Protein AF-0000000086524854 (afdb_homodimer)

Organism: NCBI:txid111769

Solvent-accessible surface area (backbone atoms only — not comparable to full-atom values): 36589 Å² total; per-residue (Å²): 132,74,86,62,55,69,63,41,51,56,47,54,57,64,61,64,73,56,87,70,92,64,90,73,73,63,59,93,35,50,46,66,23,67,57,82,67,46,58,60,56,50,53,75,55,31,86,45,75,29,48,73,61,97,60,29,36,31,32,3,67,68,49,56,44,48,43,83,65,42,70,87,57,56,81,90,69,64,48,48,68,26,36,28,47,36,70,68,27,36,81,81,82,52,49,23,38,61,55,49,47,52,52,49,41,51,62,73,42,61,91,46,51,57,47,25,32,37,22,38,50,25,46,38,31,65,63,41,44,47,48,49,56,50,38,50,75,72,57,37,55,43,33,38,35,33,40,25,12,62,49,67,69,35,33,51,34,21,54,50,37,29,30,72,58,69,43,36,61,81,90,62,87,58,44,65,48,73,35,92,46,24,35,33,39,48,42,75,15,42,80,40,89,48,73,47,74,34,23,30,54,64,57,59,89,82,47,85,68,63,38,74,37,84,57,80,59,66,53,36,78,84,61,50,67,38,64,60,43,80,36,47,25,29,25,66,71,68,73,50,57,91,64,68,62,30,43,32,36,38,40,42,50,60,64,49,55,43,61,48,46,65,71,43,39,72,60,45,69,73,34,41,41,27,37,38,37,47,25,34,33,59,43,44,47,6,51,40,52,53,54,40,48,74,72,59,35,41,61,73,37,50,26,78,50,40,67,43,66,82,52,90,48,48,70,52,68,20,42,73,37,68,12,37,39,29,34,36,42,69,74,66,61,71,59,62,65,65,74,105,132,76,85,63,56,69,64,40,50,55,45,53,56,63,61,62,69,55,87,69,95,60,92,72,71,63,58,94,36,49,46,67,21,68,57,82,66,46,57,61,56,49,53,76,55,30,87,44,74,29,49,74,61,97,59,29,36,31,32,3,68,68,49,55,44,49,44,84,66,42,70,89,59,56,80,90,70,63,47,47,67,25,36,28,45,35,70,66,27,35,79,81,84,52,50,25,39,60,56,47,46,53,51,49,40,50,61,71,40,62,91,46,52,57,46,25,34,36,21,38,51,25,46,39,31,64,62,43,45,48,48,48,56,52,38,50,74,71,58,37,56,42,33,38,36,33,41,25,13,62,48,66,70,35,33,52,35,20,54,50,37,30,29,72,59,70,43,35,62,81,90,62,87,58,45,66,48,72,35,91,46,23,34,33,40,48,43,76,15,44,78,40,90,49,74,48,72,35,23,30,53,65,56,61,91,80,48,85,70,65,39,74,36,82,58,82,61,71,51,35,79,84,60,49,66,39,62,61,42,81,36,47,25,30,25,67,71,68,72,49,57,91,63,69,61,30,42,31,38,37,39,43,50,63,66,49,54,45,61,46,44,64,71,43,40,71,59,44,69,72,33,41,41,26,39,38,36,47,25,34,33,59,44,44,47,7,50,39,50,54,53,40,47,74,70,57,35,40,61,74,37,51,27,78,50,41,67,41,65,82,51,90,50,49,70,51,69,21,40,74,39,70,12,37,38,29,33,36,42,70,74,68,62,72,58,62,65,67,75,104

Secondary structure (DSSP, 8-state):
--TTSHHHHHHHHHH--SS-SS-----TTB--SS-THHHHHHHTT--S--EE-SSEEE-TT--EEEGGG-TT--GGG--HHHHHS-SSB-SSS-BHHHHHHHHHHHHHTTT-SEEEEEEES-TT-HHHHHHHHHHHHHT-SEEEEEEEES-HHHHHHHHHHHHHTTSS-TT--SSEEEETTEEEEEEESEE-SSSEEEEEE---TT-TT---BSS--SS-TTS----EEEEEEE-HHHHTTT---BSEEEE--TT-HHHHHHHTHHHHHHHBSEEEEEE-SHHHHHHHHHHHHHTT-EEEEEEPPEE-TTS-S-TGGGEEE-EEEEEE--S-GGGHHHH-/--TTSHHHHHHHHHH--SS-SS-----TTB--SS-THHHHHHHTT--S--EE-SSEEE-TT--EEEGGG-TT--GGG--HHHHHS-SSB-SSS-BHHHHHHHHHHHHHTTT-SEEEEEEES-TT-HHHHHHHHHHHHHT-SEEEEEEEES-HHHHHHHHHHHHHTTSS-TT--SSEEEETTEEEEEEESEE-SSSEEEEEE---TT-TT---BSS--SS-TTS----EEEEEEE-HHHHTTT---BSEEEE--TT-HHHHHHHTHHHHHHHBSEEEEEE-SHHHHHHHHHHHHHTT-EEEEEEPPEE-TTS-S-TGGGEEE-EEEEEE----GGGTTT--

Radius of gyration: 27.33 Å; Cα contacts (8 Å, |Δi|>4): 1362; chains: 2; bounding box: 64×78×64 Å

Structure (mmCIF, N/CA/C/O backbone):
data_AF-0000000086524854-model_v1
#
loop_
_entity.id
_entity.type
_entity.pdbx_description
1 polymer 'FkbM family methyltransferase'
#
loop_
_atom_site.group_PDB
_atom_site.id
_atom_site.type_symbol
_atom_site.label_atom_id
_atom_site.label_alt_id
_atom_site.label_comp_id
_atom_site.label_asym_id
_atom_site.label_entity_id
_atom_site.label_seq_id
_atom_site.pdbx_PDB_ins_code
_atom_site.Cartn_x
_atom_site.Cartn_y
_atom_site.Cartn_z
_atom_site.occupancy
_atom_site.B_iso_or_equiv
_atom_site.auth_seq_id
_atom_site.auth_comp_id
_atom_site.auth_asym_id
_atom_site.auth_atom_id
_atom_site.pdbx_PDB_model_num
ATOM 1 N N . MET A 1 1 ? 32.562 -12.375 -5.348 1 17.5 1 MET A N 1
ATOM 2 C CA . MET A 1 1 ? 32.562 -11.719 -4.043 1 17.5 1 MET A CA 1
ATOM 3 C C . MET A 1 1 ? 31.219 -11.094 -3.746 1 17.5 1 MET A C 1
ATOM 5 O O . MET A 1 1 ? 30.812 -11 -2.586 1 17.5 1 MET A O 1
ATOM 9 N N . MET A 1 2 ? 30.5 -10.656 -4.898 1 17.45 2 MET A N 1
ATOM 10 C CA . MET A 1 2 ? 29.516 -9.586 -4.828 1 17.45 2 MET A CA 1
ATOM 11 C C . MET A 1 2 ? 28.094 -10.141 -4.691 1 17.45 2 MET A C 1
ATOM 13 O O . MET A 1 2 ? 27.141 -9.383 -4.555 1 17.45 2 MET A O 1
ATOM 17 N N . LYS A 1 3 ? 27.703 -11.32 -5.27 1 20.62 3 LYS A N 1
ATOM 18 C CA . LYS A 1 3 ? 26.438 -12.062 -5.309 1 20.62 3 LYS A CA 1
ATOM 19 C C . LYS A 1 3 ? 26.016 -12.492 -3.908 1 20.62 3 LYS A C 1
ATOM 21 O O . LYS A 1 3 ? 25 -13.18 -3.748 1 20.62 3 LYS A O 1
ATOM 26 N N . HIS A 1 4 ? 26.859 -12.477 -2.887 1 22.56 4 HIS A N 1
ATOM 27 C CA . HIS A 1 4 ? 26.812 -12.852 -1.479 1 22.56 4 HIS A CA 1
ATOM 28 C C . HIS A 1 4 ? 25.891 -11.922 -0.69 1 22.56 4 HIS A C 1
ATOM 30 O O . HIS A 1 4 ? 25.578 -12.195 0.469 1 22.56 4 HIS A O 1
ATOM 36 N N . VAL A 1 5 ? 25.594 -10.602 -1.267 1 23.5 5 VAL A N 1
ATOM 37 C CA . VAL A 1 5 ? 25.109 -9.539 -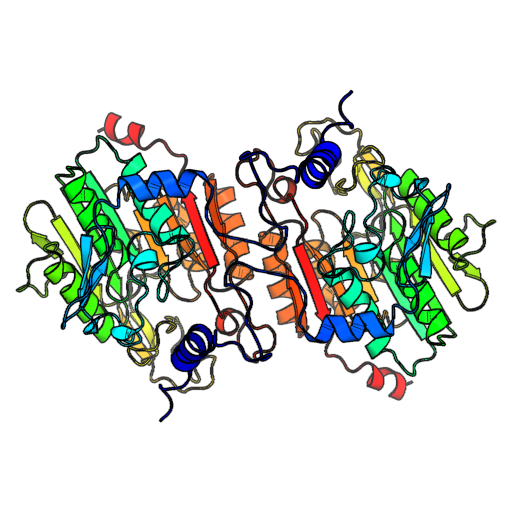0.401 1 23.5 5 VAL A CA 1
ATOM 38 C C . VAL A 1 5 ? 23.578 -9.602 -0.32 1 23.5 5 VAL A C 1
ATOM 40 O O . VAL A 1 5 ? 23 -9.375 0.746 1 23.5 5 VAL A O 1
ATOM 43 N N . PHE A 1 6 ? 22.719 -9.922 -1.454 1 24.67 6 PHE A N 1
ATOM 44 C CA . PHE A 1 6 ? 21.328 -9.492 -1.407 1 24.67 6 PHE A CA 1
ATOM 45 C C . PHE A 1 6 ? 20.469 -10.5 -0.646 1 24.67 6 PHE A C 1
ATOM 47 O O . PHE A 1 6 ? 19.625 -10.117 0.167 1 24.67 6 PHE A O 1
ATOM 54 N N . LYS A 1 7 ? 20.516 -11.859 -0.873 1 26.66 7 LYS A N 1
ATOM 55 C CA . LYS A 1 7 ? 19.844 -12.859 -0.042 1 26.66 7 LYS A CA 1
ATOM 56 C C . LYS A 1 7 ? 20.516 -12.969 1.327 1 26.66 7 LYS A C 1
ATOM 58 O O . LYS A 1 7 ? 20.078 -13.742 2.178 1 26.66 7 LYS A O 1
ATOM 63 N N . ARG A 1 8 ? 21.641 -12.516 1.485 1 26.5 8 ARG A N 1
ATOM 64 C CA . ARG A 1 8 ? 22.344 -12.492 2.771 1 26.5 8 ARG A CA 1
ATOM 65 C C . ARG A 1 8 ? 21.672 -11.516 3.732 1 26.5 8 ARG A C 1
ATOM 67 O O . ARG A 1 8 ? 21.703 -11.711 4.949 1 26.5 8 ARG A O 1
ATOM 74 N N . ALA A 1 9 ? 21.016 -10.414 3.049 1 27.56 9 ALA A N 1
ATOM 75 C CA . ALA A 1 9 ? 20.297 -9.531 3.957 1 27.56 9 ALA A CA 1
ATOM 76 C C . ALA A 1 9 ? 18.969 -10.148 4.391 1 27.56 9 ALA A C 1
ATOM 78 O O . ALA A 1 9 ? 18.547 -9.969 5.531 1 27.56 9 ALA A O 1
ATOM 79 N N . CYS A 1 10 ? 18.312 -10.953 3.537 1 27.44 10 CYS A N 1
ATOM 80 C CA . CYS A 1 10 ? 17.156 -11.641 4.109 1 27.44 10 CYS A CA 1
ATOM 81 C C . CYS A 1 10 ? 17.594 -12.758 5.051 1 27.44 10 CYS A C 1
ATOM 83 O O . CYS A 1 10 ? 16.906 -13.047 6.035 1 27.44 10 CYS A O 1
ATOM 85 N N . GLN A 1 11 ? 18.656 -13.539 4.719 1 28.56 11 GLN A N 1
ATOM 86 C CA . GLN A 1 11 ? 19.172 -14.531 5.656 1 28.56 11 GLN A CA 1
ATOM 87 C C . GLN A 1 11 ? 19.625 -13.883 6.957 1 28.56 11 GLN A C 1
ATOM 89 O O . GLN A 1 11 ? 19.5 -14.477 8.031 1 28.56 11 GLN A O 1
ATOM 94 N N . ARG A 1 12 ? 20.375 -12.758 6.805 1 27.78 12 ARG A N 1
ATOM 95 C CA . ARG A 1 12 ? 20.766 -12.117 8.055 1 27.78 12 ARG A CA 1
ATOM 96 C C . ARG A 1 12 ? 19.547 -11.625 8.82 1 27.78 12 ARG A C 1
ATOM 98 O O . ARG A 1 12 ? 19.578 -11.523 10.047 1 27.78 12 ARG A O 1
ATOM 105 N N . VAL A 1 13 ? 18.391 -11.375 7.996 1 27.59 13 VAL A N 1
ATOM 106 C CA . VAL A 1 13 ? 17.281 -10.961 8.844 1 27.59 13 VAL A CA 1
ATOM 107 C C . VAL A 1 13 ? 16.625 -12.188 9.469 1 27.59 13 VAL A C 1
ATOM 109 O O . VAL A 1 13 ? 16.141 -12.133 10.609 1 27.59 13 VAL A O 1
ATOM 112 N N . CYS A 1 14 ? 16.594 -13.398 8.773 1 27.22 14 CYS A N 1
ATOM 113 C CA . CYS A 1 14 ? 15.969 -14.5 9.492 1 27.22 14 CYS A CA 1
ATOM 114 C C . CYS A 1 14 ? 16.875 -15.008 10.609 1 27.22 14 CYS A C 1
ATOM 116 O O . CYS A 1 14 ? 16.453 -15.836 11.422 1 27.22 14 CYS A O 1
ATOM 118 N N . SER A 1 15 ? 18.188 -15.156 10.469 1 26.64 15 SER A N 1
ATOM 119 C CA . SER A 1 15 ? 18.891 -15.781 11.578 1 26.64 15 SER A CA 1
ATOM 120 C C . SER A 1 15 ? 18.719 -14.984 12.867 1 26.64 15 SER A C 1
ATOM 122 O O . SER A 1 15 ? 18.547 -15.562 13.945 1 26.64 15 SER A O 1
ATOM 124 N N . VAL A 1 16 ? 19.312 -13.719 13.016 1 25.66 16 VAL A N 1
ATOM 125 C CA . VAL A 1 16 ? 19.578 -13.266 14.375 1 25.66 16 VAL A CA 1
ATOM 126 C C . VAL A 1 16 ? 18.266 -12.844 15.047 1 25.66 16 VAL A C 1
ATOM 128 O O . VAL A 1 16 ? 17.828 -11.703 14.891 1 25.66 16 VAL A O 1
ATOM 131 N N . LEU A 1 17 ? 17.062 -13.383 14.867 1 27.7 17 LEU A N 1
ATOM 132 C CA . LEU A 1 17 ? 16.172 -13.188 16 1 27.7 17 LEU A CA 1
ATOM 133 C C . LEU A 1 17 ? 16.875 -13.562 17.312 1 27.7 17 LEU A C 1
ATOM 135 O O . LEU A 1 17 ? 16.219 -14.023 18.25 1 27.7 17 LEU A O 1
ATOM 139 N N . THR A 1 18 ? 18.062 -13.781 17.328 1 25.58 18 THR A N 1
ATOM 140 C CA . THR A 1 18 ? 18.594 -13.797 18.703 1 25.58 18 THR A CA 1
ATOM 141 C C . THR A 1 18 ? 18.219 -12.508 19.422 1 25.58 18 THR A C 1
ATOM 143 O O . THR A 1 18 ? 17.969 -11.484 18.797 1 25.58 18 THR A O 1
ATOM 146 N N . ASP A 1 19 ? 18.141 -12.367 20.828 1 27.45 19 ASP A N 1
ATOM 147 C CA . ASP A 1 19 ? 17.875 -11.445 21.938 1 27.45 19 ASP A CA 1
ATOM 148 C C . ASP A 1 19 ? 18.453 -10.07 21.656 1 27.45 19 ASP A C 1
ATOM 150 O O . ASP A 1 19 ? 18.438 -9.188 22.516 1 27.45 19 ASP A O 1
ATOM 154 N N . ASN A 1 20 ? 19.578 -9.883 20.891 1 27.97 20 ASN A N 1
ATOM 155 C CA . ASN A 1 20 ? 20.172 -8.57 21.156 1 27.97 20 ASN A CA 1
ATOM 156 C C . ASN A 1 20 ? 19.297 -7.441 20.641 1 27.97 20 ASN A C 1
ATOM 158 O O . ASN A 1 20 ? 18.625 -7.598 19.625 1 27.97 20 ASN A O 1
ATOM 162 N N . ALA A 1 21 ? 19.219 -6.18 21.328 1 30.28 21 ALA A N 1
ATOM 163 C CA . ALA A 1 21 ? 18.547 -4.879 21.25 1 30.28 21 ALA A CA 1
ATOM 164 C C . ALA A 1 21 ? 18.484 -4.398 19.797 1 30.28 21 ALA A C 1
ATOM 166 O O . ALA A 1 21 ? 18.078 -3.26 19.547 1 30.28 21 ALA A O 1
ATOM 167 N N . ASN A 1 22 ? 19.234 -4.816 18.781 1 31.73 22 ASN A N 1
ATOM 168 C CA . ASN A 1 22 ? 19.594 -4.117 17.562 1 31.73 22 ASN A CA 1
ATOM 169 C C . ASN A 1 22 ? 18.406 -3.988 16.609 1 31.73 22 ASN A C 1
ATOM 171 O O . ASN A 1 22 ? 17.391 -4.672 16.781 1 31.73 22 ASN A O 1
ATOM 175 N N . ASN A 1 23 ? 18.484 -3.773 15.125 1 35.53 23 ASN A N 1
ATOM 176 C CA . ASN A 1 23 ? 17.562 -3.209 14.141 1 35.53 23 ASN A CA 1
ATOM 177 C C . ASN A 1 23 ? 16.375 -4.141 13.883 1 35.53 23 ASN A C 1
ATOM 179 O O . ASN A 1 23 ? 16.438 -4.988 12.992 1 35.53 23 ASN A O 1
ATOM 183 N N . GLU A 1 24 ? 15.719 -4.672 14.703 1 42.5 24 GLU A N 1
ATOM 184 C CA . GLU A 1 24 ? 14.648 -5.652 14.609 1 42.5 24 GLU A CA 1
ATOM 185 C C . GLU A 1 24 ? 13.602 -5.23 13.578 1 42.5 24 GLU A C 1
ATOM 187 O O . GLU A 1 24 ? 12.883 -4.25 13.781 1 42.5 24 GLU A O 1
ATOM 192 N N . ALA A 1 25 ? 13.875 -5.492 12.266 1 53.31 25 ALA A N 1
ATOM 193 C CA . ALA A 1 25 ? 12.891 -5.309 11.195 1 53.31 25 ALA A CA 1
ATOM 194 C C . ALA A 1 25 ? 11.523 -5.844 11.602 1 53.31 25 ALA A C 1
ATOM 196 O O . ALA A 1 25 ? 11.43 -6.863 12.289 1 53.31 25 ALA A O 1
ATOM 197 N N . PHE A 1 26 ? 10.578 -5.004 11.672 1 61.41 26 PHE A N 1
ATOM 198 C CA . PHE A 1 26 ? 9.203 -5.434 11.891 1 61.41 26 PHE A CA 1
ATOM 199 C C . PHE A 1 26 ? 8.883 -6.664 11.055 1 61.41 26 PHE A C 1
ATOM 201 O O . PHE A 1 26 ? 9.438 -6.848 9.969 1 61.41 26 PHE A O 1
ATOM 208 N N . PRO A 1 27 ? 8.07 -7.516 11.75 1 70.62 27 PRO A N 1
ATOM 209 C CA . PRO A 1 27 ? 7.539 -8.586 10.898 1 70.62 27 PRO A CA 1
ATOM 210 C C . PRO A 1 27 ? 7.016 -8.07 9.555 1 70.62 27 PRO A C 1
ATOM 212 O O . PRO A 1 27 ? 6.613 -6.906 9.453 1 70.62 27 PRO A O 1
ATOM 215 N N . LEU A 1 28 ? 7.098 -8.922 8.609 1 76.88 28 LEU A N 1
ATOM 216 C CA . LEU A 1 28 ? 6.789 -8.555 7.23 1 76.88 28 LEU A CA 1
ATOM 217 C C . LEU A 1 28 ? 5.406 -7.926 7.129 1 76.88 28 LEU A C 1
ATOM 219 O O . LEU A 1 28 ? 5.156 -7.098 6.25 1 76.88 28 LEU A O 1
ATOM 223 N N . GLN A 1 29 ? 4.633 -8.211 8.094 1 82.25 29 GLN A N 1
ATOM 224 C CA . GLN A 1 29 ? 3.234 -7.812 7.992 1 82.25 29 GLN A CA 1
ATOM 225 C C . GLN A 1 29 ? 2.988 -6.473 8.688 1 82.25 29 GLN A C 1
ATOM 227 O O . GLN A 1 29 ? 1.892 -5.918 8.602 1 82.25 29 GLN A O 1
ATOM 232 N N . ILE A 1 30 ? 4.016 -5.926 9.32 1 86.56 30 ILE A N 1
ATOM 233 C CA . ILE A 1 30 ? 3.781 -4.746 10.148 1 86.56 30 ILE A CA 1
ATOM 234 C C . ILE A 1 30 ? 4.27 -3.498 9.414 1 86.56 30 ILE A C 1
ATOM 236 O O . ILE A 1 30 ? 5.438 -3.414 9.031 1 86.56 30 ILE A O 1
ATOM 240 N N . TYR A 1 31 ? 3.406 -2.564 9.273 1 89.81 31 TYR A N 1
ATOM 241 C CA . TYR A 1 31 ? 3.678 -1.242 8.719 1 89.81 31 TYR A CA 1
ATOM 242 C C . TYR A 1 31 ? 3.416 -0.155 9.75 1 89.81 31 TYR A C 1
ATOM 244 O O . TYR A 1 31 ? 2.316 0.401 9.812 1 89.81 31 TYR A O 1
ATOM 252 N N . PRO A 1 32 ? 4.371 0.193 10.484 1 87.31 32 PRO A N 1
ATOM 253 C CA . PRO A 1 32 ? 4.109 1.087 11.609 1 87.31 32 PRO A CA 1
ATOM 254 C C . PRO A 1 32 ? 3.934 2.543 11.188 1 87.31 32 PRO A C 1
ATOM 256 O O . PRO A 1 32 ? 3.24 3.307 11.859 1 87.31 32 PRO A O 1
ATOM 259 N N . GLY A 1 33 ? 4.578 2.953 10.086 1 91.94 33 GLY A N 1
ATOM 260 C CA . GLY A 1 33 ? 4.539 4.34 9.656 1 91.94 33 GLY A CA 1
ATOM 261 C C . GLY A 1 33 ? 5.586 5.207 10.328 1 91.94 33 GLY A C 1
ATOM 262 O O . GLY A 1 33 ? 5.594 6.43 10.156 1 91.94 33 GLY A O 1
ATOM 263 N N . TYR A 1 34 ? 6.379 4.656 11.203 1 92 34 TYR A N 1
ATOM 264 C CA . TYR A 1 34 ? 7.469 5.359 11.875 1 92 34 TYR A CA 1
ATOM 265 C C . TYR A 1 34 ? 8.68 4.453 12.047 1 92 34 TYR A C 1
ATOM 267 O O . TYR A 1 34 ? 8.617 3.262 11.727 1 92 34 TYR A O 1
ATOM 275 N N . GLU A 1 35 ? 9.797 5.066 12.422 1 89.69 35 GLU A N 1
ATOM 276 C CA . GLU A 1 35 ? 11.047 4.344 12.633 1 89.69 35 GLU A CA 1
ATOM 277 C C . GLU A 1 35 ? 11.477 4.406 14.102 1 89.69 35 GLU A C 1
ATOM 279 O O . GLU A 1 35 ? 10.891 5.145 14.891 1 89.69 35 GLU A O 1
ATOM 284 N N . ALA A 1 36 ? 12.43 3.609 14.453 1 84.88 36 ALA A N 1
ATOM 285 C CA . ALA A 1 36 ? 12.898 3.502 15.828 1 84.88 36 ALA A CA 1
ATOM 286 C C . ALA A 1 36 ? 13.336 4.859 16.375 1 84.88 36 ALA A C 1
ATOM 288 O O . ALA A 1 36 ? 13.047 5.203 17.516 1 84.88 36 ALA A O 1
ATOM 289 N N . GLY A 1 37 ? 13.945 5.648 15.625 1 90.31 37 GLY A N 1
ATOM 290 C CA . GLY A 1 37 ? 14.422 6.953 16.062 1 90.31 37 GLY A CA 1
ATOM 291 C C . GLY A 1 37 ? 13.305 7.949 16.297 1 90.31 37 GLY A C 1
ATOM 292 O O . GLY A 1 37 ? 13.508 8.977 16.938 1 90.31 37 GLY A O 1
ATOM 293 N N . ASP A 1 38 ? 12.148 7.613 15.875 1 94.62 38 ASP A N 1
ATOM 294 C CA . ASP A 1 38 ? 11.047 8.562 15.977 1 94.62 38 ASP A CA 1
ATOM 295 C C . ASP A 1 38 ? 10.539 8.672 17.406 1 94.62 38 ASP A C 1
ATOM 297 O O . ASP A 1 38 ? 10.008 9.711 17.812 1 94.62 38 ASP A O 1
ATOM 301 N N . SER A 1 39 ? 10.742 7.621 18.188 1 94.06 39 SER A N 1
ATOM 302 C CA . SER A 1 39 ? 10.391 7.711 19.594 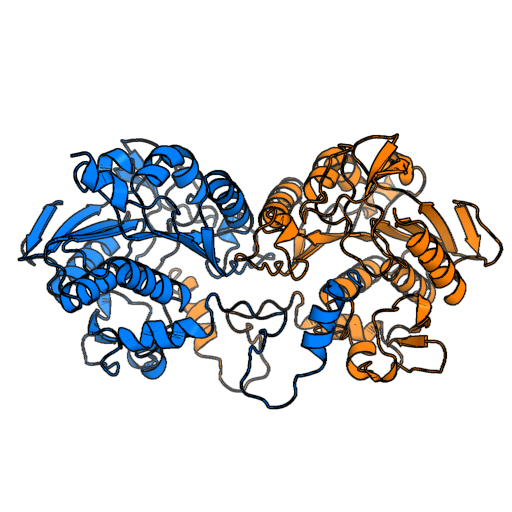1 94.06 39 SER A CA 1
ATOM 303 C C . SER A 1 39 ? 11.227 8.773 20.312 1 94.06 39 SER A C 1
ATOM 305 O O . SER A 1 39 ? 10.695 9.57 21.078 1 94.06 39 SER A O 1
ATOM 307 N N . THR A 1 40 ? 12.477 8.812 20.016 1 95.12 40 THR A N 1
ATOM 308 C CA . THR A 1 40 ? 13.375 9.812 20.594 1 95.12 40 THR A CA 1
ATOM 309 C C . THR A 1 40 ? 12.992 11.211 20.125 1 95.12 40 THR A C 1
ATOM 311 O O . THR A 1 40 ? 13.047 12.164 20.891 1 95.12 40 THR A O 1
ATOM 314 N N . LEU A 1 41 ? 12.656 11.289 18.906 1 96.75 41 LEU A N 1
ATOM 315 C CA . LEU A 1 41 ? 12.227 12.57 18.359 1 96.75 41 LEU A CA 1
ATOM 316 C C . LEU A 1 41 ? 11.008 13.094 19.125 1 96.75 41 LEU A C 1
ATOM 318 O O . LEU A 1 41 ? 11 14.242 19.562 1 96.75 41 LEU A O 1
ATOM 322 N N . LEU A 1 42 ? 9.969 12.273 19.297 1 97.56 42 LEU A N 1
ATOM 323 C CA . LEU A 1 42 ? 8.75 12.719 19.953 1 97.56 42 LEU A CA 1
ATOM 324 C C . LEU A 1 42 ? 9.016 13.039 21.422 1 97.56 42 LEU A C 1
ATOM 326 O O . LEU A 1 42 ? 8.398 13.953 21.984 1 97.56 42 LEU A O 1
ATOM 330 N N . GLU A 1 43 ? 9.898 12.312 22 1 96.06 43 GLU A N 1
ATOM 331 C CA . GLU A 1 43 ? 10.234 12.539 23.406 1 96.06 43 GLU A CA 1
ATOM 332 C C . GLU A 1 43 ? 10.75 13.953 23.625 1 96.06 43 GLU A C 1
ATOM 334 O O . GLU A 1 43 ? 10.516 14.547 24.688 1 96.06 43 GLU A O 1
ATOM 339 N N . GLN A 1 44 ? 11.406 14.484 22.656 1 96 44 GLN A N 1
ATOM 340 C CA . GLN A 1 44 ? 11.953 15.836 22.75 1 96 44 GLN A CA 1
ATOM 341 C C . GLN A 1 44 ? 10.836 16.875 22.797 1 96 44 GLN A C 1
ATOM 343 O O . GLN A 1 44 ? 11.047 18 23.25 1 96 44 GLN A O 1
ATOM 348 N N . TYR A 1 45 ? 9.688 16.484 22.359 1 97.12 45 TYR A N 1
ATOM 349 C CA . TYR A 1 45 ? 8.609 17.453 22.234 1 97.12 45 TYR A CA 1
ATOM 350 C C . TYR A 1 45 ? 7.469 17.125 23.203 1 97.12 45 TYR A C 1
ATOM 352 O O . TYR A 1 45 ? 6.422 17.781 23.188 1 97.12 45 TYR A O 1
ATOM 360 N N . THR A 1 46 ? 7.637 16.078 24 1 95.5 46 THR A N 1
ATOM 361 C CA . THR A 1 46 ? 6.59 15.68 24.938 1 95.5 46 THR A CA 1
ATOM 362 C C . THR A 1 46 ? 7.055 15.867 26.375 1 95.5 46 THR A C 1
ATOM 364 O O . THR A 1 46 ? 7.355 14.898 27.078 1 95.5 46 THR A O 1
ATOM 367 N N . PRO A 1 47 ? 6.922 17.062 26.906 1 88.75 47 PRO A N 1
ATOM 368 C CA . PRO A 1 47 ? 7.48 17.375 28.219 1 88.75 47 PRO A CA 1
ATOM 369 C C . PRO A 1 47 ? 6.562 16.969 29.359 1 88.75 47 PRO A C 1
ATOM 371 O O . PRO A 1 47 ? 6.996 16.922 30.516 1 88.75 47 PRO A O 1
ATOM 374 N N . VAL A 1 48 ? 5.348 16.656 29.125 1 92.19 48 VAL A N 1
ATOM 375 C CA . VAL A 1 48 ? 4.414 16.438 30.219 1 92.19 48 VAL A CA 1
ATOM 376 C C . VAL A 1 48 ? 3.646 15.141 30 1 92.19 48 VAL A C 1
ATOM 378 O O . VAL A 1 48 ? 3.688 14.57 28.906 1 92.19 48 VAL A O 1
ATOM 381 N N . THR A 1 49 ? 3.029 14.734 31.031 1 96.88 49 THR A N 1
ATOM 382 C CA . THR A 1 49 ? 2.096 13.617 30.969 1 96.88 49 THR A CA 1
ATOM 383 C C . THR A 1 49 ? 0.692 14.102 30.625 1 96.88 49 THR A C 1
ATOM 385 O O . THR A 1 49 ? 0.239 15.125 31.141 1 96.88 49 THR A O 1
ATOM 388 N N . ALA A 1 50 ? 0.054 13.383 29.75 1 97.69 50 ALA A N 1
ATOM 389 C CA . ALA A 1 50 ? -1.301 13.758 29.359 1 97.69 50 ALA A CA 1
ATOM 390 C C . ALA A 1 50 ? -2.25 13.719 30.547 1 97.69 50 ALA A C 1
ATOM 392 O O . ALA A 1 50 ? -2.059 12.938 31.484 1 97.69 50 ALA A O 1
ATOM 393 N N . SER A 1 51 ? -3.281 14.523 30.516 1 97.44 51 SER A N 1
ATOM 394 C CA . SER A 1 51 ? -4.277 14.602 31.578 1 97.44 51 SER A CA 1
ATOM 395 C C . SER A 1 51 ? -5.652 14.953 31.016 1 97.44 51 SER A C 1
ATOM 397 O O . SER A 1 51 ? -5.773 15.398 29.875 1 97.44 51 SER A O 1
ATOM 399 N N . THR A 1 52 ? -6.668 14.641 31.828 1 96.31 52 THR A N 1
ATOM 400 C CA . THR A 1 52 ? -8.039 14.969 31.438 1 96.31 52 THR A CA 1
ATOM 401 C C . THR A 1 52 ? -8.727 15.766 32.562 1 96.31 52 THR A C 1
ATOM 403 O O . THR A 1 52 ? -8.297 15.734 33.719 1 96.31 52 THR A O 1
ATOM 406 N N . ASP A 1 53 ? -9.695 16.516 32.219 1 96.19 53 ASP A N 1
ATOM 407 C CA . ASP A 1 53 ? -10.609 17.156 33.156 1 96.19 53 ASP A CA 1
ATOM 408 C C . ASP A 1 53 ? -12.039 17.141 32.625 1 96.19 53 ASP A C 1
ATOM 410 O O . ASP A 1 53 ? -12.367 16.359 31.734 1 96.19 53 ASP A O 1
ATOM 414 N N . ALA A 1 54 ? -12.945 17.906 33.125 1 95.44 54 ALA A N 1
ATOM 415 C CA . ALA A 1 54 ? -14.367 17.859 32.812 1 95.44 54 ALA A CA 1
ATOM 416 C C . ALA A 1 54 ? -14.625 18.375 31.406 1 95.44 54 ALA A C 1
ATOM 418 O O . ALA A 1 54 ? -15.625 18.016 30.766 1 95.44 54 ALA A O 1
ATOM 419 N N . THR A 1 55 ? -13.695 19.109 30.891 1 96.62 55 THR A N 1
ATOM 420 C CA . THR A 1 55 ? -14.023 19.797 29.641 1 96.62 55 THR A CA 1
ATOM 421 C C . THR A 1 55 ? -13.18 19.266 28.484 1 96.62 55 THR A C 1
ATOM 423 O O . THR A 1 55 ? -13.5 19.516 27.328 1 96.62 55 THR A O 1
ATOM 426 N N . GLY A 1 56 ? -12.078 18.672 28.828 1 97.69 56 GLY A N 1
ATOM 427 C CA . GLY A 1 56 ? -11.211 18.203 27.75 1 97.69 56 GLY A CA 1
ATOM 428 C C . GLY A 1 56 ? -9.961 17.5 28.25 1 97.69 56 GLY A C 1
ATOM 429 O O . GLY A 1 56 ? -9.938 17 29.375 1 97.69 56 GLY A O 1
ATOM 430 N N . TYR A 1 57 ? -8.992 17.328 27.391 1 97.5 57 TYR A N 1
ATOM 431 C CA . TYR A 1 57 ? -7.715 16.719 27.734 1 97.5 57 TYR A CA 1
ATOM 432 C C . TYR A 1 57 ? -6.547 17.562 27.25 1 97.5 57 TYR A C 1
ATOM 434 O O . TYR A 1 57 ? -6.719 18.438 26.406 1 97.5 57 TYR A O 1
ATOM 442 N N . THR A 1 58 ? -5.453 17.453 27.906 1 98.12 58 THR A N 1
ATOM 443 C CA . THR A 1 58 ? -4.156 17.953 27.469 1 98.12 58 THR A CA 1
ATOM 444 C C . THR A 1 58 ? -3.203 16.812 27.172 1 98.12 58 THR A C 1
ATOM 446 O O . THR A 1 58 ? -3.002 15.922 28 1 98.12 58 THR A O 1
ATOM 449 N N . ASP A 1 59 ? -2.666 16.766 25.953 1 98.06 59 ASP A N 1
ATOM 450 C CA . ASP A 1 59 ? -1.824 15.641 25.578 1 98.06 59 ASP A CA 1
ATOM 451 C C . ASP A 1 59 ? -0.373 15.875 25.984 1 98.06 59 ASP A C 1
ATOM 453 O O . ASP A 1 59 ? -0.065 16.844 26.672 1 98.06 59 ASP A O 1
ATOM 457 N N . GLY A 1 60 ? 0.491 14.914 25.641 1 98.06 60 GLY A N 1
ATOM 458 C CA . GLY A 1 60 ? 1.882 14.961 26.062 1 98.06 60 GLY A CA 1
ATOM 459 C C . GLY A 1 60 ? 2.641 16.141 25.5 1 98.06 60 GLY A C 1
ATOM 460 O O . GLY A 1 60 ? 3.707 16.5 26 1 98.06 60 GLY A O 1
ATOM 461 N N . PHE A 1 61 ? 2.133 16.75 24.453 1 98.44 61 PHE A N 1
ATOM 462 C CA . PHE A 1 61 ? 2.77 17.891 23.797 1 98.44 61 PHE A CA 1
ATOM 463 C C . PHE A 1 61 ? 2.336 19.203 24.438 1 98.44 61 PHE A C 1
ATOM 465 O O . PHE A 1 61 ? 2.895 20.25 24.141 1 98.44 61 PHE A O 1
ATOM 472 N N . GLY A 1 62 ? 1.34 19.109 25.328 1 97.81 62 GLY A N 1
ATOM 473 C CA . GLY A 1 62 ? 0.801 20.297 25.984 1 97.81 62 GLY A CA 1
ATOM 474 C C . GLY A 1 62 ? -0.353 20.922 25.219 1 97.81 62 GLY A C 1
ATOM 475 O O . GLY A 1 62 ? -0.722 22.078 25.469 1 97.81 62 GLY A O 1
ATOM 476 N N . VAL A 1 63 ? -0.912 20.25 24.266 1 98.12 63 VAL A N 1
ATOM 477 C CA . VAL A 1 63 ? -2.045 20.75 23.484 1 98.12 63 VAL A CA 1
ATOM 478 C C . VAL A 1 63 ? -3.344 20.484 24.25 1 98.12 63 VAL A C 1
ATOM 480 O O . VAL A 1 63 ? -3.633 19.344 24.625 1 98.12 63 VAL A O 1
ATOM 483 N N . ARG A 1 64 ? -4.102 21.5 24.469 1 98.38 64 ARG A N 1
ATOM 484 C CA . ARG A 1 64 ? -5.418 21.406 25.094 1 98.38 64 ARG A CA 1
ATOM 485 C C . ARG A 1 64 ? -6.504 21.172 24.062 1 98.38 64 ARG A C 1
ATOM 487 O O . ARG A 1 64 ? -6.641 21.969 23.125 1 98.38 64 ARG A O 1
ATOM 494 N N . THR A 1 65 ? -7.254 20.078 24.172 1 98.19 65 THR A N 1
ATOM 495 C CA . THR A 1 65 ? -8.352 19.766 23.266 1 98.19 65 THR A CA 1
ATOM 496 C C . THR A 1 65 ? -9.656 19.594 24.031 1 98.19 65 THR A C 1
ATOM 498 O O . THR A 1 65 ? -9.75 18.75 24.938 1 98.19 65 THR A O 1
ATOM 501 N N . LEU A 1 66 ? -10.641 20.406 23.703 1 97.88 66 LEU A N 1
ATOM 502 C CA . LEU A 1 66 ? -11.961 20.266 24.312 1 97.88 66 LEU A CA 1
ATOM 503 C C . LEU A 1 66 ? -12.695 19.062 23.75 1 97.88 66 LEU A C 1
ATOM 505 O O . LEU A 1 66 ? -12.531 18.719 22.562 1 97.88 66 LEU A O 1
ATOM 509 N N . TYR A 1 67 ? -13.562 18.484 24.594 1 95.94 67 TYR A N 1
ATOM 510 C CA . TYR A 1 67 ? -14.32 17.312 24.141 1 95.94 67 TYR A CA 1
ATOM 511 C C . TYR A 1 67 ? -15.266 17.688 23.016 1 95.94 67 TYR A C 1
ATOM 513 O O . TYR A 1 67 ? -15.625 16.828 22.203 1 95.94 67 TYR A O 1
ATOM 521 N N . SER A 1 68 ? -15.633 18.891 22.891 1 94.19 68 SER A N 1
ATOM 522 C CA . SER A 1 68 ? -16.516 19.328 21.812 1 94.19 68 SER A CA 1
ATOM 523 C C . SER A 1 68 ? -15.836 19.172 20.453 1 94.19 68 SER A C 1
ATOM 525 O O . SER A 1 68 ? -16.516 19.016 19.438 1 94.19 68 SER A O 1
ATOM 527 N N . SER A 1 69 ? -14.5 19.219 20.422 1 94.75 69 SER A N 1
ATOM 528 C CA . SER A 1 69 ? -13.758 19.078 19.172 1 94.75 69 SER A CA 1
ATOM 529 C C . SER A 1 69 ? -13.727 17.609 18.719 1 94.75 69 SER A C 1
ATOM 531 O O . SER A 1 69 ? -13.523 17.328 17.547 1 94.75 69 SER A O 1
ATOM 533 N N . VAL A 1 70 ? -13.875 16.719 19.703 1 92.06 70 VAL A N 1
ATOM 534 C CA . VAL A 1 70 ? -13.781 15.289 19.406 1 92.06 70 VAL A CA 1
ATOM 535 C C . VAL A 1 70 ? -15 14.562 19.969 1 92.06 70 VAL A C 1
ATOM 537 O O . VAL A 1 70 ? -14.867 13.641 20.781 1 92.06 70 VAL A O 1
ATOM 540 N N . PRO A 1 71 ? -16.109 14.836 19.391 1 86.06 71 PRO A N 1
ATOM 541 C CA . PRO A 1 71 ? -17.359 14.32 19.969 1 86.06 71 PRO A CA 1
ATOM 542 C C . PRO A 1 71 ? -17.469 12.797 19.875 1 86.06 71 PRO A C 1
ATOM 544 O O . PRO A 1 71 ? -18.297 12.188 20.547 1 86.06 71 PRO A O 1
ATOM 547 N N . PHE A 1 72 ? -16.688 12.25 19.172 1 79.94 72 PHE A N 1
ATOM 548 C CA . PHE A 1 72 ? -16.734 10.805 18.984 1 79.94 72 PHE A CA 1
ATOM 549 C C . PHE A 1 72 ? -15.953 10.094 20.078 1 79.94 72 PHE A C 1
ATOM 551 O O . PHE A 1 72 ? -15.938 8.859 20.156 1 79.94 72 PHE A O 1
ATOM 558 N N . VAL A 1 73 ? -15.352 10.836 20.922 1 85.31 73 VAL A N 1
ATOM 559 C CA . VAL A 1 73 ? -14.555 10.273 22.016 1 85.31 73 VAL A CA 1
ATOM 560 C C . VAL A 1 73 ? -15.367 10.305 23.297 1 85.31 73 VAL A C 1
ATOM 562 O O . VAL A 1 73 ? -16 11.32 23.625 1 85.31 73 VAL A O 1
ATOM 565 N N . GLN A 1 74 ? -15.344 9.141 23.906 1 85.44 74 GLN A N 1
ATOM 566 C CA . GLN A 1 74 ? -15.812 9.117 25.281 1 85.44 74 GLN A CA 1
ATOM 567 C C . GLN A 1 74 ? -14.688 9.477 26.25 1 85.44 74 GLN A C 1
ATOM 569 O O . GLN A 1 74 ? -13.672 8.789 26.312 1 85.44 74 GLN A O 1
ATOM 574 N N . PRO A 1 75 ? -14.898 10.531 27.016 1 87.06 75 PRO A N 1
ATOM 575 C CA . PRO A 1 75 ? -13.82 11 27.891 1 87.06 75 PRO A CA 1
ATOM 576 C C . PRO A 1 75 ? -13.227 9.883 28.75 1 87.06 75 PRO A C 1
ATOM 578 O O . PRO A 1 75 ? -12.008 9.805 28.906 1 87.06 75 PRO A O 1
ATOM 581 N N . GLY A 1 76 ? -13.984 9.023 29.25 1 85.62 76 GLY A N 1
ATOM 582 C CA . GLY A 1 76 ? -13.523 7.945 30.109 1 85.62 76 GLY A CA 1
ATOM 583 C C . GLY A 1 76 ? -12.758 6.867 29.359 1 85.62 76 GLY A C 1
ATOM 584 O O . GLY A 1 76 ? -12.078 6.047 29.984 1 85.62 76 GLY A O 1
ATOM 585 N N . SER A 1 77 ? -12.688 6.949 28.094 1 88 77 SER A N 1
ATOM 586 C CA . SER A 1 77 ? -12.078 5.891 27.297 1 88 77 SER A CA 1
ATOM 587 C C . SER A 1 77 ? -10.703 6.305 26.781 1 88 77 SER A C 1
ATOM 589 O O . SER A 1 77 ? -10.016 5.512 26.141 1 88 77 SER A O 1
ATOM 591 N N . LEU A 1 78 ? -10.336 7.473 27.172 1 92.56 78 LEU A N 1
ATOM 592 C CA . LEU A 1 78 ? -9.062 7.977 26.656 1 92.56 78 LEU A CA 1
ATOM 593 C C . LEU A 1 78 ? -7.891 7.246 27.312 1 92.56 78 LEU A C 1
ATOM 595 O O . LEU A 1 78 ? -7.887 7.02 28.516 1 92.56 78 LEU A O 1
ATOM 599 N N . ASN A 1 79 ? -6.93 6.785 26.5 1 94 79 ASN A N 1
ATOM 600 C CA . ASN A 1 79 ? -5.684 6.203 26.984 1 94 79 ASN A CA 1
ATOM 601 C C . ASN A 1 79 ? -4.613 7.266 27.203 1 94 79 ASN A C 1
ATOM 603 O O . ASN A 1 79 ? -3.99 7.73 26.234 1 94 79 ASN A O 1
ATOM 607 N N . LEU A 1 80 ? -4.309 7.574 28.422 1 95.56 80 LEU A N 1
ATOM 608 C CA . LEU A 1 80 ? -3.432 8.695 28.75 1 95.56 80 LEU A CA 1
ATOM 609 C C . LEU A 1 80 ? -1.993 8.391 28.344 1 95.56 80 LEU A C 1
ATOM 611 O O . LEU A 1 80 ? -1.231 9.305 28.016 1 95.56 80 LEU A O 1
ATOM 615 N N . GLN A 1 81 ? -1.601 7.164 28.422 1 95.12 81 GLN A N 1
ATOM 616 C CA . GLN A 1 81 ? -0.263 6.801 27.969 1 95.12 81 GLN A CA 1
ATOM 617 C C . GLN A 1 81 ? -0.092 7.094 26.484 1 95.12 81 GLN A C 1
ATOM 619 O O . GLN A 1 81 ? 0.925 7.652 26.062 1 95.12 81 GLN A O 1
ATOM 624 N N . ARG A 1 82 ? -1.122 6.805 25.672 1 95.06 82 ARG A N 1
ATOM 625 C CA . ARG A 1 82 ? -1.07 7.012 24.219 1 95.06 82 ARG A CA 1
ATOM 626 C C . ARG A 1 82 ? -1.21 8.492 23.875 1 95.06 82 ARG A C 1
ATOM 628 O O . ARG A 1 82 ? -0.666 8.953 22.875 1 95.06 82 ARG A O 1
ATOM 635 N N . LEU A 1 83 ? -1.908 9.188 24.75 1 96.38 83 LEU A N 1
ATOM 636 C CA . LEU A 1 83 ? -2.025 10.625 24.547 1 96.38 83 LEU A CA 1
ATOM 637 C C . LEU A 1 83 ? -0.724 11.336 24.891 1 96.38 83 LEU A C 1
ATOM 639 O O . LEU A 1 83 ? -0.436 12.414 24.375 1 96.38 83 LEU A O 1
ATOM 643 N N . THR A 1 84 ? 0.031 10.711 25.828 1 97.38 84 THR A N 1
ATOM 644 C CA . THR A 1 84 ? 1.326 11.273 26.203 1 97.38 84 THR A CA 1
ATOM 645 C C . THR A 1 84 ? 2.363 11.008 25.125 1 97.38 84 THR A C 1
ATOM 647 O O . THR A 1 84 ? 3.107 11.906 24.734 1 97.38 84 THR A O 1
ATOM 650 N N . MET A 1 85 ? 2.344 9.781 24.688 1 96.06 85 MET A N 1
ATOM 651 C CA . MET A 1 85 ? 3.246 9.312 23.641 1 96.06 85 MET A CA 1
ATOM 652 C C . MET A 1 85 ? 2.479 8.555 22.562 1 96.06 85 MET A C 1
ATOM 654 O O . MET A 1 85 ? 2.295 7.34 22.656 1 96.06 85 MET A O 1
ATOM 658 N N . PRO A 1 86 ? 2.189 9.312 21.453 1 95.88 86 PRO A N 1
ATOM 659 C CA . PRO A 1 86 ? 1.282 8.703 20.484 1 95.88 86 PRO A CA 1
ATOM 660 C C . PRO A 1 86 ? 2.008 7.805 19.484 1 95.88 86 PRO A C 1
ATOM 662 O O . PRO A 1 86 ? 1.894 8.008 18.266 1 95.88 86 PRO A O 1
ATOM 665 N N . LEU A 1 87 ? 2.703 6.859 19.938 1 92.19 87 LEU A N 1
ATOM 666 C CA . LEU A 1 87 ? 3.293 5.766 19.188 1 92.19 87 LEU A CA 1
ATOM 667 C C . LEU A 1 87 ? 2.783 4.418 19.688 1 92.19 87 LEU A C 1
ATOM 669 O O . LEU A 1 87 ? 2.994 4.062 20.844 1 92.19 87 LEU A O 1
ATOM 673 N N . PRO A 1 88 ? 2.09 3.641 18.844 1 91.19 88 PRO A N 1
ATOM 674 C CA . PRO A 1 88 ? 1.981 3.789 17.391 1 91.19 88 PRO A CA 1
ATOM 675 C C . PRO A 1 88 ? 0.888 4.77 16.984 1 91.19 88 PRO A C 1
ATOM 677 O O . PRO A 1 88 ? 0.798 5.141 15.805 1 91.19 88 PRO A O 1
ATOM 680 N N . ASP A 1 89 ? -0.001 5.141 17.938 1 92.88 89 ASP A N 1
ATOM 681 C CA . ASP A 1 89 ? -1.11 6.055 17.688 1 92.88 89 ASP A CA 1
ATOM 682 C C . ASP A 1 89 ? -1.583 6.719 18.984 1 92.88 89 ASP A C 1
ATOM 684 O O . ASP A 1 89 ? -1.028 6.465 20.047 1 92.88 89 ASP A O 1
ATOM 688 N N . ASP A 1 90 ? -2.592 7.617 18.859 1 93.44 90 ASP A N 1
ATOM 689 C CA . ASP A 1 90 ? -3.057 8.32 20.047 1 93.44 90 ASP A CA 1
ATOM 690 C C . ASP A 1 90 ? -4.293 7.652 20.641 1 93.44 90 ASP A C 1
ATOM 692 O O . ASP A 1 90 ? -4.879 8.148 21.609 1 93.44 90 ASP A O 1
ATOM 696 N N . GLY A 1 91 ? -4.715 6.633 20 1 87.75 91 GLY A N 1
ATOM 697 C CA . GLY A 1 91 ? -5.781 5.82 20.562 1 87.75 91 GLY A CA 1
ATOM 698 C C . GLY A 1 91 ? -7.133 6.09 19.938 1 87.75 91 GLY A C 1
ATOM 699 O O . GLY A 1 91 ? -8.062 5.297 20.094 1 87.75 91 GLY A O 1
ATOM 700 N N . PHE A 1 92 ? -7.246 7.246 19.141 1 84.94 92 PHE A N 1
ATOM 701 C CA . PHE A 1 92 ? -8.602 7.465 18.641 1 84.94 92 PHE A CA 1
ATOM 702 C C . PHE A 1 92 ? -8.586 8.312 17.375 1 84.94 92 PHE A C 1
ATOM 704 O O . PHE A 1 92 ? -9.492 8.219 16.547 1 84.94 92 PHE A O 1
ATOM 711 N N . HIS A 1 93 ? -7.582 9.133 17.203 1 87.88 93 HIS A N 1
ATOM 712 C CA . HIS A 1 93 ? -7.668 10.133 16.156 1 87.88 93 HIS A CA 1
ATOM 713 C C . HIS A 1 93 ? -6.598 9.906 15.086 1 87.88 93 HIS A C 1
ATOM 715 O O . HIS A 1 93 ? -6.902 9.867 13.891 1 87.88 93 HIS A O 1
ATOM 721 N N . ALA A 1 94 ? -5.438 9.867 15.508 1 93.06 94 ALA A N 1
ATOM 722 C CA . ALA A 1 94 ? -4.34 9.906 14.555 1 93.06 94 ALA A CA 1
ATOM 723 C C . ALA A 1 94 ? -3.277 8.859 14.891 1 93.06 94 ALA A C 1
ATOM 725 O O . ALA A 1 94 ? -3.191 8.398 16.031 1 93.06 94 ALA A O 1
ATOM 726 N N . GLU A 1 95 ? -2.496 8.547 13.875 1 94.25 95 GLU A N 1
ATOM 727 C CA . GLU A 1 95 ? -1.374 7.633 14.062 1 94.25 95 GLU A CA 1
ATOM 728 C C . GLU A 1 95 ? -0.068 8.391 14.273 1 94.25 95 GLU A C 1
ATOM 730 O O . GLU A 1 95 ? 0.005 9.594 14.008 1 94.25 95 GLU A O 1
ATOM 735 N N . GLY A 1 96 ? 0.901 7.684 14.766 1 96 96 GLY A N 1
ATOM 736 C CA . GLY A 1 96 ? 2.178 8.258 15.156 1 96 96 GLY A CA 1
ATOM 737 C C . GLY A 1 96 ? 2.857 9.016 14.031 1 96 96 GLY A C 1
ATOM 738 O O . GLY A 1 96 ? 3.533 10.023 14.273 1 96 96 GLY A O 1
ATOM 739 N N . ILE A 1 97 ? 2.656 8.602 12.82 1 97.19 97 ILE A N 1
ATOM 740 C CA . ILE A 1 97 ? 3.357 9.164 11.672 1 97.19 97 ILE A CA 1
ATOM 741 C C . ILE A 1 97 ? 3.031 10.648 11.539 1 97.19 97 ILE A C 1
ATOM 743 O O . ILE A 1 97 ? 3.887 11.445 11.148 1 97.19 97 ILE A O 1
ATOM 747 N N . GLU A 1 98 ? 1.844 11.07 11.844 1 97.94 98 GLU A N 1
ATOM 748 C CA . GLU A 1 98 ? 1.472 12.477 11.727 1 97.94 98 GLU A CA 1
ATOM 749 C C . GLU A 1 98 ? 2.189 13.328 12.773 1 97.94 98 GLU A C 1
ATOM 751 O O . GLU A 1 98 ? 2.658 14.43 12.477 1 97.94 98 GLU A O 1
ATOM 756 N N . TYR A 1 99 ? 2.303 12.812 13.961 1 98.5 99 TYR A N 1
ATOM 757 C CA . TYR A 1 99 ? 3.061 13.484 15.008 1 98.5 99 TYR A CA 1
ATOM 758 C C . TYR A 1 99 ? 4.535 13.578 14.641 1 98.5 99 TYR A C 1
ATOM 760 O O . TYR A 1 99 ? 5.168 14.617 14.836 1 98.5 99 TYR A O 1
ATOM 768 N N . VAL A 1 100 ? 5.039 12.477 14.148 1 98.31 100 VAL A N 1
ATOM 769 C CA . VAL A 1 100 ? 6.43 12.43 13.711 1 98.31 100 VAL A CA 1
ATOM 770 C C . VAL A 1 100 ? 6.68 13.508 12.656 1 98.31 100 VAL A C 1
ATOM 772 O O . VAL A 1 100 ? 7.695 14.211 12.703 1 98.31 100 VAL A O 1
ATOM 775 N N . ALA A 1 101 ? 5.766 13.656 11.75 1 98.62 101 ALA A N 1
ATOM 776 C CA . ALA A 1 101 ? 5.918 14.617 10.656 1 98.62 101 ALA A CA 1
ATOM 777 C C . ALA A 1 101 ? 6.008 16.047 11.188 1 98.62 101 ALA A C 1
ATOM 779 O O . ALA A 1 101 ? 6.895 16.812 10.789 1 98.62 101 ALA A O 1
ATOM 780 N N . VAL A 1 102 ? 5.113 16.422 12.07 1 98.75 102 VAL A N 1
ATOM 781 C CA . VAL A 1 102 ? 5.117 17.766 12.633 1 98.75 102 VAL A CA 1
ATOM 782 C C . VAL A 1 102 ? 6.422 18 13.391 1 98.75 102 VAL A C 1
ATOM 784 O O . VAL A 1 102 ? 7.078 19.031 13.195 1 98.75 102 VAL A O 1
ATOM 787 N N . CYS A 1 103 ? 6.793 17.062 14.219 1 98.44 103 CYS A N 1
ATOM 788 C CA . CYS A 1 103 ? 7.98 17.219 15.055 1 98.44 103 CYS A CA 1
ATOM 789 C C . CYS A 1 103 ? 9.242 17.281 14.203 1 98.44 103 CYS A C 1
ATOM 791 O O . CYS A 1 103 ? 10.164 18.047 14.5 1 98.44 103 CYS A O 1
ATOM 793 N N . ASP A 1 104 ? 9.258 16.453 13.18 1 97.94 104 ASP A N 1
ATOM 794 C CA . ASP A 1 104 ? 10.422 16.469 12.297 1 97.94 104 ASP A CA 1
ATOM 795 C C . ASP A 1 104 ? 10.531 17.812 11.562 1 97.94 104 ASP A C 1
ATOM 797 O O . ASP A 1 104 ? 11.633 18.344 11.391 1 97.94 104 ASP A O 1
ATOM 801 N N . ALA A 1 105 ? 9.398 18.328 11.07 1 97.94 105 ALA A N 1
ATOM 802 C CA . ALA A 1 105 ? 9.398 19.641 10.422 1 97.94 105 ALA A CA 1
ATOM 803 C C . ALA A 1 105 ? 9.945 20.703 11.359 1 97.94 105 ALA A C 1
ATOM 805 O O . ALA A 1 105 ? 10.719 21.578 10.938 1 97.94 105 ALA A O 1
ATOM 806 N N . LEU A 1 106 ? 9.547 20.656 12.602 1 97.94 106 LEU A N 1
ATOM 807 C CA . LEU A 1 106 ? 10.023 21.609 13.594 1 97.94 106 LEU A CA 1
ATOM 808 C C . LEU A 1 106 ? 11.516 21.438 13.852 1 97.94 106 LEU A C 1
ATOM 810 O O . LEU A 1 106 ? 12.258 22.422 13.922 1 97.94 106 LEU A O 1
ATOM 814 N N . ARG A 1 107 ? 11.883 20.172 14.031 1 96.75 107 ARG A N 1
ATOM 815 C CA . ARG A 1 107 ? 13.305 19.906 14.242 1 96.75 107 ARG A CA 1
ATOM 816 C C . ARG A 1 107 ? 14.148 20.469 13.102 1 96.75 107 ARG A C 1
ATOM 818 O O . ARG A 1 107 ? 15.227 21.016 13.336 1 96.75 107 ARG A O 1
ATOM 825 N N . ARG A 1 108 ? 13.648 20.422 11.945 1 94.62 108 ARG A N 1
ATOM 826 C CA . ARG A 1 108 ? 14.383 20.859 10.766 1 94.62 108 ARG A CA 1
ATOM 827 C C . ARG A 1 108 ? 14.398 22.375 10.664 1 94.62 108 ARG A C 1
ATOM 829 O O . ARG A 1 108 ? 15.195 22.938 9.914 1 94.62 108 ARG A O 1
ATOM 836 N N . SER A 1 109 ? 13.562 23.016 11.344 1 93.25 109 SER A N 1
ATOM 837 C CA . SER A 1 109 ? 13.469 24.469 11.312 1 93.25 109 SER A CA 1
ATOM 838 C C . SER A 1 109 ? 14.172 25.094 12.508 1 93.25 109 SER A C 1
ATOM 840 O O . SER A 1 109 ? 14.023 26.297 12.766 1 93.25 109 SER A O 1
ATOM 842 N N . ARG A 1 110 ? 14.852 24.297 13.242 1 88.75 110 ARG A N 1
ATOM 843 C CA . ARG A 1 110 ? 15.539 24.812 14.422 1 88.75 110 ARG A CA 1
ATOM 844 C C . ARG A 1 110 ? 16.484 25.953 14.055 1 88.75 110 ARG A C 1
ATOM 846 O O . ARG A 1 110 ? 17.203 25.859 13.055 1 88.75 110 ARG A O 1
ATOM 853 N N . GLY A 1 111 ? 16.484 26.938 14.844 1 87.94 111 GLY A N 1
ATOM 854 C CA . GLY A 1 111 ? 17.344 28.078 14.602 1 87.94 111 GLY A CA 1
ATOM 855 C C . GLY A 1 111 ? 16.688 29.156 13.781 1 87.94 111 GLY A C 1
ATOM 856 O O . GLY A 1 111 ? 17.156 30.297 13.758 1 87.94 111 GLY A O 1
ATOM 857 N N . ASN A 1 112 ? 15.594 28.875 13.172 1 90.94 112 ASN A N 1
ATOM 858 C CA . ASN A 1 112 ? 14.852 29.859 12.406 1 90.94 112 ASN A CA 1
ATOM 859 C C . ASN A 1 112 ? 13.984 30.734 13.32 1 90.94 112 ASN A C 1
ATOM 861 O O . ASN A 1 112 ? 13.562 30.281 14.391 1 90.94 112 ASN A O 1
ATOM 865 N N . ALA A 1 113 ? 13.727 31.922 12.875 1 95.94 113 ALA A N 1
ATOM 866 C CA . ALA A 1 113 ? 12.836 32.812 13.602 1 95.94 113 ALA A CA 1
ATOM 867 C C . ALA A 1 113 ? 11.383 32.594 13.195 1 95.94 113 ALA A C 1
ATOM 869 O O . ALA A 1 113 ? 10.461 32.906 13.953 1 95.94 113 ALA A O 1
ATOM 870 N N . SER A 1 114 ? 11.258 32.062 11.992 1 97.56 114 SER A N 1
ATOM 871 C CA . SER A 1 114 ? 9.914 31.891 11.445 1 97.56 114 SER A CA 1
ATOM 872 C C . SER A 1 114 ? 9.562 30.422 11.258 1 97.56 114 SER A C 1
ATOM 874 O O . SER A 1 114 ? 10.453 29.578 11.117 1 97.56 114 SER A O 1
ATOM 876 N N . PHE A 1 115 ? 8.305 30.109 11.336 1 98.25 115 PHE A N 1
ATOM 877 C CA . PHE A 1 115 ? 7.738 28.797 11.047 1 98.25 115 PHE A CA 1
ATOM 878 C C . PHE A 1 115 ? 6.32 28.922 10.5 1 98.25 115 PHE A C 1
ATOM 880 O O . PHE A 1 115 ? 5.492 29.641 11.07 1 98.25 115 PHE A O 1
ATOM 887 N N . CYS A 1 116 ? 6.059 28.297 9.414 1 98.81 116 CYS A N 1
ATOM 888 C CA . CYS A 1 116 ? 4.738 28.328 8.797 1 98.81 116 CYS A CA 1
ATOM 889 C C . CYS A 1 116 ? 4.172 26.922 8.641 1 98.81 116 CYS A C 1
ATOM 891 O O . CYS A 1 116 ? 4.797 26.062 8.023 1 98.81 116 CYS A O 1
ATOM 893 N N . ALA A 1 117 ? 3.012 26.703 9.242 1 98.94 117 ALA A N 1
ATOM 894 C CA . ALA A 1 117 ? 2.307 25.422 9.109 1 98.94 117 ALA A CA 1
ATOM 895 C C . ALA A 1 117 ? 0.941 25.625 8.453 1 98.94 117 ALA A C 1
ATOM 897 O O . ALA A 1 117 ? 0.217 26.562 8.781 1 98.94 117 ALA A O 1
ATOM 898 N N . VAL A 1 118 ? 0.617 24.75 7.504 1 98.94 118 VAL A N 1
ATOM 899 C CA . VAL A 1 118 ? -0.641 24.766 6.766 1 98.94 118 VAL A CA 1
ATOM 900 C C . VAL A 1 118 ? -1.355 23.438 6.906 1 98.94 118 VAL A C 1
ATOM 902 O O . VAL A 1 118 ? -0.735 22.375 6.773 1 98.94 118 VAL A O 1
ATOM 905 N N . GLU A 1 119 ? -2.623 23.484 7.219 1 98.88 119 GLU A N 1
ATOM 906 C CA . GLU A 1 119 ? -3.457 22.297 7.316 1 98.88 119 GLU A CA 1
ATOM 907 C C . GLU A 1 119 ? -4.68 22.391 6.406 1 98.88 119 GLU A C 1
ATOM 909 O O . GLU A 1 119 ? -5.559 23.234 6.633 1 98.88 119 GLU A O 1
ATOM 914 N N . ILE A 1 120 ? -4.727 21.578 5.348 1 98.5 120 ILE A N 1
ATOM 915 C CA . ILE A 1 120 ? -5.824 21.516 4.387 1 98.5 120 ILE A CA 1
ATOM 916 C C . ILE A 1 120 ? -6.727 20.328 4.703 1 98.5 120 ILE A C 1
ATOM 918 O O . ILE A 1 120 ? -6.273 19.172 4.695 1 98.5 120 ILE A O 1
ATOM 922 N N . GLY A 1 121 ? -8.016 20.516 4.824 1 96.88 121 GLY A N 1
ATOM 923 C CA . GLY A 1 121 ? -8.875 19.547 5.484 1 96.88 121 GLY A CA 1
ATOM 924 C C . GLY A 1 121 ? -8.633 19.469 6.98 1 96.88 121 GLY A C 1
ATOM 925 O O . GLY A 1 121 ? -8.445 18.375 7.516 1 96.88 121 GLY A O 1
ATOM 926 N N . ALA A 1 122 ? -8.75 20.578 7.621 1 97.56 122 ALA A N 1
ATOM 927 C CA . ALA A 1 122 ? -8.172 20.75 8.953 1 97.56 122 ALA A CA 1
ATOM 928 C C . ALA A 1 122 ? -9.078 20.141 10.023 1 97.56 122 ALA A C 1
ATOM 930 O O . ALA A 1 122 ? -8.633 19.859 11.133 1 97.56 122 ALA A O 1
ATOM 931 N N . GLY A 1 123 ? -10.359 19.984 9.742 1 95.31 123 GLY A N 1
ATOM 932 C CA . GLY A 1 123 ? -11.258 19.625 10.836 1 95.31 123 GLY A CA 1
ATOM 933 C C . GLY A 1 123 ? -11.234 20.625 11.977 1 95.31 123 GLY A C 1
ATOM 934 O O . GLY A 1 123 ? -11.453 21.812 11.773 1 95.31 123 GLY A O 1
ATOM 935 N N . TRP A 1 124 ? -10.906 20.188 13.125 1 97.19 124 TRP A N 1
ATOM 936 C CA . TRP A 1 124 ? -10.844 21.094 14.266 1 97.19 124 TRP A CA 1
ATOM 937 C C . TRP A 1 124 ? -9.445 21.672 14.422 1 97.19 124 TRP A C 1
ATOM 939 O O . TRP A 1 124 ? -9.141 22.312 15.43 1 97.19 124 TRP A O 1
ATOM 949 N N . GLY A 1 125 ? -8.531 21.469 13.523 1 98.5 125 GLY A N 1
ATOM 950 C CA . GLY A 1 125 ? -7.219 22.094 13.477 1 98.5 125 GLY A CA 1
ATOM 951 C C . GLY A 1 125 ? -6.219 21.438 14.414 1 98.5 125 GLY A C 1
ATOM 952 O O . GLY A 1 125 ? -5.516 22.125 15.156 1 98.5 125 GLY A O 1
ATOM 953 N N . PRO A 1 126 ? -6.176 20.109 14.406 1 98.44 126 PRO A N 1
ATOM 954 C CA . PRO A 1 126 ? -5.281 19.453 15.359 1 98.44 126 PRO A CA 1
ATOM 955 C C . PRO A 1 126 ? -3.805 19.656 15.023 1 98.44 126 PRO A C 1
ATOM 957 O O . PRO A 1 126 ? -2.979 19.797 15.93 1 98.44 126 PRO A O 1
ATOM 960 N N . TRP A 1 127 ? -3.471 19.75 13.773 1 98.81 127 TRP A N 1
ATOM 961 C CA . TRP A 1 127 ? -2.061 19.734 13.398 1 98.81 127 TRP A CA 1
ATOM 962 C C . TRP A 1 127 ? -1.466 21.141 13.422 1 98.81 127 TRP A C 1
ATOM 964 O O . TRP A 1 127 ? -0.323 21.328 13.844 1 98.81 127 TRP A O 1
ATOM 974 N N . ILE A 1 128 ? -2.25 22.125 12.984 1 98.88 128 ILE A N 1
ATOM 975 C CA . ILE A 1 128 ? -1.738 23.484 13.133 1 98.88 128 ILE A CA 1
ATOM 976 C C . ILE A 1 128 ? -1.745 23.875 14.602 1 98.88 128 ILE A C 1
ATOM 978 O O . ILE A 1 128 ? -0.897 24.656 15.047 1 98.88 128 ILE A O 1
ATOM 982 N N . GLY A 1 129 ? -2.711 23.375 15.391 1 98.75 129 GLY A N 1
ATOM 983 C CA . GLY A 1 129 ? -2.643 23.562 16.828 1 98.75 129 GLY A CA 1
ATOM 984 C C . GLY A 1 129 ? -1.371 23.016 17.438 1 98.75 129 GLY A C 1
ATOM 985 O O . GLY A 1 129 ? -0.676 23.719 18.172 1 98.75 129 GLY A O 1
ATOM 986 N N . LEU A 1 130 ? -1.078 21.797 17.125 1 98.81 130 LEU A N 1
ATOM 987 C CA . LEU A 1 130 ? 0.13 21.156 17.625 1 98.81 130 LEU A CA 1
ATOM 988 C C . LEU A 1 130 ? 1.377 21.891 17.156 1 98.81 130 LEU A C 1
ATOM 990 O O . LEU A 1 130 ? 2.252 22.219 17.969 1 98.81 130 LEU A O 1
ATOM 994 N N . ALA A 1 131 ? 1.449 22.203 15.898 1 98.88 131 ALA A N 1
ATOM 995 C CA . ALA A 1 131 ? 2.596 22.922 15.336 1 98.88 131 ALA A CA 1
ATOM 996 C C . ALA A 1 131 ? 2.803 24.266 16.031 1 98.88 131 ALA A C 1
ATOM 998 O O . ALA A 1 131 ? 3.936 24.641 16.344 1 98.88 131 ALA A O 1
ATOM 999 N N . GLY A 1 132 ? 1.707 24.938 16.234 1 98.75 132 GLY A N 1
ATOM 1000 C CA . GLY A 1 132 ? 1.79 26.25 16.859 1 98.75 132 GLY A CA 1
ATOM 1001 C C . GLY A 1 132 ? 2.381 26.203 18.266 1 98.75 132 GLY A C 1
ATOM 1002 O O . GLY A 1 132 ? 3.305 26.969 18.578 1 98.75 132 GLY A O 1
ATOM 1003 N N . ILE A 1 133 ? 1.867 25.328 19.078 1 98.06 133 ILE A N 1
ATOM 1004 C CA . ILE A 1 133 ? 2.309 25.203 20.469 1 98.06 133 ILE A CA 1
ATOM 1005 C C . ILE A 1 133 ? 3.787 24.828 20.5 1 98.06 133 ILE A C 1
ATOM 1007 O O . ILE A 1 133 ? 4.566 25.438 21.25 1 98.06 133 ILE A O 1
ATOM 1011 N N . LEU A 1 134 ? 4.176 23.906 19.703 1 98.31 134 LEU A N 1
ATOM 1012 C CA . LEU A 1 134 ? 5.555 23.438 19.703 1 98.31 134 LEU A CA 1
ATOM 1013 C C . LEU A 1 134 ? 6.5 24.5 19.156 1 98.31 134 LEU A C 1
ATOM 1015 O O . LEU A 1 134 ? 7.613 24.656 19.656 1 98.31 134 LEU A O 1
ATOM 1019 N N . ALA A 1 135 ? 6.043 25.188 18.141 1 98.44 135 ALA A N 1
ATOM 1020 C CA . ALA A 1 135 ? 6.871 26.25 17.547 1 98.44 135 ALA A CA 1
ATOM 1021 C C . ALA A 1 135 ? 7.145 27.359 18.562 1 98.44 135 ALA A C 1
ATOM 1023 O O . ALA A 1 135 ? 8.281 27.812 18.688 1 98.44 135 ALA A O 1
ATOM 1024 N N . LEU A 1 136 ? 6.094 27.766 19.234 1 97.19 136 LEU A N 1
ATOM 1025 C CA . LEU A 1 136 ? 6.262 28.812 20.234 1 97.19 136 LEU A CA 1
ATOM 1026 C C . LEU A 1 136 ? 7.203 28.359 21.344 1 97.19 136 LEU A C 1
ATOM 1028 O O . LEU A 1 136 ? 8.062 29.125 21.781 1 97.19 136 LEU A O 1
ATOM 1032 N N . ARG A 1 137 ? 7.07 27.141 21.766 1 96.06 137 ARG A N 1
ATOM 1033 C CA . ARG A 1 137 ? 7.941 26.594 22.797 1 96.06 137 ARG A CA 1
ATOM 1034 C C . ARG A 1 137 ? 9.391 26.547 22.312 1 96.06 137 ARG A C 1
ATOM 1036 O O . ARG A 1 137 ? 10.32 26.734 23.109 1 96.06 137 ARG A O 1
ATOM 1043 N N . GLN A 1 138 ? 9.555 26.344 21.031 1 95.88 138 GLN A N 1
ATOM 1044 C CA . GLN A 1 138 ? 10.883 26.234 20.438 1 95.88 138 GLN A CA 1
ATOM 1045 C C . GLN A 1 138 ? 11.523 27.609 20.266 1 95.88 138 GLN A C 1
ATOM 1047 O O . GLN A 1 138 ? 12.703 27.719 19.953 1 95.88 138 GLN A O 1
ATOM 1052 N N . GLY A 1 139 ? 10.742 28.641 20.406 1 95.69 139 GLY A N 1
ATOM 1053 C CA . GLY A 1 139 ? 11.297 29.984 20.375 1 95.69 139 GLY A CA 1
ATOM 1054 C C . GLY A 1 139 ? 11 30.719 19.078 1 95.69 139 GLY A C 1
ATOM 1055 O O . GLY A 1 139 ? 11.578 31.781 18.797 1 95.69 139 GLY A O 1
ATOM 1056 N N . ILE A 1 140 ? 10.133 30.203 18.297 1 96.75 140 ILE A N 1
ATOM 1057 C CA . ILE A 1 140 ? 9.734 30.875 17.062 1 96.75 140 ILE A CA 1
ATOM 1058 C C . ILE A 1 140 ? 9.078 32.219 17.391 1 96.75 140 ILE A C 1
ATOM 1060 O O . ILE A 1 140 ? 8.203 32.281 18.25 1 96.75 140 ILE A O 1
ATOM 1064 N N . THR A 1 141 ? 9.461 33.25 16.625 1 97 141 THR A N 1
ATOM 1065 C CA . THR A 1 141 ? 8.945 34.562 16.891 1 97 141 THR A CA 1
ATOM 1066 C C . THR A 1 141 ? 8.023 35.031 15.773 1 97 141 THR A C 1
ATOM 1068 O O . THR A 1 141 ? 7.301 36.031 15.922 1 97 141 THR A O 1
ATOM 1071 N N . GLU A 1 142 ? 8.07 34.406 14.664 1 98.06 142 GLU A N 1
ATOM 1072 C CA . GLU A 1 142 ? 7.172 34.656 13.539 1 98.06 142 GLU A CA 1
ATOM 1073 C C . GLU A 1 142 ? 6.449 33.375 13.117 1 98.06 142 GLU A C 1
ATOM 1075 O O . GLU A 1 142 ? 6.848 32.719 12.156 1 98.06 142 GLU A O 1
ATOM 1080 N N . LEU A 1 143 ? 5.379 33.188 13.797 1 98.5 143 LEU A N 1
ATOM 1081 C CA . LEU A 1 143 ? 4.586 32 13.562 1 98.5 143 LEU A CA 1
ATOM 1082 C C . LEU A 1 143 ? 3.418 32.281 12.625 1 98.5 143 LEU A C 1
ATOM 1084 O O . LEU A 1 143 ? 2.697 33.281 12.812 1 98.5 143 LEU A O 1
ATOM 1088 N N . LYS A 1 144 ? 3.252 31.516 11.594 1 98.88 144 LYS A N 1
ATOM 1089 C CA . LYS A 1 144 ? 2.107 31.578 10.688 1 98.88 144 LYS A CA 1
ATOM 1090 C C . LYS A 1 144 ? 1.384 30.234 10.633 1 98.88 144 LYS A C 1
ATOM 1092 O O . LYS A 1 144 ? 2 29.203 10.359 1 98.88 144 LYS A O 1
ATOM 1097 N N . LEU A 1 145 ? 0.109 30.234 10.938 1 98.94 145 LEU A N 1
ATOM 1098 C CA . LEU A 1 145 ? -0.749 29.047 10.891 1 98.94 145 LEU A CA 1
ATOM 1099 C C . LEU A 1 145 ? -1.907 29.266 9.922 1 98.94 145 LEU A C 1
ATOM 1101 O O . LEU A 1 145 ? -2.654 30.234 10.039 1 98.94 145 LEU A O 1
ATOM 1105 N N . VAL A 1 146 ? -2.057 28.344 8.969 1 98.94 146 VAL A N 1
ATOM 1106 C CA . VAL A 1 146 ? -3.146 28.422 8 1 98.94 146 VAL A CA 1
ATOM 1107 C C . VAL A 1 146 ? -4.008 27.156 8.102 1 98.94 146 VAL A C 1
ATOM 1109 O O . VAL A 1 146 ? -3.494 26.047 8.055 1 98.94 146 VAL A O 1
ATOM 1112 N N . GLY A 1 147 ? -5.273 27.312 8.289 1 98.88 147 GLY A N 1
ATOM 1113 C CA . GLY A 1 147 ? -6.223 26.203 8.328 1 98.88 147 GLY A CA 1
ATOM 1114 C C . GLY A 1 147 ? -7.34 26.344 7.312 1 98.88 147 GLY A C 1
ATOM 1115 O O . GLY A 1 147 ? -7.918 27.422 7.16 1 98.88 147 GLY A O 1
ATOM 1116 N N . VAL A 1 148 ? -7.629 2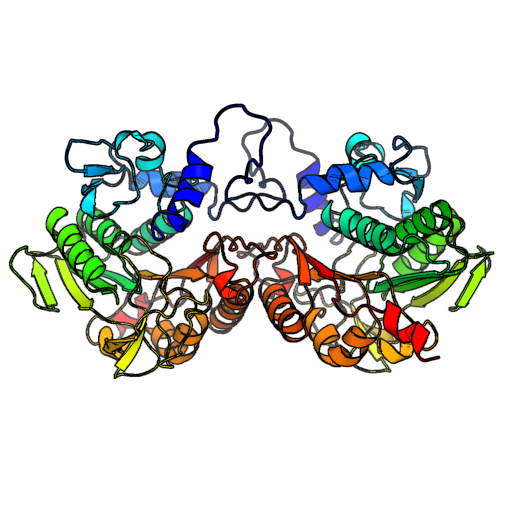5.281 6.586 1 98.5 148 VAL A N 1
ATOM 1117 C CA . VAL A 1 148 ? -8.711 25.234 5.609 1 98.5 148 VAL A CA 1
ATOM 1118 C C . VAL A 1 148 ? -9.672 24.109 5.957 1 98.5 148 VAL A C 1
ATOM 1120 O O . VAL A 1 148 ? -9.258 22.953 6.078 1 98.5 148 VAL A O 1
ATOM 1123 N N . GLU A 1 149 ? -10.898 24.438 6.121 1 97.06 149 GLU A N 1
ATOM 1124 C CA . GLU A 1 149 ? -11.914 23.438 6.438 1 97.06 149 GLU A CA 1
ATOM 1125 C C . GLU A 1 149 ? -13.242 23.766 5.754 1 97.06 149 GLU A C 1
ATOM 1127 O O . GLU A 1 149 ? -13.75 24.875 5.875 1 97.06 149 GLU A O 1
ATOM 1132 N N . ALA A 1 150 ? -13.773 22.766 5.074 1 93.38 150 ALA A N 1
ATOM 1133 C CA . ALA A 1 150 ? -14.984 22.953 4.281 1 93.38 150 ALA A CA 1
ATOM 1134 C C . ALA A 1 150 ? -16.219 23 5.172 1 93.38 150 ALA A C 1
ATOM 1136 O O . ALA A 1 150 ? -17.141 23.766 4.926 1 93.38 150 ALA A O 1
ATOM 1137 N N . SER A 1 151 ? -16.297 22.219 6.172 1 90.31 151 SER A N 1
ATOM 1138 C CA . SER A 1 151 ? -17.453 22.141 7.062 1 90.31 151 SER A CA 1
ATOM 1139 C C . SER A 1 151 ? -17.531 23.375 7.969 1 90.31 151 SER A C 1
ATOM 1141 O O . SER A 1 151 ? -16.609 23.656 8.727 1 90.31 151 SER A O 1
ATOM 1143 N N . ALA A 1 152 ? -18.641 24 7.934 1 92.44 152 ALA A N 1
ATOM 1144 C CA . ALA A 1 152 ? -18.812 25.188 8.758 1 92.44 152 ALA A CA 1
ATOM 1145 C C . ALA A 1 152 ? -18.703 24.844 10.242 1 92.44 152 ALA A C 1
ATOM 1147 O O . ALA A 1 152 ? -18.125 25.609 11.016 1 92.44 152 ALA A O 1
ATOM 1148 N N . SER A 1 153 ? -19.312 23.766 10.57 1 91.88 153 SER A N 1
ATOM 1149 C CA . SER A 1 153 ? -19.281 23.359 11.969 1 91.88 153 SER A CA 1
ATOM 1150 C C . SER A 1 153 ? -17.859 23.031 12.422 1 91.88 153 SER A C 1
ATOM 1152 O O . SER A 1 153 ? -17.438 23.438 13.5 1 91.88 153 SER A O 1
ATOM 1154 N N . ARG A 1 154 ? -17.094 22.344 11.641 1 93.56 154 ARG A N 1
ATOM 1155 C CA . ARG A 1 154 ? -15.719 21.984 12 1 93.56 154 ARG A CA 1
ATOM 1156 C C . ARG A 1 154 ? -14.812 23.219 11.945 1 93.56 154 ARG A C 1
ATOM 1158 O O . ARG A 1 154 ? -13.875 23.328 12.734 1 93.56 154 ARG A O 1
ATOM 1165 N N . PHE A 1 155 ? -15.156 24.078 11.031 1 96.12 155 PHE A N 1
ATOM 1166 C CA . PHE A 1 155 ? -14.422 25.328 10.953 1 96.12 155 PHE A CA 1
ATOM 1167 C C . PHE A 1 155 ? -14.523 26.109 12.258 1 96.12 155 PHE A C 1
ATOM 1169 O O . PHE A 1 155 ? -13.539 26.656 12.742 1 96.12 155 PHE A O 1
ATOM 1176 N N . GLN A 1 156 ? -15.711 26.141 12.828 1 95.81 156 GLN A N 1
ATOM 1177 C CA . GLN A 1 156 ? -15.914 26.797 14.117 1 95.81 156 GLN A CA 1
ATOM 1178 C C . GLN A 1 156 ? -15.094 26.125 15.211 1 95.81 156 GLN A C 1
ATOM 1180 O O . GLN A 1 156 ? -14.531 26.797 16.078 1 95.81 156 GLN A O 1
ATOM 1185 N N . LEU A 1 157 ? -15.047 24.812 15.156 1 96.25 157 LEU A N 1
ATOM 1186 C CA . LEU A 1 157 ? -14.258 24.062 16.125 1 96.25 157 LEU A CA 1
ATOM 1187 C C . LEU A 1 157 ? -12.773 24.375 15.969 1 96.25 157 LEU A C 1
ATOM 1189 O O . LEU A 1 157 ? -12.039 24.406 16.953 1 96.25 157 LEU A O 1
ATOM 1193 N N . MET A 1 158 ? -12.328 24.547 14.773 1 97.88 158 MET A N 1
ATOM 1194 C CA . MET A 1 158 ? -10.938 24.922 14.516 1 97.88 158 MET A CA 1
ATOM 1195 C C . MET A 1 158 ? -10.609 26.266 15.164 1 97.88 158 MET A C 1
ATOM 1197 O O . MET A 1 158 ? -9.578 26.406 15.828 1 97.88 158 MET A O 1
ATOM 1201 N N . GLN A 1 159 ? -11.484 27.219 14.953 1 97.81 159 GLN A N 1
ATOM 1202 C CA . GLN A 1 159 ? -11.289 28.516 15.586 1 97.81 159 GLN A CA 1
ATOM 1203 C C . GLN A 1 159 ? -11.211 28.391 17.094 1 97.81 159 GLN A C 1
ATOM 1205 O O . GLN A 1 159 ? -10.305 28.938 17.734 1 97.81 159 GLN A O 1
ATOM 1210 N N . GLN A 1 160 ? -12.148 27.656 17.625 1 97.12 160 GLN A N 1
ATOM 1211 C CA . GLN A 1 160 ? -12.195 27.438 19.078 1 97.12 160 GLN A CA 1
ATOM 1212 C C . GLN A 1 160 ? -10.922 26.766 19.578 1 97.12 160 GLN A C 1
ATOM 1214 O O . GLN A 1 160 ? -10.391 27.125 20.625 1 97.12 160 GLN A O 1
ATOM 1219 N N . HIS A 1 161 ? -10.43 25.828 18.859 1 98.25 161 HIS A N 1
ATOM 1220 C CA . HIS A 1 161 ? -9.242 25.078 19.266 1 98.25 161 HIS A CA 1
ATOM 1221 C C . HIS A 1 161 ? -8.016 25.984 19.312 1 98.25 161 HIS A C 1
ATOM 1223 O O . HIS A 1 161 ? -7.203 25.891 20.234 1 98.25 161 HIS A O 1
ATOM 1229 N N . LEU A 1 162 ? -7.871 26.828 18.312 1 98.56 162 LEU A N 1
ATOM 1230 C CA . LEU A 1 162 ? -6.727 27.734 18.266 1 98.56 162 LEU A CA 1
ATOM 1231 C C . LEU A 1 162 ? -6.816 28.797 19.359 1 98.56 162 LEU A C 1
ATOM 1233 O O . LEU A 1 162 ? -5.797 29.188 19.938 1 98.56 162 LEU A O 1
ATOM 1237 N N . VAL A 1 163 ? -8.031 29.203 19.688 1 98.31 163 VAL A N 1
ATOM 1238 C CA . VAL A 1 163 ? -8.234 30.156 20.781 1 98.31 163 VAL A CA 1
ATOM 1239 C C . VAL A 1 163 ? -7.902 29.484 22.109 1 98.31 163 VAL A C 1
ATOM 1241 O O . VAL A 1 163 ? -7.195 30.062 22.938 1 98.31 163 VAL A O 1
ATOM 1244 N N . THR A 1 164 ? -8.414 28.281 22.281 1 97.94 164 THR A N 1
ATOM 1245 C CA . THR A 1 164 ? -8.203 27.516 23.5 1 97.94 164 THR A CA 1
ATOM 1246 C C . THR A 1 164 ? -6.711 27.359 23.797 1 97.94 164 THR A C 1
ATOM 1248 O O . THR A 1 164 ? -6.293 27.375 24.953 1 97.94 164 THR A O 1
ATOM 1251 N N . ASN A 1 165 ? -5.906 27.281 22.766 1 98.31 165 ASN A N 1
ATOM 1252 C CA . ASN A 1 165 ? -4.473 27.078 22.906 1 98.31 165 ASN A CA 1
ATOM 1253 C C . ASN A 1 165 ? -3.691 28.375 22.734 1 98.31 165 ASN A C 1
ATOM 1255 O O . ASN A 1 165 ? -2.48 28.344 22.516 1 98.31 165 ASN A O 1
ATOM 1259 N N . GLN A 1 166 ? -4.348 29.531 22.734 1 97.69 166 GLN A N 1
ATOM 1260 C CA . GLN A 1 166 ? -3.77 30.875 22.734 1 97.69 166 GLN A CA 1
ATOM 1261 C C . GLN A 1 166 ? -2.941 31.109 21.469 1 97.69 166 GLN A C 1
ATOM 1263 O O . GLN A 1 166 ? -1.851 31.688 21.547 1 97.69 166 GLN A O 1
ATOM 1268 N N . LEU A 1 167 ? -3.5 30.609 20.375 1 98.44 167 LEU A N 1
ATOM 1269 C CA . LEU A 1 167 ? -2.826 30.781 19.078 1 98.44 167 LEU A CA 1
ATOM 1270 C C . LEU A 1 167 ? -3.553 31.812 18.219 1 98.44 167 LEU A C 1
ATOM 1272 O O . LEU A 1 167 ? -3.006 32.281 17.219 1 98.44 167 LEU A O 1
ATOM 1276 N N . ARG A 1 168 ? -4.746 32.094 18.625 1 98.31 168 ARG A N 1
ATOM 1277 C CA . ARG A 1 168 ? -5.605 33.031 17.922 1 98.31 168 ARG A CA 1
ATOM 1278 C C . ARG A 1 168 ? -6.441 33.844 18.922 1 98.31 168 ARG A C 1
ATOM 1280 O O . ARG A 1 168 ? -6.852 33.312 19.953 1 98.31 168 ARG A O 1
ATOM 1287 N N . PRO A 1 169 ? -6.754 35.094 18.562 1 97.44 169 PRO A N 1
ATOM 1288 C CA . PRO A 1 169 ? -7.605 35.875 19.469 1 97.44 169 PRO A CA 1
ATOM 1289 C C . PRO A 1 169 ? -9.055 35.375 19.469 1 97.44 169 PRO A C 1
AT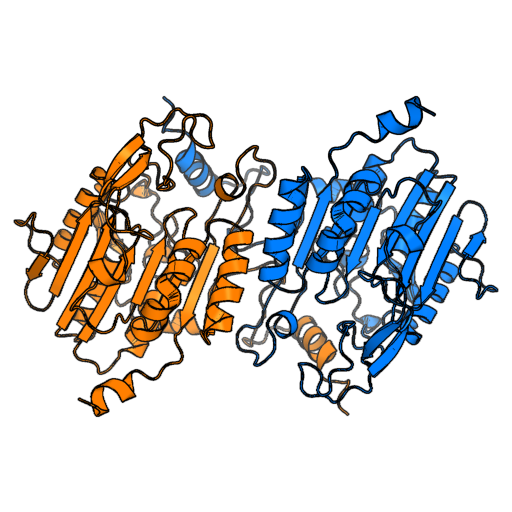OM 1291 O O . PRO A 1 169 ? -9.555 34.906 18.453 1 97.44 169 PRO A O 1
ATOM 1294 N N . SER A 1 170 ? -9.828 35.312 20.531 1 91.25 170 SER A N 1
ATOM 1295 C CA . SER A 1 170 ? -11.195 34.812 20.688 1 91.25 170 SER A CA 1
ATOM 1296 C C . SER A 1 170 ? -12.18 35.719 19.938 1 91.25 170 SER A C 1
ATOM 1298 O O . SER A 1 170 ? -13.188 35.219 19.422 1 91.25 170 SER A O 1
ATOM 1300 N N . ALA A 1 171 ? -11.93 36.906 19.781 1 82.94 171 ALA A N 1
ATOM 1301 C CA . ALA A 1 171 ? -12.938 37.875 19.344 1 82.94 171 ALA A CA 1
ATOM 1302 C C . ALA A 1 171 ? -12.766 38.25 17.875 1 82.94 171 ALA A C 1
ATOM 1304 O O . ALA A 1 171 ? -12.977 39.406 17.484 1 82.94 171 ALA A O 1
ATOM 1305 N N . THR A 1 172 ? -12.391 37.25 17.094 1 88.81 172 THR A N 1
ATOM 1306 C CA . THR A 1 172 ? -12.25 37.625 15.695 1 88.81 172 THR A CA 1
ATOM 1307 C C . THR A 1 172 ? -12.891 36.594 14.781 1 88.81 172 THR A C 1
ATOM 1309 O O . THR A 1 172 ? -12.82 35.375 15.055 1 88.81 172 THR A O 1
ATOM 1312 N N . THR A 1 173 ? -13.594 37.031 13.797 1 87.56 173 THR A N 1
ATOM 1313 C CA . THR A 1 173 ? -14.133 36.188 12.75 1 87.56 173 THR A CA 1
ATOM 1314 C C . THR A 1 173 ? -13.406 36.406 11.43 1 87.56 173 THR A C 1
ATOM 1316 O O . THR A 1 173 ? -13.766 35.844 10.406 1 87.56 173 THR A O 1
ATOM 1319 N N . ALA A 1 174 ? -12.406 37.281 11.477 1 94.19 174 ALA A N 1
ATOM 1320 C CA . ALA A 1 174 ? -11.641 37.594 10.273 1 94.19 174 ALA A CA 1
ATOM 1321 C C . ALA A 1 174 ? -10.828 36.375 9.828 1 94.19 174 ALA A C 1
ATOM 1323 O O . ALA A 1 174 ? -10.43 35.562 10.648 1 94.19 174 ALA A O 1
ATOM 1324 N N . GLU A 1 175 ? -10.68 36.312 8.578 1 97.62 175 GLU A N 1
ATOM 1325 C CA . GLU A 1 175 ? -9.828 35.25 8.039 1 97.62 175 GLU A CA 1
ATOM 1326 C C . GLU A 1 175 ? -8.414 35.344 8.594 1 97.62 175 GLU A C 1
ATOM 1328 O O . GLU A 1 175 ? -7.879 34.344 9.109 1 97.62 175 GLU A O 1
ATOM 1333 N N . ASP A 1 176 ? -7.863 36.594 8.578 1 98.19 176 ASP A N 1
ATOM 1334 C CA . ASP A 1 176 ? -6.531 36.844 9.117 1 98.19 176 ASP A CA 1
ATOM 1335 C C . ASP A 1 176 ? -6.613 37.438 10.516 1 98.19 176 ASP A C 1
ATOM 1337 O O . ASP A 1 176 ? -7.449 38.312 10.773 1 98.19 176 ASP A O 1
ATOM 1341 N N . ALA A 1 177 ? -5.766 36.906 11.414 1 98.25 177 ALA A N 1
ATOM 1342 C CA . ALA A 1 177 ? -5.699 37.469 12.766 1 98.25 177 ALA A CA 1
ATOM 1343 C C . ALA A 1 177 ? -4.297 37.344 13.352 1 98.25 177 ALA A C 1
ATOM 1345 O O . ALA A 1 177 ? -3.57 36.406 13.016 1 98.25 177 ALA A O 1
ATOM 1346 N N . GLN A 1 178 ? -3.947 38.312 14.203 1 97.75 178 GLN A N 1
ATOM 1347 C CA . GLN A 1 178 ? -2.645 38.344 14.867 1 97.75 178 GLN A CA 1
ATOM 1348 C C . GLN A 1 178 ? -2.795 38.281 16.375 1 97.75 178 GLN A C 1
ATOM 1350 O O . GLN A 1 178 ? -3.598 39.031 16.953 1 97.75 178 GLN A O 1
ATOM 1355 N N . LEU A 1 179 ? -2.129 37.375 17 1 97.69 179 LEU A N 1
ATOM 1356 C CA . LEU A 1 179 ? -1.988 37.312 18.453 1 97.69 179 LEU A CA 1
ATOM 1357 C C . LEU A 1 179 ? -0.527 37.125 18.844 1 97.69 179 LEU A C 1
ATOM 1359 O O . LEU A 1 179 ? 0.007 36.031 18.797 1 97.69 179 LEU A O 1
ATOM 1363 N N . GLY A 1 180 ? 0.083 38.25 19.297 1 96.44 180 GLY A N 1
ATOM 1364 C CA . GLY A 1 180 ? 1.51 38.156 19.578 1 96.44 180 GLY A CA 1
ATOM 1365 C C . GLY A 1 180 ? 2.33 37.75 18.359 1 96.44 180 GLY A C 1
ATOM 1366 O O . GLY A 1 180 ? 2.232 38.375 17.297 1 96.44 180 GLY A O 1
ATOM 1367 N N . SER A 1 181 ? 3.057 36.594 18.531 1 96.44 181 SER A N 1
ATOM 1368 C CA . SER A 1 181 ? 3.936 36.094 17.484 1 96.44 181 SER A CA 1
ATOM 1369 C C . SER A 1 181 ? 3.178 35.188 16.516 1 96.44 181 SER A C 1
ATOM 1371 O O . SER A 1 181 ? 3.74 34.75 15.516 1 96.44 181 SER A O 1
ATOM 1373 N N . SER A 1 182 ? 1.877 35.031 16.766 1 98 182 SER A N 1
ATOM 1374 C CA . SER A 1 182 ? 1.11 34.031 16 1 98 182 SER A CA 1
ATOM 1375 C C . SER A 1 182 ? 0.158 34.719 15.023 1 98 182 SER A C 1
ATOM 1377 O O . SER A 1 182 ? -0.79 35.375 15.438 1 98 182 SER A O 1
ATOM 1379 N N . PHE A 1 183 ? 0.426 34.562 13.789 1 98.44 183 PHE A N 1
ATOM 1380 C CA . PHE A 1 183 ? -0.493 34.938 12.719 1 98.44 183 PHE A CA 1
ATOM 1381 C C . PHE A 1 183 ? -1.302 33.719 12.266 1 98.44 183 PHE A C 1
ATOM 1383 O O . PHE A 1 183 ? -0.749 32.656 12.07 1 98.44 183 PHE A O 1
ATOM 1390 N N . THR A 1 184 ? -2.631 33.906 12.133 1 98.62 184 THR A N 1
ATOM 1391 C CA . THR A 1 184 ? -3.461 32.812 11.617 1 98.62 184 THR A CA 1
ATOM 1392 C C . THR A 1 184 ? -4.258 33.281 10.398 1 98.62 184 THR A C 1
ATOM 1394 O O . THR A 1 184 ? -4.723 34.406 10.352 1 98.62 184 THR A O 1
ATOM 1397 N N . ARG A 1 185 ? -4.375 32.5 9.414 1 98.81 185 ARG A N 1
ATOM 1398 C CA . ARG A 1 185 ? -5.293 32.625 8.289 1 98.81 185 ARG A CA 1
ATOM 1399 C C . ARG A 1 185 ? -6.219 31.406 8.211 1 98.81 185 ARG A C 1
ATOM 1401 O O . ARG A 1 185 ? -5.766 30.297 7.957 1 98.81 185 ARG A O 1
ATOM 1408 N N . LEU A 1 186 ? -7.453 31.594 8.492 1 98.75 186 LEU A N 1
ATOM 1409 C CA . LEU A 1 186 ? -8.414 30.5 8.484 1 98.75 186 LEU A CA 1
ATOM 1410 C C . LEU A 1 186 ? -9.445 30.703 7.375 1 98.75 186 LEU A C 1
ATOM 1412 O O . LEU A 1 186 ? -10.023 31.781 7.234 1 98.75 186 LEU A O 1
ATOM 1416 N N . PHE A 1 187 ? -9.633 29.641 6.586 1 98.38 187 PHE A N 1
ATOM 1417 C CA . PHE A 1 187 ? -10.516 29.703 5.426 1 98.38 187 PHE A CA 1
ATOM 1418 C C . PHE A 1 187 ? -11.594 28.641 5.496 1 98.38 187 PHE A C 1
ATOM 1420 O O . PHE A 1 187 ? -11.289 27.438 5.496 1 98.38 187 PHE A O 1
ATOM 1427 N N . ASN A 1 188 ? -12.844 29.031 5.629 1 97.06 188 ASN A N 1
ATOM 1428 C CA . ASN A 1 188 ? -13.969 28.109 5.539 1 97.06 188 ASN A CA 1
ATOM 1429 C C . ASN A 1 188 ? -14.312 27.781 4.09 1 97.06 188 ASN A C 1
ATOM 1431 O O . ASN A 1 188 ? -15.164 28.438 3.484 1 97.06 188 ASN A O 1
ATOM 1435 N N . GLY A 1 189 ? -13.734 26.766 3.6 1 96.62 189 GLY A N 1
ATOM 1436 C CA . GLY A 1 189 ? -13.82 26.344 2.211 1 96.62 189 GLY A CA 1
ATOM 1437 C C . GLY A 1 189 ? -12.891 25.188 1.88 1 96.62 189 GLY A C 1
ATOM 1438 O O . GLY A 1 189 ? -12.539 24.391 2.754 1 96.62 189 GLY A O 1
ATOM 1439 N N . ALA A 1 190 ? -12.602 25.109 0.537 1 95.75 190 ALA A N 1
ATOM 1440 C CA . ALA A 1 190 ? -11.75 24.016 0.084 1 95.75 190 ALA A CA 1
ATOM 1441 C C . ALA A 1 190 ? -10.57 24.531 -0.738 1 95.75 190 ALA A C 1
ATOM 1443 O O . ALA A 1 190 ? -10.648 25.609 -1.315 1 95.75 190 ALA A O 1
ATOM 1444 N N . VAL A 1 191 ? -9.477 23.844 -0.658 1 96.44 191 VAL A N 1
ATOM 1445 C CA . VAL A 1 191 ? -8.43 24.047 -1.65 1 96.44 191 VAL A CA 1
ATOM 1446 C C . VAL A 1 191 ? -8.719 23.188 -2.887 1 96.44 191 VAL A C 1
ATOM 1448 O O . VAL A 1 191 ? -9.109 22.031 -2.771 1 96.44 191 VAL A O 1
ATOM 1451 N N . TRP A 1 192 ? -8.523 23.828 -4 1 92.56 192 TRP A N 1
ATOM 1452 C CA . TRP A 1 192 ? -8.859 23.156 -5.25 1 92.56 192 TRP A CA 1
ATOM 1453 C C . TRP A 1 192 ? -7.961 23.625 -6.387 1 92.56 192 TRP A C 1
ATOM 1455 O O . TRP A 1 192 ? -6.988 24.359 -6.156 1 92.56 192 TRP A O 1
ATOM 1465 N N . THR A 1 193 ? -8.258 23.125 -7.625 1 91.75 193 THR A N 1
ATOM 1466 C CA . THR A 1 193 ? -7.414 23.406 -8.789 1 91.75 193 THR A CA 1
ATOM 1467 C C . THR A 1 193 ? -7.77 24.766 -9.391 1 91.75 193 THR A C 1
ATOM 1469 O O . THR A 1 193 ? -7.066 25.25 -10.281 1 91.75 193 THR A O 1
ATOM 1472 N N . HIS A 1 194 ? -8.867 25.406 -8.852 1 92.31 194 HIS A N 1
ATOM 1473 C CA . HIS A 1 194 ? -9.25 26.734 -9.32 1 92.31 194 HIS A CA 1
ATOM 1474 C C . HIS A 1 194 ? -9.789 27.578 -8.172 1 92.31 194 HIS A C 1
ATOM 1476 O O . HIS A 1 194 ? -10.047 27.062 -7.082 1 92.31 194 HIS A O 1
ATOM 1482 N N . ASP A 1 195 ? -9.906 28.938 -8.398 1 95.12 195 ASP A N 1
ATOM 1483 C CA . ASP A 1 195 ? -10.602 29.844 -7.496 1 95.12 195 ASP A CA 1
ATOM 1484 C C . ASP A 1 195 ? -12.078 29.969 -7.867 1 95.12 195 ASP A C 1
ATOM 1486 O O . ASP A 1 195 ? -12.414 30.094 -9.047 1 95.12 195 ASP A O 1
ATOM 1490 N N . GLY A 1 196 ? -12.852 29.688 -7 1 94.56 196 GLY A N 1
ATOM 1491 C CA . GLY A 1 196 ? -14.281 29.766 -7.277 1 94.56 196 GLY A CA 1
ATOM 1492 C C . GLY A 1 196 ? -15.125 29 -6.27 1 94.56 196 GLY A C 1
ATOM 1493 O O . GLY A 1 196 ? -15.023 29.234 -5.066 1 94.56 196 GLY A O 1
ATOM 1494 N N . GLU A 1 197 ? -16.016 28.156 -6.832 1 92.06 197 GLU A N 1
ATOM 1495 C CA . GLU A 1 197 ? -16.906 27.375 -5.977 1 92.06 197 GLU A CA 1
ATOM 1496 C C . GLU A 1 197 ? -16.875 25.891 -6.363 1 92.06 197 GLU A C 1
ATOM 1498 O O . GLU A 1 197 ? -16.609 25.562 -7.52 1 92.06 197 GLU A O 1
ATOM 1503 N N . ILE A 1 198 ? -17.016 25.109 -5.355 1 86.75 198 ILE A N 1
ATOM 1504 C CA . ILE A 1 198 ? -17.203 23.672 -5.559 1 86.75 198 ILE A CA 1
ATOM 1505 C C . ILE A 1 198 ? -18.328 23.156 -4.66 1 86.75 198 ILE A C 1
ATOM 1507 O O . ILE A 1 198 ? -18.859 23.906 -3.832 1 86.75 198 ILE A O 1
ATOM 1511 N N . TRP A 1 199 ? -18.672 21.906 -4.957 1 78.12 199 TRP A N 1
ATOM 1512 C CA . TRP A 1 199 ? -19.781 21.344 -4.191 1 78.12 199 TRP A CA 1
ATOM 1513 C C . TRP A 1 199 ? -19.266 20.422 -3.084 1 78.12 199 TRP A C 1
ATOM 1515 O O . TRP A 1 199 ? -18.312 19.656 -3.293 1 78.12 199 TRP A O 1
ATOM 1525 N N . PHE A 1 200 ? -19.766 20.578 -1.918 1 73.25 200 PHE A N 1
ATOM 1526 C CA . PHE A 1 200 ? -19.406 19.797 -0.744 1 73.25 200 PHE A CA 1
ATOM 1527 C C . PHE A 1 200 ? -20.641 19.234 -0.063 1 73.25 200 PHE A C 1
ATOM 1529 O O . PHE A 1 200 ? -21.625 19.969 0.159 1 73.25 200 PHE A O 1
ATOM 1536 N N . PRO A 1 201 ? -20.562 17.812 0.128 1 65.19 201 PRO A N 1
ATOM 1537 C CA . PRO A 1 201 ? -21.734 17.219 0.766 1 65.19 201 PRO A CA 1
ATOM 1538 C C . PRO A 1 201 ? -21.906 17.672 2.215 1 65.19 201 PRO A C 1
ATOM 1540 O O . PRO A 1 201 ? -20.922 17.938 2.906 1 65.19 201 PRO A O 1
ATOM 1543 N N . GLU A 1 202 ? -23.141 17.969 2.627 1 55.03 202 GLU A N 1
ATOM 1544 C CA . GLU A 1 202 ? -23.453 18.328 4.008 1 55.03 202 GLU A CA 1
ATOM 1545 C C . GLU A 1 202 ? -23.344 17.109 4.926 1 55.03 202 GLU A C 1
ATOM 1547 O O . GLU A 1 202 ? -24.094 16.141 4.766 1 55.03 202 GLU A O 1
ATOM 1552 N N . ALA A 1 203 ? -22.266 16.703 5.258 1 52.62 203 ALA A N 1
ATOM 1553 C CA . ALA A 1 203 ? -22.172 15.555 6.148 1 52.62 203 ALA A CA 1
ATOM 1554 C C . ALA A 1 203 ? -22.188 15.992 7.613 1 52.62 203 ALA A C 1
ATOM 1556 O O . ALA A 1 203 ? -21.875 17.141 7.93 1 52.62 203 ALA A O 1
ATOM 1557 N N . ALA A 1 204 ? -22.812 15.125 8.516 1 47.25 204 ALA A N 1
ATOM 1558 C CA . ALA A 1 204 ? -22.828 15.352 9.961 1 47.25 204 ALA A CA 1
ATOM 1559 C C . ALA A 1 204 ? -21.406 15.539 10.5 1 47.25 204 ALA A C 1
ATOM 1561 O O . ALA A 1 204 ? -20.438 15.055 9.914 1 47.25 204 ALA A O 1
ATOM 1562 N N . VAL A 1 205 ? -21.266 16.359 11.562 1 42.97 205 VAL A N 1
ATOM 1563 C CA . VAL A 1 205 ? -20.016 16.75 12.219 1 42.97 205 VAL A CA 1
ATOM 1564 C C . VAL A 1 205 ? -19.219 15.516 12.578 1 42.97 205 VAL A C 1
ATOM 1566 O O . VAL A 1 205 ? -17.984 15.555 12.602 1 42.97 205 VAL A O 1
ATOM 1569 N N . ASP A 1 206 ? -19.891 14.414 12.812 1 42.34 206 ASP A N 1
ATOM 1570 C CA . ASP A 1 206 ? -19.219 13.195 13.258 1 42.34 206 ASP A CA 1
ATOM 1571 C C . ASP A 1 206 ? -18.672 12.398 12.07 1 42.34 206 ASP A C 1
ATOM 1573 O O . ASP A 1 206 ? -17.938 11.43 12.258 1 42.34 206 ASP A O 1
ATOM 1577 N N . ASP A 1 207 ? -19.094 12.945 10.953 1 46.41 207 ASP A N 1
ATOM 1578 C CA . ASP A 1 207 ? -18.578 12.289 9.758 1 46.41 207 ASP A CA 1
ATOM 1579 C C . ASP A 1 207 ? -17.297 12.945 9.273 1 46.41 207 ASP A C 1
ATOM 1581 O O . ASP A 1 207 ? -17.328 13.938 8.547 1 46.41 207 ASP A O 1
ATOM 1585 N N . MET A 1 208 ? -16.172 12.391 9.703 1 43.97 208 MET A N 1
ATOM 1586 C CA . MET A 1 208 ? -14.883 12.977 9.375 1 43.97 208 MET A CA 1
ATOM 1587 C C . MET A 1 208 ? -14.461 12.602 7.957 1 43.97 208 MET A C 1
ATOM 1589 O O . MET A 1 208 ? -13.359 12.953 7.523 1 43.97 208 MET A O 1
ATOM 1593 N N . GLY A 1 209 ? -15.32 11.938 7.195 1 48.5 209 GLY A N 1
ATOM 1594 C CA . GLY A 1 209 ? -14.906 11.422 5.898 1 48.5 209 GLY A CA 1
ATOM 1595 C C . GLY A 1 209 ? -15.562 12.141 4.734 1 48.5 209 GLY A C 1
ATOM 1596 O O . GLY A 1 209 ? -15.523 11.664 3.602 1 48.5 209 GLY A O 1
ATOM 1597 N N . ALA A 1 210 ? -16.203 13.242 4.965 1 42.81 210 ALA A N 1
ATOM 1598 C CA . ALA A 1 210 ? -16.844 13.953 3.865 1 42.81 210 ALA A CA 1
ATOM 1599 C C . ALA A 1 210 ? -15.812 14.555 2.92 1 42.81 210 ALA A C 1
ATOM 1601 O O . ALA A 1 210 ? -14.781 15.078 3.365 1 42.81 210 ALA A O 1
ATOM 1602 N N . ALA A 1 211 ? -16.031 14.344 1.535 1 43.34 211 ALA A N 1
ATOM 1603 C CA . ALA A 1 211 ? -15.07 14.805 0.535 1 43.34 211 ALA A CA 1
ATOM 1604 C C . ALA A 1 211 ? -15.703 15.82 -0.41 1 43.34 211 ALA A C 1
ATOM 1606 O O . ALA A 1 211 ? -16.859 15.672 -0.808 1 43.34 211 ALA A O 1
ATOM 1607 N N . ALA A 1 212 ? -14.992 16.875 -0.687 1 44.28 212 ALA A N 1
ATOM 1608 C CA . ALA A 1 212 ? -15.406 17.859 -1.693 1 44.28 212 ALA A CA 1
ATOM 1609 C C . ALA A 1 212 ? -15.367 17.25 -3.092 1 44.28 212 ALA A C 1
ATOM 1611 O O . ALA A 1 212 ? -14.516 16.406 -3.389 1 44.28 212 ALA A O 1
ATOM 1612 N N . SER A 1 213 ? -16.484 17.562 -3.961 1 42.16 213 SER A N 1
ATOM 1613 C CA . SER A 1 213 ? -16.562 17.109 -5.344 1 42.16 213 SER A CA 1
ATOM 1614 C C . SER A 1 213 ? -16.828 18.266 -6.297 1 42.16 213 SER A C 1
ATOM 1616 O O . SER A 1 213 ? -17.438 19.266 -5.918 1 42.16 213 SER A O 1
ATOM 1618 N N . ALA A 1 214 ? -16.234 18.234 -7.438 1 41.34 214 ALA A N 1
ATOM 1619 C CA . ALA A 1 214 ? -16.484 19.266 -8.453 1 41.34 214 ALA A CA 1
ATOM 1620 C C . ALA A 1 214 ? -17.906 19.156 -9 1 41.34 214 ALA A C 1
ATOM 1622 O O . ALA A 1 214 ? -18.391 20.094 -9.648 1 41.34 214 ALA A O 1
ATOM 1623 N N . HIS A 1 215 ? -18.453 18.094 -9.062 1 44.75 215 HIS A N 1
ATOM 1624 C CA . HIS A 1 215 ? -19.781 17.922 -9.641 1 44.75 215 HIS A CA 1
ATOM 1625 C C . HIS A 1 215 ? -20.859 17.844 -8.562 1 44.75 215 HIS A C 1
ATOM 1627 O O . HIS A 1 215 ? -20.609 17.312 -7.477 1 44.75 215 HIS A O 1
ATOM 1633 N N . ALA A 1 216 ? -21.922 18.734 -8.773 1 42.12 216 ALA A N 1
ATOM 1634 C CA . ALA A 1 216 ? -23.094 18.672 -7.91 1 42.12 216 ALA A CA 1
ATOM 1635 C C . ALA A 1 216 ? -23.609 17.234 -7.801 1 42.12 216 ALA A C 1
ATOM 1637 O O . ALA A 1 216 ? -24.328 16.766 -8.688 1 42.12 216 ALA A O 1
ATOM 1638 N N . GLU A 1 217 ? -22.875 16.266 -7.898 1 42.72 217 GLU A N 1
ATOM 1639 C CA . GLU A 1 217 ? -23.328 14.883 -8.016 1 42.72 217 GLU A CA 1
ATOM 1640 C C . GLU A 1 217 ? -24.406 14.562 -6.996 1 42.72 217 GLU A C 1
ATOM 1642 O O . GLU A 1 217 ? -24.469 15.18 -5.93 1 42.72 217 GLU A O 1
ATOM 1647 N N . GLU A 1 218 ? -25.609 13.977 -7.512 1 40.5 218 GLU A N 1
ATOM 1648 C CA . GLU A 1 218 ? -26.688 13.328 -6.754 1 40.5 218 GLU A CA 1
ATOM 1649 C C . GLU A 1 218 ? -26.125 12.586 -5.547 1 40.5 218 GLU A C 1
ATOM 1651 O O . GLU A 1 218 ? -24.922 12.633 -5.277 1 40.5 218 GLU A O 1
ATOM 1656 N N . THR A 1 219 ? -26.281 11.141 -5.57 1 38.97 219 THR A N 1
ATOM 1657 C CA . THR A 1 219 ? -26.188 10.125 -4.523 1 38.97 219 THR A CA 1
ATOM 1658 C C . THR A 1 219 ? -24.75 9.984 -4.039 1 38.97 219 THR A C 1
ATOM 1660 O O . THR A 1 219 ? -23.812 9.891 -4.848 1 38.97 219 THR A O 1
ATOM 1663 N N . ASP A 1 220 ? -24.406 10.5 -3.004 1 39.78 220 ASP A N 1
ATOM 1664 C CA . ASP A 1 220 ? -23.047 10.305 -2.484 1 39.78 220 ASP A CA 1
ATOM 1665 C C . ASP A 1 220 ? -22.562 8.883 -2.748 1 39.78 220 ASP A C 1
ATOM 1667 O O . ASP A 1 220 ? -23.359 7.992 -3.064 1 39.78 220 ASP A O 1
ATOM 1671 N N . TYR A 1 221 ? -21.406 8.734 -2.996 1 38.53 221 TYR A N 1
ATOM 1672 C CA . TYR A 1 221 ? -20.875 7.441 -3.387 1 38.53 221 TYR A CA 1
ATOM 1673 C C . TYR A 1 221 ? -21.422 6.328 -2.504 1 38.53 221 TYR A C 1
ATOM 1675 O O . TYR A 1 221 ? -21.281 5.145 -2.824 1 38.53 221 TYR A O 1
ATOM 1683 N N . ARG A 1 222 ? -21.938 6.676 -1.332 1 40.19 222 ARG A N 1
ATOM 1684 C CA . ARG A 1 222 ? -22.594 5.758 -0.407 1 40.19 222 ARG A CA 1
ATOM 1685 C C . ARG A 1 222 ? -24.094 5.711 -0.659 1 40.19 222 ARG A C 1
ATOM 1687 O O . ARG A 1 222 ? -24.828 5.059 0.082 1 40.19 222 ARG A O 1
ATOM 1694 N N . GLY A 1 223 ? -24.625 6.285 -1.669 1 42.06 223 GLY A N 1
ATOM 1695 C CA . GLY A 1 223 ? -26.047 6.336 -1.955 1 42.06 223 GLY A CA 1
ATOM 1696 C C . GLY A 1 223 ? -26.766 7.453 -1.22 1 42.06 223 GLY A C 1
ATOM 1697 O O . GLY A 1 223 ? -27.984 7.582 -1.317 1 42.06 223 GLY A O 1
ATOM 1698 N N . THR A 1 224 ? -26.219 7.91 -0.125 1 41.28 224 THR A N 1
ATOM 1699 C CA . THR A 1 224 ? -26.969 8.93 0.589 1 41.28 224 THR A CA 1
ATOM 1700 C C . THR A 1 224 ? -26.984 10.242 -0.185 1 41.28 224 THR A C 1
ATOM 1702 O O . THR A 1 224 ? -25.938 10.703 -0.646 1 41.28 224 THR A O 1
ATOM 1705 N N . THR A 1 225 ? -28.141 10.664 -0.675 1 45.06 225 THR A N 1
ATOM 1706 C CA . THR A 1 225 ? -28.438 11.945 -1.301 1 45.06 225 THR A CA 1
ATOM 1707 C C . THR A 1 225 ? -27.906 13.102 -0.449 1 45.06 225 THR A C 1
ATOM 1709 O O . THR A 1 225 ? -28.422 13.359 0.642 1 45.06 225 THR A O 1
ATOM 1712 N N . LEU A 1 226 ? -26.703 13.188 -0.204 1 47.22 226 LEU A N 1
ATOM 1713 C CA . LEU A 1 226 ? -26.312 14.328 0.613 1 47.22 226 LEU A CA 1
ATOM 1714 C C . LEU A 1 226 ? -26.547 15.641 -0.139 1 47.22 226 LEU A C 1
ATOM 1716 O O . LEU A 1 226 ? -26.359 15.695 -1.357 1 47.22 226 LEU A O 1
ATOM 1720 N N . LYS A 1 227 ? -27.516 16.516 0.359 1 53 227 LYS A N 1
ATOM 1721 C CA . LYS A 1 227 ? -27.609 17.906 -0.066 1 53 227 LYS A CA 1
ATOM 1722 C C . LYS A 1 227 ? -26.234 18.531 -0.244 1 53 227 LYS A C 1
ATOM 1724 O O . LYS A 1 227 ? -25.391 18.469 0.66 1 53 227 LYS A O 1
ATOM 1729 N N . HIS A 1 228 ? -25.812 18.812 -1.496 1 66 228 HIS A N 1
ATOM 1730 C CA . HIS A 1 228 ? -24.547 19.469 -1.798 1 66 228 HIS A CA 1
ATOM 1731 C C . HIS A 1 228 ? -24.672 20.984 -1.718 1 66 228 HIS A C 1
ATOM 1733 O O . HIS A 1 228 ? -25.641 21.562 -2.232 1 66 228 HIS A O 1
ATOM 1739 N N . ASN A 1 229 ? -23.969 21.547 -0.738 1 75.5 229 ASN A N 1
ATOM 1740 C CA . ASN A 1 229 ? -23.844 23 -0.661 1 75.5 229 ASN A CA 1
ATOM 1741 C C . ASN A 1 229 ? -22.625 23.516 -1.416 1 75.5 229 ASN A C 1
ATOM 1743 O O . ASN A 1 229 ? -21.578 22.859 -1.432 1 75.5 229 ASN A O 1
ATOM 1747 N N . ALA A 1 230 ? -22.844 24.609 -2.104 1 85.5 230 ALA A N 1
ATOM 1748 C CA . ALA A 1 230 ? -21.719 25.266 -2.738 1 85.5 230 ALA A CA 1
ATOM 1749 C C . ALA A 1 230 ? -20.812 25.938 -1.697 1 85.5 230 ALA A C 1
ATOM 1751 O O . ALA A 1 230 ? -21.297 26.594 -0.775 1 85.5 230 ALA A O 1
ATOM 1752 N N . ILE A 1 231 ? -19.547 25.625 -1.752 1 90.62 231 ILE A N 1
ATOM 1753 C CA . ILE A 1 231 ? -18.578 26.25 -0.848 1 90.62 231 ILE A CA 1
ATOM 1754 C C . ILE A 1 231 ? -17.484 26.938 -1.656 1 90.62 231 ILE A C 1
ATOM 1756 O O . ILE A 1 231 ? -17.203 26.531 -2.787 1 90.62 231 ILE A O 1
ATOM 1760 N N . PRO A 1 232 ? -16.938 28.047 -1.121 1 95.44 232 PRO A N 1
ATOM 1761 C CA . PRO A 1 232 ? -15.797 28.656 -1.817 1 95.44 232 PRO A CA 1
ATOM 1762 C C . PRO A 1 232 ? -14.578 27.75 -1.88 1 95.44 232 PRO A C 1
ATOM 1764 O O . PRO A 1 232 ? -14.367 26.922 -0.98 1 95.44 232 PRO A O 1
ATOM 1767 N N . CYS A 1 233 ? -13.805 27.859 -2.941 1 96 233 CYS A N 1
ATOM 1768 C CA . CYS A 1 233 ? -12.539 27.141 -3.061 1 96 233 CYS A CA 1
ATOM 1769 C C . CYS A 1 233 ? -11.445 28.062 -3.594 1 96 233 CYS A C 1
ATOM 1771 O O . CYS A 1 233 ? -11.727 29.031 -4.289 1 96 233 CYS A O 1
ATOM 1773 N N . ARG A 1 234 ? -10.273 27.828 -3.234 1 97.44 234 ARG A N 1
ATOM 1774 C CA . ARG A 1 234 ? -9.094 28.578 -3.664 1 97.44 234 ARG A CA 1
ATOM 1775 C C . ARG A 1 234 ? -7.941 27.625 -3.998 1 97.44 234 ARG A C 1
ATOM 1777 O O . ARG A 1 234 ? -7.832 26.547 -3.418 1 97.44 234 ARG A O 1
ATOM 1784 N N . ARG A 1 235 ? -7.105 28.125 -4.887 1 97.25 235 ARG A N 1
ATOM 1785 C CA . ARG A 1 235 ? -5.844 27.438 -5.164 1 97.25 235 ARG A CA 1
ATOM 1786 C C . ARG A 1 235 ? -4.848 27.656 -4.027 1 97.25 235 ARG A C 1
ATOM 1788 O O . ARG A 1 235 ? -4.973 28.594 -3.252 1 97.25 235 ARG A O 1
ATOM 1795 N N . LEU A 1 236 ? -3.834 26.797 -3.977 1 97.56 236 LEU A N 1
ATOM 1796 C CA . LEU A 1 236 ? -2.787 26.922 -2.969 1 97.56 236 LEU A CA 1
ATOM 1797 C C . LEU A 1 236 ? -2.041 28.234 -3.111 1 97.56 236 LEU A C 1
ATOM 1799 O O . LEU A 1 236 ? -1.814 28.938 -2.123 1 97.56 236 LEU A O 1
ATOM 1803 N N . ASP A 1 237 ? -1.638 28.562 -4.34 1 96.19 237 ASP A N 1
ATOM 1804 C CA . ASP A 1 237 ? -0.817 29.75 -4.566 1 96.19 237 ASP A CA 1
ATOM 1805 C C . ASP A 1 237 ? -1.59 31.016 -4.234 1 96.19 237 ASP A C 1
ATOM 1807 O O . ASP A 1 237 ? -1.012 32 -3.754 1 96.19 237 ASP A O 1
ATOM 1811 N N . THR A 1 238 ? -2.941 30.984 -4.449 1 97.69 238 THR A N 1
ATOM 1812 C CA . THR A 1 238 ? -3.781 32.125 -4.094 1 97.69 238 THR A CA 1
ATOM 1813 C C . THR A 1 238 ? -3.961 32.219 -2.582 1 97.69 238 THR A C 1
ATOM 1815 O O . THR A 1 238 ? -3.789 33.281 -1.995 1 97.69 238 THR A O 1
ATOM 1818 N N . LEU A 1 239 ? -4.289 31.156 -1.952 1 98.19 239 LEU A N 1
ATOM 1819 C CA . LEU A 1 239 ? -4.582 31.094 -0.523 1 98.19 239 LEU A CA 1
ATOM 1820 C C . LEU A 1 239 ? -3.346 31.453 0.297 1 98.19 239 LEU A C 1
ATOM 1822 O O . LEU A 1 239 ? -3.457 32.062 1.356 1 98.19 239 LEU A O 1
ATOM 1826 N N . LEU A 1 240 ? -2.184 31.078 -0.198 1 98.25 240 LEU A N 1
ATOM 1827 C CA . LEU A 1 240 ? -0.977 31.172 0.619 1 98.25 240 LEU A CA 1
ATOM 1828 C C . LEU A 1 240 ? -0.069 32.281 0.126 1 98.25 240 LEU A C 1
ATOM 1830 O O . LEU A 1 240 ? 1.104 32.344 0.498 1 98.25 240 LEU A O 1
ATOM 1834 N N . ASP A 1 241 ? -0.642 33.094 -0.671 1 96 241 ASP A N 1
ATOM 1835 C CA . ASP A 1 241 ? 0.114 34.25 -1.187 1 96 241 ASP A CA 1
ATOM 1836 C C . ASP A 1 241 ? 0.633 35.125 -0.048 1 96 241 ASP A C 1
ATOM 1838 O O . ASP A 1 241 ? -0.084 35.375 0.921 1 96 241 ASP A O 1
ATOM 1842 N N . GLY A 1 242 ? 1.931 35.469 -0.096 1 95.44 242 GLY A N 1
ATOM 1843 C CA . GLY A 1 242 ? 2.516 36.406 0.843 1 95.44 242 GLY A CA 1
ATOM 1844 C C . GLY A 1 242 ? 3.055 35.75 2.098 1 95.44 242 GLY A C 1
ATOM 1845 O O . GLY A 1 242 ? 3.617 36.406 2.965 1 95.44 242 GLY A O 1
ATOM 1846 N N . LEU A 1 243 ? 2.936 34.469 2.223 1 96.44 243 LEU A N 1
ATOM 1847 C CA . LEU A 1 243 ? 3.338 33.781 3.461 1 96.44 243 LEU A CA 1
ATOM 1848 C C . LEU A 1 243 ? 4.773 33.281 3.367 1 96.44 243 LEU A C 1
ATOM 1850 O O . LEU A 1 243 ? 5.355 32.875 4.371 1 96.44 243 LEU A O 1
ATOM 1854 N N . GLY A 1 244 ? 5.348 33.344 2.191 1 94.31 244 GLY A N 1
ATOM 1855 C CA . GLY A 1 244 ? 6.707 32.875 2.021 1 94.31 244 GLY A CA 1
ATOM 1856 C C . GLY A 1 244 ? 6.805 31.359 2.02 1 94.31 244 GLY A C 1
ATOM 1857 O O . GLY A 1 244 ? 6.008 30.672 1.365 1 94.31 244 GLY A O 1
ATOM 1858 N N . VAL A 1 245 ? 7.844 30.875 2.709 1 94.69 245 VAL A N 1
ATOM 1859 C CA . VAL A 1 245 ? 8.117 29.438 2.734 1 94.69 245 VAL A CA 1
ATOM 1860 C C . VAL A 1 245 ? 7.176 28.75 3.717 1 94.69 245 VAL A C 1
ATOM 1862 O O . VAL A 1 245 ? 6.914 29.266 4.805 1 94.69 245 VAL A O 1
ATOM 1865 N N . ILE A 1 246 ? 6.668 27.672 3.262 1 98.12 246 ILE A N 1
ATOM 1866 C CA . ILE A 1 246 ? 5.855 26.812 4.109 1 98.12 246 ILE A CA 1
ATOM 1867 C C . ILE A 1 246 ? 6.715 25.672 4.676 1 98.12 246 ILE A C 1
ATOM 1869 O O . ILE A 1 246 ? 7.164 24.797 3.934 1 98.12 246 ILE A O 1
ATOM 1873 N N . ASP A 1 247 ? 6.891 25.672 5.992 1 98.12 247 ASP A N 1
ATOM 1874 C CA . ASP A 1 247 ? 7.762 24.688 6.621 1 98.12 247 ASP A CA 1
ATOM 1875 C C . ASP A 1 247 ? 7.082 23.328 6.699 1 98.12 247 ASP A C 1
ATOM 1877 O O . ASP A 1 247 ? 7.738 22.297 6.578 1 98.12 247 ASP A O 1
ATOM 1881 N N . PHE A 1 248 ? 5.785 23.344 6.918 1 98.69 248 PHE A N 1
ATOM 1882 C CA . PHE A 1 248 ? 5.02 22.109 7.078 1 98.69 248 PHE A CA 1
ATOM 1883 C C . PHE A 1 248 ? 3.629 22.266 6.469 1 98.69 248 PHE A C 1
ATOM 1885 O O . PHE A 1 248 ? 2.895 23.188 6.797 1 98.69 248 PHE A O 1
ATOM 1892 N N . MET A 1 249 ? 3.227 21.312 5.609 1 98.88 249 MET A N 1
ATOM 1893 C CA . MET A 1 249 ? 1.884 21.266 5.039 1 98.88 249 MET A CA 1
ATOM 1894 C C . MET A 1 249 ? 1.247 19.891 5.238 1 98.88 249 MET A C 1
ATOM 1896 O O . MET A 1 249 ? 1.836 18.875 4.879 1 98.88 249 MET A O 1
ATOM 1900 N N . HIS A 1 250 ? 0.115 19.891 5.891 1 98.81 250 HIS A N 1
ATOM 1901 C CA . HIS A 1 250 ? -0.693 18.688 6.086 1 98.81 250 HIS A CA 1
ATOM 1902 C C . HIS A 1 250 ? -1.915 18.688 5.176 1 98.81 250 HIS A C 1
ATOM 1904 O O . HIS A 1 250 ? -2.678 19.656 5.156 1 98.81 250 HIS A O 1
ATOM 1910 N N . ILE A 1 251 ? -2.092 17.656 4.398 1 98.5 251 ILE A N 1
ATOM 1911 C CA . ILE A 1 251 ? -3.234 17.562 3.496 1 98.5 251 ILE A CA 1
ATOM 1912 C C . ILE A 1 251 ? -4.035 16.297 3.818 1 98.5 251 ILE A C 1
ATOM 1914 O O . ILE A 1 251 ? -3.502 15.188 3.777 1 98.5 251 ILE A O 1
ATOM 1918 N N . ASP A 1 252 ? -5.234 16.406 4.117 1 96.62 252 ASP A N 1
ATOM 1919 C CA . ASP A 1 252 ? -6.195 15.32 4.336 1 96.62 252 ASP A CA 1
ATOM 1920 C C . ASP A 1 252 ? -7.578 15.703 3.82 1 96.62 252 ASP A C 1
ATOM 1922 O O . ASP A 1 252 ? -8.422 16.188 4.586 1 96.62 252 ASP A O 1
ATOM 1926 N N . ILE A 1 253 ? -7.832 15.422 2.488 1 92.81 253 ILE A N 1
ATOM 1927 C CA . ILE A 1 253 ? -9.023 16.016 1.878 1 92.81 253 ILE A CA 1
ATOM 1928 C C . ILE A 1 253 ? -9.875 14.914 1.251 1 92.81 253 ILE A C 1
ATOM 1930 O O . ILE A 1 253 ? -10.625 15.164 0.302 1 92.81 253 ILE A O 1
ATOM 1934 N N . GLN A 1 254 ? -9.719 13.68 1.595 1 87.62 254 GLN A N 1
ATOM 1935 C CA . GLN A 1 254 ? -10.617 12.555 1.397 1 87.62 254 GLN A CA 1
ATOM 1936 C C . GLN A 1 254 ? -10.719 12.188 -0.08 1 87.62 254 GLN A C 1
ATOM 1938 O O . GLN A 1 254 ? -11.82 11.961 -0.595 1 87.62 254 GLN A O 1
ATOM 1943 N N . GLY A 1 255 ? -9.617 12.312 -0.852 1 88.81 255 GLY A N 1
ATOM 1944 C CA . GLY A 1 255 ? -9.68 11.664 -2.154 1 88.81 255 GLY A CA 1
ATOM 1945 C C . GLY A 1 255 ? -9.047 12.492 -3.26 1 88.81 255 GLY A C 1
ATOM 1946 O O . GLY A 1 255 ? -8.703 11.961 -4.316 1 88.81 255 GLY A O 1
ATOM 1947 N N . ALA A 1 256 ? -8.852 13.758 -3.092 1 90.56 256 ALA A N 1
ATOM 1948 C CA . ALA A 1 256 ? -8.367 14.625 -4.172 1 90.56 256 ALA A CA 1
ATOM 1949 C C . ALA A 1 256 ? -6.895 14.969 -3.984 1 90.56 256 ALA A C 1
ATOM 1951 O O . ALA A 1 256 ? -6.371 15.867 -4.648 1 90.56 256 ALA A O 1
ATOM 1952 N N . GLU A 1 257 ? -6.203 14.297 -3.141 1 95.31 257 GLU A N 1
ATOM 1953 C CA . GLU A 1 257 ? -4.848 14.68 -2.752 1 95.31 257 GLU A CA 1
ATOM 1954 C C . GLU A 1 257 ? -3.91 14.688 -3.955 1 95.31 257 GLU A C 1
ATOM 1956 O O . GLU A 1 257 ? -3.166 15.641 -4.164 1 95.31 257 GLU A O 1
ATOM 1961 N N . ALA A 1 258 ? -3.965 13.578 -4.738 1 95.88 258 ALA A N 1
ATOM 1962 C CA . ALA A 1 258 ? -3.049 13.477 -5.871 1 95.88 258 ALA A CA 1
ATOM 1963 C C . ALA A 1 258 ? -3.359 14.523 -6.93 1 95.88 258 ALA A C 1
ATOM 1965 O O . ALA A 1 258 ? -2.447 15.148 -7.484 1 95.88 258 ALA A O 1
ATOM 1966 N N . ASP A 1 259 ? -4.625 14.734 -7.219 1 93.69 259 ASP A N 1
ATOM 1967 C CA . ASP A 1 259 ? -5.039 15.719 -8.219 1 93.69 259 ASP A CA 1
ATOM 1968 C C . ASP A 1 259 ? -4.617 17.125 -7.809 1 93.69 259 ASP A C 1
ATOM 1970 O O . ASP A 1 259 ? -4.117 17.891 -8.633 1 93.69 259 ASP A O 1
ATOM 1974 N N . LEU A 1 260 ? -4.879 17.406 -6.562 1 95.44 260 LEU A N 1
ATOM 1975 C CA . LEU A 1 260 ? -4.539 18.719 -6.035 1 95.44 260 LEU A CA 1
ATOM 1976 C C . LEU A 1 260 ? -3.045 19 -6.18 1 95.44 260 LEU A C 1
ATOM 1978 O O . LEU A 1 260 ? -2.646 20.062 -6.672 1 95.44 260 LEU A O 1
ATOM 1982 N N . LEU A 1 261 ? -2.217 18.078 -5.781 1 97.81 261 LEU A N 1
ATOM 1983 C CA . LEU A 1 261 ? -0.771 18.266 -5.801 1 97.81 261 LEU A CA 1
ATOM 1984 C C . LEU A 1 261 ? -0.243 18.266 -7.234 1 97.81 261 LEU A C 1
ATOM 1986 O O . LEU A 1 261 ? 0.663 19.031 -7.562 1 97.81 261 LEU A O 1
ATOM 1990 N N . GLN A 1 262 ? -0.8 17.375 -8.055 1 97.31 262 GLN A N 1
ATOM 1991 C CA . GLN A 1 262 ? -0.387 17.359 -9.453 1 97.31 262 GLN A CA 1
ATOM 1992 C C . GLN A 1 262 ? -0.636 18.719 -10.117 1 97.31 262 GLN A C 1
ATOM 1994 O O . GLN A 1 262 ? 0.211 19.203 -10.859 1 97.31 262 GLN A O 1
ATOM 1999 N N . ASP A 1 263 ? -1.762 19.297 -9.875 1 96.69 263 ASP A N 1
ATOM 2000 C CA . ASP A 1 263 ? -2.178 20.547 -10.492 1 96.69 263 ASP A CA 1
ATOM 2001 C C . ASP A 1 263 ? -1.274 21.703 -10.062 1 96.69 263 ASP A C 1
ATOM 2003 O O . ASP A 1 263 ? -1.05 22.641 -10.836 1 96.69 263 ASP A O 1
ATOM 2007 N N . GLN A 1 264 ? -0.742 21.656 -8.891 1 97.06 264 GLN A N 1
ATOM 2008 C CA . GLN A 1 264 ? -0.003 22.797 -8.359 1 97.06 264 GLN A CA 1
ATOM 2009 C C . GLN A 1 264 ? 1.415 22.391 -7.961 1 97.06 264 GLN A C 1
ATOM 2011 O O . GLN A 1 264 ? 1.99 22.969 -7.031 1 97.06 264 GLN A O 1
ATOM 2016 N N . ILE A 1 265 ? 1.983 21.453 -8.586 1 97.44 265 ILE A N 1
ATOM 2017 C CA . ILE A 1 265 ? 3.229 20.812 -8.172 1 97.44 265 ILE A CA 1
ATOM 2018 C C . ILE A 1 265 ? 4.379 21.812 -8.258 1 97.44 265 ILE A C 1
ATOM 2020 O O . ILE A 1 265 ? 5.281 21.812 -7.422 1 97.44 265 ILE A O 1
ATOM 2024 N N . ASP A 1 266 ? 4.402 22.703 -9.273 1 96.31 266 ASP A N 1
ATOM 2025 C CA . ASP A 1 266 ? 5.484 23.672 -9.414 1 96.31 266 ASP A CA 1
ATOM 2026 C C . ASP A 1 266 ? 5.539 24.625 -8.227 1 96.31 266 ASP A C 1
ATOM 2028 O O . ASP A 1 266 ? 6.621 24.922 -7.707 1 96.31 266 ASP A O 1
ATOM 2032 N N . TRP A 1 267 ? 4.371 25.062 -7.863 1 96.69 267 TRP A N 1
ATOM 2033 C CA . TRP A 1 267 ? 4.32 25.938 -6.703 1 96.69 267 TRP A CA 1
ATOM 2034 C C . TRP A 1 267 ? 4.75 25.203 -5.441 1 96.69 267 TRP A C 1
ATOM 2036 O O . TRP A 1 267 ? 5.523 25.734 -4.637 1 96.69 267 TRP A O 1
ATOM 2046 N N . VAL A 1 268 ? 4.285 24 -5.23 1 97.69 268 VAL A N 1
ATOM 2047 C CA . VAL A 1 268 ? 4.613 23.172 -4.074 1 97.69 268 VAL A CA 1
ATOM 2048 C C . VAL A 1 268 ? 6.121 22.938 -4.023 1 97.69 268 VAL A C 1
ATOM 2050 O O . VAL A 1 268 ? 6.742 23.078 -2.967 1 97.69 268 VAL A O 1
ATOM 2053 N N . ASN A 1 269 ? 6.723 22.672 -5.172 1 96.75 269 ASN A N 1
ATOM 2054 C CA . ASN A 1 269 ? 8.164 22.438 -5.27 1 96.75 269 ASN A CA 1
ATOM 2055 C C . ASN A 1 269 ? 8.953 23.641 -4.75 1 96.75 269 ASN A C 1
ATOM 2057 O O . ASN A 1 269 ? 10.008 23.469 -4.137 1 96.75 269 ASN A O 1
ATOM 2061 N N . THR A 1 270 ? 8.398 24.781 -4.969 1 95.75 270 THR A N 1
ATOM 2062 C CA . THR A 1 270 ? 9.141 26.016 -4.703 1 95.75 270 THR A CA 1
ATOM 2063 C C . THR A 1 270 ? 8.906 26.484 -3.271 1 95.75 270 THR A C 1
ATOM 2065 O O . THR A 1 270 ? 9.805 27.031 -2.641 1 95.75 270 THR A O 1
ATOM 2068 N N . HIS A 1 271 ? 7.758 26.188 -2.709 1 97.06 271 HIS A N 1
ATOM 2069 C CA . HIS A 1 271 ? 7.375 26.922 -1.509 1 97.06 271 HIS A CA 1
ATOM 2070 C C . HIS A 1 271 ? 7.281 26 -0.3 1 97.06 271 HIS A C 1
ATOM 2072 O O . HIS A 1 271 ? 7.301 26.453 0.843 1 97.06 271 HIS A O 1
ATOM 2078 N N . VAL A 1 272 ? 7.145 24.703 -0.463 1 97.88 272 VAL A N 1
ATOM 2079 C CA . VAL A 1 272 ? 6.848 23.797 0.646 1 97.88 272 VAL A CA 1
ATOM 2080 C C . VAL A 1 272 ? 8.086 22.969 0.992 1 97.88 272 VAL A C 1
ATOM 2082 O O . VAL A 1 272 ? 8.703 22.375 0.111 1 97.88 272 VAL A O 1
ATOM 2085 N N . ARG A 1 273 ? 8.422 22.906 2.285 1 97.44 273 ARG A N 1
ATOM 2086 C CA . ARG A 1 273 ? 9.633 22.203 2.713 1 97.44 273 ARG A CA 1
ATOM 2087 C C . ARG A 1 273 ? 9.312 20.766 3.102 1 97.44 273 ARG A C 1
ATOM 2089 O O . ARG A 1 273 ? 10.125 19.859 2.877 1 97.44 273 ARG A O 1
ATOM 2096 N N . SER A 1 274 ? 8.242 20.531 3.799 1 98.25 274 SER A N 1
ATOM 2097 C CA . SER A 1 274 ? 7.805 19.203 4.207 1 98.25 274 SER A CA 1
ATOM 2098 C C . SER A 1 274 ? 6.301 19.031 4.02 1 98.25 274 SER A C 1
ATOM 2100 O O . SER A 1 274 ? 5.539 19.984 4.191 1 98.25 274 SER A O 1
ATOM 2102 N N . LEU A 1 275 ? 5.902 17.859 3.594 1 98.56 275 LEU A N 1
ATOM 2103 C CA . LEU A 1 275 ? 4.523 17.578 3.209 1 98.56 275 LEU A CA 1
ATOM 2104 C C . LEU A 1 275 ? 4.043 16.266 3.84 1 98.56 275 LEU A C 1
ATOM 2106 O O . LEU A 1 275 ? 4.656 15.219 3.65 1 98.56 275 LEU A O 1
ATOM 2110 N N . MET A 1 276 ? 3.037 16.297 4.734 1 98.75 276 MET A N 1
ATOM 2111 C CA . MET A 1 276 ? 2.299 15.148 5.238 1 98.75 276 MET A CA 1
ATOM 2112 C C . MET A 1 276 ? 0.963 15 4.52 1 98.75 276 MET A C 1
ATOM 2114 O O . MET A 1 276 ? 0.092 15.867 4.633 1 98.75 276 MET A O 1
ATOM 2118 N N . VAL A 1 277 ? 0.763 13.906 3.799 1 98.69 277 VAL A N 1
ATOM 2119 C CA . VAL A 1 277 ? -0.455 13.719 3.018 1 98.69 277 VAL A CA 1
ATOM 2120 C C . VAL A 1 277 ? -1.16 12.438 3.461 1 98.69 277 VAL A C 1
ATOM 2122 O O . VAL A 1 277 ? -0.571 11.359 3.43 1 98.69 277 VAL A O 1
ATOM 2125 N N . ALA A 1 278 ? -2.377 12.594 3.943 1 97.62 278 ALA A N 1
ATOM 2126 C CA . ALA A 1 278 ? -3.23 11.422 4.125 1 97.62 278 ALA A CA 1
ATOM 2127 C C . ALA A 1 278 ? -3.705 10.875 2.783 1 97.62 278 ALA A C 1
ATOM 2129 O O . ALA A 1 278 ? -4.039 11.641 1.876 1 97.62 278 ALA A O 1
ATOM 2130 N N . THR A 1 279 ? -3.703 9.562 2.654 1 96.88 279 THR A N 1
ATOM 2131 C CA . THR A 1 279 ? -4.102 8.945 1.396 1 96.88 279 THR A CA 1
ATOM 2132 C C . THR A 1 279 ? -5.344 8.078 1.589 1 96.88 279 THR A C 1
ATOM 2134 O O . THR A 1 279 ? -5.484 7.402 2.611 1 96.88 279 THR A O 1
ATOM 2137 N N . HIS A 1 280 ? -6.262 8.094 0.603 1 94.94 280 HIS A N 1
ATOM 2138 C CA . HIS A 1 280 ? -7.57 7.48 0.773 1 94.94 280 HIS A CA 1
ATOM 2139 C C . HIS A 1 280 ? -7.805 6.379 -0.258 1 94.94 280 HIS A C 1
ATOM 2141 O O . HIS A 1 280 ? -8.945 6.055 -0.58 1 94.94 280 HIS A O 1
ATOM 2147 N N . SER A 1 281 ? -6.77 5.91 -0.868 1 94.81 281 SER A N 1
ATOM 2148 C CA . SER A 1 281 ? -6.805 4.727 -1.72 1 94.81 281 SER A CA 1
ATOM 2149 C C . SER A 1 281 ? -5.402 4.32 -2.164 1 94.81 281 SER A C 1
ATOM 2151 O O . SER A 1 281 ? -4.484 5.145 -2.168 1 94.81 281 SER A O 1
ATOM 2153 N N . ARG A 1 282 ? -5.289 3.043 -2.607 1 95.69 282 ARG A N 1
ATOM 2154 C CA . ARG A 1 282 ? -4.02 2.562 -3.139 1 95.69 282 ARG A CA 1
ATOM 2155 C C . ARG A 1 282 ? -3.621 3.336 -4.391 1 95.69 282 ARG A C 1
ATOM 2157 O O . ARG A 1 282 ? -2.451 3.686 -4.566 1 95.69 282 ARG A O 1
ATOM 2164 N N . PRO A 1 283 ? -4.551 3.639 -5.293 1 96.81 283 PRO A N 1
ATOM 2165 C CA . PRO A 1 283 ? -4.203 4.441 -6.469 1 96.81 283 PRO A CA 1
ATOM 2166 C C . PRO A 1 283 ? -3.641 5.812 -6.102 1 96.81 283 PRO A C 1
ATOM 2168 O O . PRO A 1 283 ? -2.664 6.266 -6.703 1 96.81 283 PRO A O 1
ATOM 2171 N N . ILE A 1 284 ? -4.25 6.441 -5.137 1 97.31 284 ILE A N 1
ATOM 2172 C CA . ILE A 1 284 ? -3.785 7.758 -4.719 1 97.31 284 ILE A CA 1
ATOM 2173 C C . ILE A 1 284 ? -2.371 7.648 -4.152 1 97.31 284 ILE A C 1
ATOM 2175 O O . ILE A 1 284 ? -1.512 8.477 -4.453 1 97.31 284 ILE A O 1
ATOM 2179 N N . GLU A 1 285 ? -2.121 6.59 -3.359 1 97.88 285 GLU A N 1
ATOM 2180 C CA . GLU A 1 285 ? -0.779 6.352 -2.838 1 97.88 285 GLU A CA 1
ATOM 2181 C C . GLU A 1 285 ? 0.246 6.273 -3.967 1 97.88 285 GLU A C 1
ATOM 2183 O O . GLU A 1 285 ? 1.296 6.918 -3.902 1 97.88 285 GLU A O 1
ATOM 2188 N N . GLY A 1 286 ? -0.063 5.449 -4.91 1 97.88 286 GLY A N 1
ATOM 2189 C CA . GLY A 1 286 ? 0.852 5.246 -6.023 1 97.88 286 GLY A CA 1
ATOM 2190 C C . GLY A 1 286 ? 1.098 6.504 -6.832 1 97.88 286 GLY A C 1
ATOM 2191 O O . GLY A 1 286 ? 2.238 6.801 -7.195 1 97.88 286 GLY A O 1
ATOM 2192 N N . ARG A 1 287 ? 0.089 7.258 -7.121 1 97.75 287 ARG A N 1
ATOM 2193 C CA . ARG A 1 287 ? 0.189 8.484 -7.91 1 97.75 287 ARG A CA 1
ATOM 2194 C C . ARG A 1 287 ? 1.054 9.523 -7.199 1 97.75 287 ARG A C 1
ATOM 2196 O O . ARG A 1 287 ? 1.843 10.219 -7.836 1 97.75 287 ARG A O 1
ATOM 2203 N N . LEU A 1 288 ? 0.841 9.609 -5.926 1 98.5 288 LEU A N 1
ATOM 2204 C CA . LEU A 1 288 ? 1.627 10.57 -5.156 1 98.5 288 LEU A CA 1
ATOM 2205 C C . LEU A 1 288 ? 3.104 10.188 -5.152 1 98.5 288 LEU A C 1
ATOM 2207 O O . LEU A 1 288 ? 3.975 11.047 -5.281 1 98.5 288 LEU A O 1
ATOM 2211 N N . VAL A 1 289 ? 3.373 8.883 -4.977 1 97.69 289 VAL A N 1
ATOM 2212 C CA . VAL A 1 289 ? 4.754 8.414 -4.992 1 97.69 289 VAL A CA 1
ATOM 2213 C C . VAL A 1 289 ? 5.398 8.742 -6.34 1 97.69 289 VAL A C 1
ATOM 2215 O O . VAL A 1 289 ? 6.496 9.297 -6.387 1 97.69 289 VAL A O 1
ATOM 2218 N N . GLU A 1 290 ? 4.734 8.445 -7.383 1 96.62 290 GLU A N 1
ATOM 2219 C CA . GLU A 1 290 ? 5.277 8.727 -8.711 1 96.62 290 GLU A CA 1
ATOM 2220 C C . GLU A 1 290 ? 5.504 10.227 -8.906 1 96.62 290 GLU A C 1
ATOM 2222 O O . GLU A 1 290 ? 6.562 10.641 -9.383 1 96.62 290 GLU A O 1
ATOM 2227 N N . LEU A 1 291 ? 4.5 11.031 -8.562 1 97.81 291 LEU A N 1
ATOM 2228 C CA . LEU A 1 291 ? 4.539 12.477 -8.766 1 97.81 291 LEU A CA 1
ATOM 2229 C C . LEU A 1 291 ? 5.691 13.102 -7.988 1 97.81 291 LEU A C 1
ATOM 2231 O O . LEU A 1 291 ? 6.527 13.805 -8.562 1 97.81 291 LEU A O 1
ATOM 2235 N N . LEU A 1 292 ? 5.738 12.82 -6.703 1 97.75 292 LEU A N 1
ATOM 2236 C CA . LEU A 1 292 ? 6.688 13.516 -5.84 1 97.75 292 LEU A CA 1
ATOM 2237 C C . LEU A 1 292 ? 8.102 12.992 -6.059 1 97.75 292 LEU A C 1
ATOM 2239 O O . LEU A 1 292 ? 9.062 13.766 -6.016 1 97.75 292 LEU A O 1
ATOM 2243 N N . PHE A 1 293 ? 8.227 11.711 -6.344 1 94.94 293 PHE A N 1
ATOM 2244 C CA . PHE A 1 293 ? 9.531 11.172 -6.695 1 94.94 293 PHE A CA 1
ATOM 2245 C C . PHE A 1 293 ? 10.062 11.82 -7.969 1 94.94 293 PHE A C 1
ATOM 2247 O O . PHE A 1 293 ? 11.242 12.164 -8.055 1 94.94 293 PHE A O 1
ATOM 2254 N N . ALA A 1 294 ? 9.234 11.969 -8.914 1 95.25 294 ALA A N 1
ATOM 2255 C CA . ALA A 1 294 ? 9.625 12.562 -10.188 1 95.25 294 ALA A CA 1
ATOM 2256 C C . ALA A 1 294 ? 10.117 14 -9.992 1 95.25 294 ALA A C 1
ATOM 2258 O O . ALA A 1 294 ? 10.883 14.516 -10.805 1 95.25 294 ALA A O 1
ATOM 2259 N N . HIS A 1 295 ? 9.68 14.656 -8.945 1 96 295 HIS A N 1
ATOM 2260 C CA . HIS A 1 295 ? 10.055 16.047 -8.688 1 96 295 HIS A CA 1
ATOM 2261 C C . HIS A 1 295 ? 11.133 16.125 -7.617 1 96 295 HIS A C 1
ATOM 2263 O O . HIS A 1 295 ? 11.383 17.203 -7.059 1 96 295 HIS A O 1
ATOM 2269 N N . GLY A 1 296 ? 11.664 15.023 -7.246 1 94.25 296 GLY A N 1
ATOM 2270 C CA . GLY A 1 296 ? 12.867 15 -6.43 1 94.25 296 GLY A CA 1
ATOM 2271 C C . GLY A 1 296 ? 12.578 14.945 -4.941 1 94.25 296 GLY A C 1
ATOM 2272 O O . GLY A 1 296 ? 13.5 14.969 -4.125 1 94.25 296 GLY A O 1
ATOM 2273 N N . TRP A 1 297 ? 11.312 14.859 -4.555 1 96.44 297 TRP A N 1
ATOM 2274 C CA . TRP A 1 297 ? 10.984 14.758 -3.137 1 96.44 297 TRP A CA 1
ATOM 2275 C C . TRP A 1 297 ? 11.43 13.414 -2.57 1 96.44 297 TRP A C 1
ATOM 2277 O O . TRP A 1 297 ? 11.562 12.438 -3.309 1 96.44 297 TRP A O 1
ATOM 2287 N N . GLN A 1 298 ? 11.656 13.391 -1.282 1 94.94 298 GLN A N 1
ATOM 2288 C CA . GLN A 1 298 ? 12.047 12.164 -0.585 1 94.94 298 GLN A CA 1
ATOM 2289 C C . GLN A 1 298 ? 10.93 11.688 0.343 1 94.94 298 GLN A C 1
ATOM 2291 O O . GLN A 1 298 ? 10.469 12.438 1.203 1 94.94 298 GLN A O 1
ATOM 2296 N N . LEU A 1 299 ? 10.516 10.5 0.089 1 96.31 299 LEU A N 1
ATOM 2297 C CA . LEU A 1 299 ? 9.547 9.898 1 1 96.31 299 LEU A CA 1
ATOM 2298 C C . LEU A 1 299 ? 10.219 9.453 2.295 1 96.31 299 LEU A C 1
ATOM 2300 O O . LEU A 1 299 ? 11 8.5 2.297 1 96.31 299 LEU A O 1
ATOM 2304 N N . HIS A 1 300 ? 9.867 10.102 3.383 1 95.12 300 HIS A N 1
ATOM 2305 C CA . HIS A 1 300 ? 10.586 9.93 4.645 1 95.12 300 HIS A CA 1
ATOM 2306 C C . HIS A 1 300 ? 9.883 8.914 5.535 1 95.12 300 HIS A C 1
ATOM 2308 O O . HIS A 1 300 ? 10.531 8.156 6.258 1 95.12 300 HIS A O 1
ATOM 2314 N N . ARG A 1 301 ? 8.625 8.883 5.594 1 95.12 301 ARG A N 1
ATOM 2315 C CA . ARG A 1 301 ? 7.773 7.914 6.281 1 95.12 301 ARG A CA 1
ATOM 2316 C C . ARG A 1 301 ? 6.508 7.633 5.484 1 95.12 301 ARG A C 1
ATOM 2318 O O . ARG A 1 301 ? 5.973 8.523 4.82 1 95.12 301 ARG A O 1
ATOM 2325 N N . GLU A 1 302 ? 6.035 6.395 5.602 1 94.94 302 GLU A N 1
ATOM 2326 C CA . GLU A 1 302 ? 4.785 6.078 4.914 1 94.94 302 GLU A CA 1
ATOM 2327 C C . GLU A 1 302 ? 4.074 4.898 5.574 1 94.94 302 GLU A C 1
ATOM 2329 O O . GLU A 1 302 ? 4.711 4.074 6.234 1 94.94 302 GLU A O 1
ATOM 2334 N N . LYS A 1 303 ? 2.854 4.91 5.465 1 94.75 303 LYS A N 1
ATOM 2335 C CA . LYS A 1 303 ? 1.971 3.809 5.844 1 94.75 303 LYS A CA 1
ATOM 2336 C C . LYS A 1 303 ? 0.816 3.666 4.855 1 94.75 303 LYS A C 1
ATOM 2338 O O . LYS A 1 303 ? 0.114 4.637 4.57 1 94.75 303 LYS A O 1
ATOM 2343 N N . PRO A 1 304 ? 0.629 2.426 4.324 1 95.56 304 PRO A N 1
ATOM 2344 C CA . PRO A 1 304 ? -0.481 2.244 3.387 1 95.56 304 PRO A CA 1
ATOM 2345 C C . PRO A 1 304 ? -1.847 2.357 4.059 1 95.56 304 PRO A C 1
ATOM 2347 O O . PRO A 1 304 ? -1.977 2.072 5.254 1 95.56 304 PRO A O 1
ATOM 2350 N N . CYS A 1 305 ? -2.842 2.764 3.271 1 94.38 305 CYS A N 1
ATOM 2351 C CA . CYS A 1 305 ? -4.207 2.75 3.781 1 94.38 305 CYS A CA 1
ATOM 2352 C C . CYS A 1 305 ? -4.723 1.322 3.932 1 94.38 305 CYS A C 1
ATOM 2354 O O . CYS A 1 305 ? -4.164 0.394 3.342 1 94.38 305 CYS A O 1
ATOM 2356 N N . ARG A 1 306 ? -5.668 1.168 4.781 1 90 306 ARG A N 1
ATOM 2357 C CA . ARG A 1 306 ? -6.402 -0.088 4.895 1 90 306 ARG A CA 1
ATOM 2358 C C . ARG A 1 306 ? -7.746 -0.001 4.184 1 90 306 ARG A C 1
ATOM 2360 O O . ARG A 1 306 ? -8.445 1.013 4.281 1 90 306 ARG A O 1
ATOM 2367 N N . VAL A 1 307 ? -8.023 -1.042 3.453 1 87.94 307 VAL A N 1
ATOM 2368 C CA . VAL A 1 307 ? -9.195 -1.004 2.584 1 87.94 307 VAL A CA 1
ATOM 2369 C C . VAL A 1 307 ? -10.078 -2.221 2.852 1 87.94 307 VAL A C 1
ATOM 2371 O O . VAL A 1 307 ? -9.578 -3.316 3.109 1 87.94 307 VAL A O 1
ATOM 2374 N N . ASP A 1 308 ? -11.375 -2.004 2.906 1 86.19 308 ASP A N 1
ATOM 2375 C CA . ASP A 1 308 ? -12.344 -3.094 2.846 1 86.19 308 ASP A CA 1
ATOM 2376 C C . ASP A 1 308 ? -12.734 -3.4 1.402 1 86.19 308 ASP A C 1
ATOM 2378 O O . ASP A 1 308 ? -13.68 -2.814 0.871 1 86.19 308 ASP A O 1
ATOM 2382 N N . TRP A 1 309 ? -12.109 -4.324 0.854 1 83.62 309 TRP A N 1
ATOM 2383 C CA . TRP A 1 309 ? -12.273 -4.613 -0.568 1 83.62 309 TRP A CA 1
ATOM 2384 C C . TRP A 1 309 ? -13.633 -5.246 -0.844 1 83.62 309 TRP A C 1
ATOM 2386 O O . TRP A 1 309 ? -14.07 -5.309 -1.994 1 83.62 309 TRP A O 1
ATOM 2396 N N . GLY A 1 310 ? -14.312 -5.73 0.152 1 82.31 310 GLY A N 1
ATOM 2397 C CA . GLY A 1 310 ? -15.625 -6.336 -0.01 1 82.31 310 GLY A CA 1
ATOM 2398 C C . GLY A 1 310 ? -16.75 -5.32 -0.045 1 82.31 310 GLY A C 1
ATOM 2399 O O . GLY A 1 310 ? -17.875 -5.648 -0.423 1 82.31 310 GLY A O 1
ATOM 2400 N N . LYS A 1 311 ? -16.406 -4.145 0.376 1 80.75 311 LYS A N 1
ATOM 2401 C CA . LYS A 1 311 ? -17.422 -3.092 0.399 1 80.75 311 LYS A CA 1
ATOM 2402 C C . LYS A 1 311 ? -17.812 -2.67 -1.015 1 80.75 311 LYS A C 1
ATOM 2404 O O . LYS A 1 311 ? -16.953 -2.514 -1.881 1 80.75 311 LYS A O 1
ATOM 2409 N N . ASN A 1 312 ? -19.094 -2.631 -1.252 1 80.69 312 ASN A N 1
ATOM 2410 C CA . ASN A 1 312 ? -19.594 -2.141 -2.537 1 80.69 312 ASN A CA 1
ATOM 2411 C C . ASN A 1 312 ? -19.594 -0.616 -2.59 1 80.69 312 ASN A C 1
ATOM 2413 O O . ASN A 1 312 ? -20.578 0.02 -2.219 1 80.69 312 ASN A O 1
ATOM 2417 N N . SER A 1 313 ? -18.594 -0.043 -3.012 1 82.31 313 SER A N 1
ATOM 2418 C CA . SER A 1 313 ? -18.391 1.399 -3.074 1 82.31 313 SER A CA 1
ATOM 2419 C C . SER A 1 313 ? -17.266 1.752 -4.051 1 82.31 313 SER A C 1
ATOM 2421 O O . SER A 1 313 ? -16.719 0.872 -4.719 1 82.31 313 SER A O 1
ATOM 2423 N N . SER A 1 314 ? -17.125 3.115 -4.27 1 83.12 314 SER A N 1
ATOM 2424 C CA . SER A 1 314 ? -15.953 3.559 -5.004 1 83.12 314 SER A CA 1
ATOM 2425 C C . SER A 1 314 ? -14.672 3.102 -4.316 1 83.12 314 SER A C 1
ATOM 2427 O O . SER A 1 314 ? -14.695 2.666 -3.164 1 83.12 314 SER A O 1
ATOM 2429 N N . ILE A 1 315 ? -13.594 3.123 -5.031 1 85.12 315 ILE A N 1
ATOM 2430 C CA . ILE A 1 315 ? -12.305 2.727 -4.477 1 85.12 315 ILE A CA 1
ATOM 2431 C C . ILE A 1 315 ? -12 3.555 -3.23 1 85.12 315 ILE A C 1
ATOM 2433 O O . ILE A 1 315 ? -11.578 3.014 -2.205 1 85.12 315 ILE A O 1
ATOM 2437 N N . VAL A 1 316 ? -12.227 4.836 -3.311 1 80 316 VAL A N 1
ATOM 2438 C CA . VAL A 1 316 ? -11.992 5.727 -2.18 1 80 316 VAL A CA 1
ATOM 2439 C C . VAL A 1 316 ? -12.938 5.367 -1.035 1 80 316 VAL A C 1
ATOM 2441 O O . VAL A 1 316 ? -12.539 5.367 0.132 1 80 316 VAL A O 1
ATOM 2444 N N . GLY A 1 317 ? -14.141 5.062 -1.349 1 84.25 317 GLY A N 1
ATOM 2445 C CA . GLY A 1 317 ? -15.141 4.691 -0.358 1 84.25 317 GLY A CA 1
ATOM 2446 C C . GLY A 1 317 ? -14.797 3.408 0.375 1 84.25 317 GLY A C 1
ATOM 2447 O O . GLY A 1 317 ? -15.352 3.133 1.441 1 84.25 317 GLY A O 1
ATOM 2448 N N . LYS A 1 318 ? -13.891 2.619 -0.189 1 87.19 318 LYS A N 1
ATOM 2449 C CA . LYS A 1 318 ? -13.5 1.344 0.401 1 87.19 318 LYS A CA 1
ATOM 2450 C C . LYS A 1 318 ? -12.469 1.543 1.509 1 87.19 318 LYS A C 1
ATOM 2452 O O . LYS A 1 318 ? -12.203 0.628 2.293 1 87.19 318 LYS A O 1
ATOM 2457 N N . THR A 1 319 ? -11.93 2.711 1.609 1 88.38 319 THR A N 1
ATOM 2458 C CA . THR A 1 319 ? -10.867 2.969 2.576 1 88.38 319 THR A CA 1
ATOM 2459 C C . THR A 1 319 ? -11.422 2.965 4 1 88.38 319 THR A C 1
ATOM 2461 O O . THR A 1 319 ? -12.375 3.68 4.301 1 88.38 319 THR A O 1
ATOM 2464 N N . LEU A 1 320 ? -10.812 2.146 4.859 1 86 320 LEU A N 1
ATOM 2465 C CA . LEU A 1 320 ? -11.188 2.025 6.262 1 86 320 LEU A CA 1
ATOM 2466 C C . LEU A 1 320 ? -10.305 2.916 7.137 1 86 320 LEU A C 1
ATOM 2468 O O . LEU A 1 320 ? -10.797 3.529 8.094 1 86 320 LEU A O 1
ATOM 2472 N N . VAL A 1 321 ? -9.07 2.889 6.891 1 88.94 321 VAL A N 1
ATOM 2473 C CA . VAL A 1 321 ? -8.07 3.699 7.582 1 88.94 321 VAL A CA 1
ATOM 2474 C C . VAL A 1 321 ? -7.18 4.402 6.559 1 88.94 321 VAL A C 1
ATOM 2476 O O . VAL A 1 321 ? -6.68 3.771 5.625 1 88.94 321 VAL A O 1
ATOM 2479 N N . ASP A 1 322 ? -7.039 5.668 6.789 1 93.19 322 ASP A N 1
ATOM 2480 C CA . ASP A 1 322 ? -6.246 6.453 5.848 1 93.19 322 ASP A CA 1
ATOM 2481 C C . ASP A 1 322 ? -4.801 5.969 5.812 1 93.19 322 ASP A C 1
ATOM 2483 O O . ASP A 1 322 ? -4.27 5.508 6.824 1 93.19 322 ASP A O 1
ATOM 2487 N N . GLY A 1 323 ? -4.211 6 4.598 1 95.62 323 GLY A N 1
ATOM 2488 C CA . GLY A 1 323 ? -2.762 5.953 4.523 1 95.62 323 GLY A CA 1
ATOM 2489 C C . GLY A 1 323 ? -2.105 7.289 4.82 1 95.62 323 GLY A C 1
ATOM 2490 O O . GLY A 1 323 ? -2.791 8.28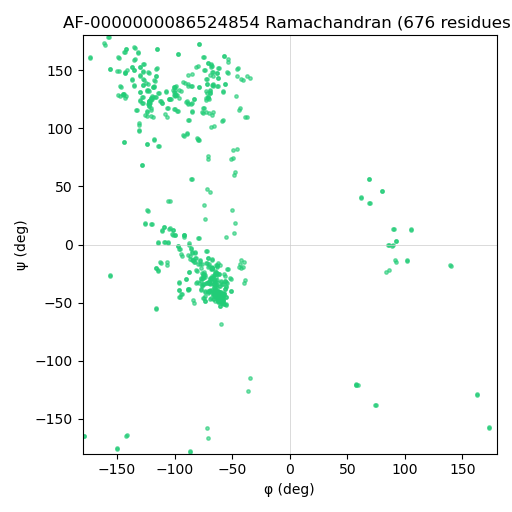1 5.078 1 95.62 323 GLY A O 1
ATOM 2491 N N . SER A 1 324 ? -0.818 7.25 4.902 1 97.19 324 SER A N 1
ATOM 2492 C CA . SER A 1 324 ? -0.07 8.469 5.195 1 97.19 324 SER A CA 1
ATOM 2493 C C . SER A 1 324 ? 1.289 8.461 4.504 1 97.19 324 SER A C 1
ATOM 2495 O O . SER A 1 324 ? 1.96 7.43 4.453 1 97.19 324 SER A O 1
ATOM 2497 N N . GLN A 1 325 ? 1.622 9.562 3.941 1 98.31 325 GLN A N 1
ATOM 2498 C CA . GLN A 1 325 ? 2.945 9.773 3.363 1 98.31 325 GLN A CA 1
ATOM 2499 C C . GLN A 1 325 ? 3.559 11.078 3.854 1 98.31 325 GLN A C 1
ATOM 2501 O O . GLN A 1 325 ? 2.941 12.141 3.736 1 98.31 325 GLN A O 1
ATOM 2506 N N . TYR A 1 326 ? 4.746 11.031 4.445 1 98.5 326 TYR A N 1
ATOM 2507 C CA . TYR A 1 326 ? 5.516 12.203 4.863 1 98.5 326 TYR A CA 1
ATOM 2508 C C . TYR A 1 326 ? 6.703 12.43 3.939 1 98.5 326 TYR A C 1
ATOM 2510 O O . TYR A 1 326 ? 7.594 11.578 3.84 1 98.5 326 TYR A O 1
ATOM 2518 N N . TRP A 1 327 ? 6.676 13.57 3.279 1 98.25 327 TRP A N 1
ATOM 2519 C CA . TRP A 1 327 ? 7.645 13.883 2.234 1 98.25 327 TRP A CA 1
ATOM 2520 C C . TRP A 1 327 ? 8.508 15.078 2.633 1 98.25 327 TRP A C 1
ATOM 2522 O O . TRP A 1 327 ? 8.023 16.031 3.246 1 98.25 327 TRP A O 1
ATOM 2532 N N . LEU A 1 328 ? 9.789 15.008 2.211 1 97.31 328 LEU A N 1
ATOM 2533 C CA . LEU A 1 328 ? 10.727 16.109 2.404 1 97.31 328 LEU A CA 1
ATOM 2534 C C . LEU A 1 328 ? 11.195 16.672 1.064 1 97.31 328 LEU A C 1
ATOM 2536 O O . LEU A 1 328 ? 11.586 15.906 0.175 1 97.31 328 LEU A O 1
ATOM 2540 N N . ASN A 1 329 ? 11.039 17.953 0.936 1 96.31 329 ASN A N 1
ATOM 2541 C CA . ASN A 1 329 ? 11.562 18.656 -0.228 1 96.31 329 ASN A CA 1
ATOM 2542 C C . ASN A 1 329 ? 13.078 18.812 -0.151 1 96.31 329 ASN A C 1
ATOM 2544 O O . ASN A 1 329 ? 13.602 19.359 0.819 1 96.31 329 ASN A O 1
ATOM 2548 N N . PRO A 1 330 ? 13.898 18.234 -1.103 1 82.44 330 PRO A N 1
ATOM 2549 C CA . PRO A 1 330 ? 15.359 18.328 -0.996 1 82.44 330 PRO A CA 1
ATOM 2550 C C . PRO A 1 330 ? 15.867 19.766 -1.12 1 82.44 330 PRO A C 1
ATOM 2552 O O . PRO A 1 330 ? 17.016 20.031 -0.783 1 82.44 330 PRO A O 1
ATOM 2555 N N . THR A 1 331 ? 15.117 20.688 -1.805 1 69.06 331 THR A N 1
ATOM 2556 C CA . THR A 1 331 ? 15.648 22 -2.111 1 69.06 331 THR A CA 1
ATOM 2557 C C . THR A 1 331 ? 16.031 22.75 -0.832 1 69.06 331 THR A C 1
ATOM 2559 O O . THR A 1 331 ? 15.281 22.734 0.147 1 69.06 331 THR A O 1
ATOM 2562 N N . ASP A 1 332 ? 17.359 22.922 -0.467 1 54.03 332 ASP A N 1
ATOM 2563 C CA . ASP A 1 332 ? 17.922 23.75 0.591 1 54.03 332 ASP A CA 1
ATOM 2564 C C . ASP A 1 332 ? 17.359 25.172 0.536 1 54.03 332 ASP A C 1
ATOM 2566 O O . ASP A 1 332 ? 17.562 25.891 -0.446 1 54.03 332 ASP A O 1
ATOM 2570 N N . TYR A 1 333 ? 16.156 25.375 0.941 1 47.31 333 TYR A N 1
ATOM 2571 C CA . TYR A 1 333 ? 15.719 26.766 1.009 1 47.31 333 TYR A CA 1
ATOM 2572 C C . TYR A 1 333 ? 16.812 27.656 1.586 1 47.31 333 TYR A C 1
ATOM 2574 O O . TYR A 1 333 ? 16.641 28.875 1.703 1 47.31 333 TYR A O 1
ATOM 2582 N N . HIS A 1 334 ? 17.812 27.141 2.166 1 41.62 334 HIS A N 1
ATOM 2583 C CA . HIS A 1 334 ? 18.703 28.203 2.643 1 41.62 334 HIS A CA 1
ATOM 2584 C C . HIS A 1 334 ? 19.125 29.109 1.501 1 41.62 334 HIS A C 1
ATOM 2586 O O . HIS A 1 334 ? 19.641 30.219 1.738 1 41.62 334 HIS A O 1
ATOM 2592 N N . SER A 1 335 ? 19.156 28.641 0.304 1 36.84 335 SER A N 1
ATOM 2593 C CA . SER A 1 335 ? 19.688 29.562 -0.692 1 36.84 335 SER A CA 1
ATOM 2594 C C . SER A 1 335 ? 18.703 30.672 -1.021 1 36.84 335 SER A C 1
ATOM 2596 O O . SER A 1 335 ? 19.047 31.641 -1.699 1 36.84 335 SER A O 1
ATOM 2598 N N . LEU A 1 336 ? 17.438 30.531 -0.88 1 36.25 336 LEU A N 1
ATOM 2599 C CA . LEU A 1 336 ? 16.609 31.656 -1.294 1 36.25 336 LEU A CA 1
ATOM 2600 C C . LEU A 1 336 ? 16.781 32.844 -0.356 1 36.25 336 LEU A C 1
ATOM 2602 O O . LEU A 1 336 ? 16.391 33.969 -0.687 1 36.25 336 LEU A O 1
ATOM 2606 N N . SER A 1 337 ? 17.078 32.719 0.885 1 32.25 337 SER A N 1
ATOM 2607 C CA . SER A 1 337 ? 17.328 33.969 1.579 1 32.25 337 SER A CA 1
ATOM 2608 C C . SER A 1 337 ? 18.609 34.656 1.075 1 32.25 337 SER A C 1
ATOM 2610 O O . SER A 1 337 ? 19 35.719 1.566 1 32.25 337 SER A O 1
ATOM 2612 N N . ARG A 1 338 ? 19.578 34 0.435 1 30.17 338 ARG A N 1
ATOM 2613 C CA . ARG A 1 338 ? 20.75 34.781 0.059 1 30.17 338 ARG A CA 1
ATOM 2614 C C . ARG A 1 338 ? 20.391 35.812 -0.988 1 30.17 338 ARG A C 1
ATOM 2616 O O . ARG A 1 338 ? 21.188 36.719 -1.297 1 30.17 338 ARG A O 1
ATOM 2623 N N . ASN A 1 339 ? 19.578 35.344 -1.987 1 29.05 339 ASN A N 1
ATOM 2624 C CA . ASN A 1 339 ? 19.609 36.375 -3 1 29.05 339 ASN A CA 1
ATOM 2625 C C . ASN A 1 339 ? 18.734 37.562 -2.615 1 29.05 339 ASN A C 1
ATOM 2627 O O . ASN A 1 339 ? 18.531 38.469 -3.418 1 29.05 339 ASN A O 1
ATOM 2631 N N . ASN A 1 340 ? 17.672 37.531 -1.654 1 24.17 340 ASN A N 1
ATOM 2632 C CA . ASN A 1 340 ? 17.25 38.938 -1.56 1 24.17 340 ASN A CA 1
ATOM 2633 C C . ASN A 1 340 ? 18.156 39.719 -0.637 1 24.17 340 ASN A C 1
ATOM 2635 O O . ASN A 1 340 ? 18.547 39.25 0.427 1 24.17 340 ASN A O 1
ATOM 2639 N N . MET B 1 1 ? -31.094 8.445 13.766 1 17.42 1 MET B N 1
ATOM 2640 C CA . MET B 1 1 ? -30.906 7 13.898 1 17.42 1 MET B CA 1
ATOM 2641 C C . MET B 1 1 ? -29.609 6.551 13.242 1 17.42 1 MET B C 1
ATOM 2643 O O . MET B 1 1 ? -28.969 5.605 13.695 1 17.42 1 MET B O 1
ATOM 2647 N N . MET B 1 2 ? -29.234 7.309 12.109 1 17.36 2 MET B N 1
ATOM 2648 C CA . MET B 1 2 ? -28.391 6.746 11.062 1 17.36 2 MET B CA 1
ATOM 2649 C C . MET B 1 2 ? -26.922 7.121 11.281 1 17.36 2 MET B C 1
ATOM 2651 O O . MET B 1 2 ? -26.047 6.734 10.5 1 17.36 2 MET B O 1
ATOM 2655 N N . LYS B 1 3 ? -26.547 8.305 11.859 1 20.2 3 LYS B N 1
ATOM 2656 C CA . LYS B 1 3 ? -25.25 8.898 12.203 1 20.2 3 LYS B CA 1
ATOM 2657 C C . LYS B 1 3 ? -24.5 8.031 13.195 1 20.2 3 LYS B C 1
ATOM 2659 O O . LYS B 1 3 ? -23.406 8.391 13.641 1 20.2 3 LYS B O 1
ATOM 2664 N N . HIS B 1 4 ? -25.125 7.098 13.914 1 22.61 4 HIS B N 1
ATOM 2665 C CA . HIS B 1 4 ? -24.75 6.164 14.969 1 22.61 4 HIS B CA 1
ATOM 2666 C C . HIS B 1 4 ? -23.797 5.094 14.445 1 22.61 4 HIS B C 1
ATOM 2668 O O . HIS B 1 4 ? -23.25 4.309 15.227 1 22.61 4 HIS B O 1
ATOM 2674 N N . VAL B 1 5 ? -23.766 4.887 13 1 23.58 5 VAL B N 1
ATOM 2675 C CA . VAL B 1 5 ? -23.188 3.654 12.469 1 23.58 5 VAL B CA 1
ATOM 2676 C C . VAL B 1 5 ? -21.688 3.828 12.273 1 23.58 5 VAL B C 1
ATOM 2678 O O . VAL B 1 5 ? -20.906 2.902 12.523 1 23.58 5 VAL B O 1
ATOM 2681 N N . PHE B 1 6 ? -21.078 5.062 11.789 1 24.55 6 PHE B N 1
ATOM 2682 C CA . PHE B 1 6 ? -19.734 4.988 11.211 1 24.55 6 PHE B CA 1
ATOM 2683 C C . PHE B 1 6 ? -18.672 5.016 12.305 1 24.55 6 PHE B C 1
ATOM 2685 O O . PHE B 1 6 ? -17.703 4.254 12.25 1 24.55 6 PHE B O 1
ATOM 2692 N N . LYS B 1 7 ? -18.656 5.953 13.305 1 26.97 7 LYS B N 1
ATOM 2693 C CA . LYS B 1 7 ? -17.781 5.938 14.469 1 26.97 7 LYS B CA 1
ATOM 2694 C C . LYS B 1 7 ? -18.125 4.781 15.406 1 26.97 7 LYS B C 1
ATOM 2696 O O . LYS B 1 7 ? -17.469 4.586 16.422 1 26.97 7 LYS B O 1
ATOM 2701 N N . ARG B 1 8 ? -19.25 4.258 15.336 1 26.19 8 ARG B N 1
ATOM 2702 C CA . ARG B 1 8 ? -19.625 3.098 16.141 1 26.19 8 ARG B CA 1
ATOM 2703 C C . ARG B 1 8 ? -18.828 1.865 15.734 1 26.19 8 ARG B C 1
ATOM 2705 O O . ARG B 1 8 ? -18.562 0.994 16.562 1 26.19 8 ARG B O 1
ATOM 2712 N N . ALA B 1 9 ? -18.406 1.898 14.352 1 27.92 9 ALA B N 1
ATOM 2713 C CA . ALA B 1 9 ? -17.562 0.766 13.984 1 27.92 9 ALA B CA 1
ATOM 2714 C C . ALA B 1 9 ? -16.125 0.966 14.461 1 27.92 9 ALA B C 1
ATOM 2716 O O . ALA B 1 9 ? -15.461 0.009 14.867 1 27.92 9 ALA B O 1
ATOM 2717 N N . CYS B 1 10 ? -15.625 2.174 14.492 1 27.61 10 CYS B N 1
ATOM 2718 C CA . CYS B 1 10 ? -14.312 2.266 15.133 1 27.61 10 CYS B CA 1
ATOM 2719 C C . CYS B 1 10 ? -14.43 2.07 16.641 1 27.61 10 CYS B C 1
ATOM 2721 O O . CYS B 1 10 ? -13.516 1.531 17.266 1 27.61 10 CYS B O 1
ATOM 2723 N N . GLN B 1 11 ? -15.422 2.635 17.297 1 27.05 11 GLN B N 1
ATOM 2724 C CA . GLN B 1 11 ? -15.609 2.354 18.719 1 27.05 11 GLN B CA 1
ATOM 2725 C C . GLN B 1 11 ? -15.898 0.874 18.953 1 27.05 11 GLN B C 1
ATOM 2727 O O . GLN B 1 11 ? -15.484 0.307 19.969 1 27.05 11 GLN B O 1
ATOM 2732 N N . ARG B 1 12 ? -16.734 0.294 18.109 1 27.98 12 ARG B N 1
ATOM 2733 C CA . ARG B 1 12 ? -16.906 -1.137 18.344 1 27.98 12 ARG B CA 1
ATOM 2734 C C . ARG B 1 12 ? -15.586 -1.878 18.141 1 27.98 12 ARG B C 1
ATOM 2736 O O . ARG B 1 12 ? -15.359 -2.926 18.75 1 27.98 12 ARG B O 1
ATOM 2743 N N . VAL B 1 13 ? -14.648 -1.248 17.281 1 27.81 13 VAL B N 1
ATOM 2744 C CA . VAL B 1 13 ? -13.398 -1.993 17.203 1 27.81 13 VAL B CA 1
ATOM 2745 C C . VAL B 1 13 ? -12.531 -1.661 18.422 1 27.81 13 VAL B C 1
ATOM 2747 O O . VAL B 1 13 ? -11.828 -2.527 18.938 1 27.81 13 VAL B O 1
ATOM 2750 N N . CYS B 1 14 ? -12.555 -0.387 19 1 27.22 14 CYS B N 1
ATOM 2751 C CA . CYS B 1 14 ? -11.711 -0.229 20.172 1 27.22 14 CYS B CA 1
ATOM 2752 C C . CYS B 1 14 ? -12.32 -0.929 21.375 1 27.22 14 CYS B C 1
ATOM 2754 O O . CYS B 1 14 ? -11.633 -1.196 22.359 1 27.22 14 CYS B O 1
ATOM 2756 N N . SER B 1 15 ? -13.594 -0.844 21.688 1 26.92 15 SER B N 1
ATOM 2757 C CA . SER B 1 15 ? -14.047 -1.432 22.938 1 26.92 15 SER B CA 1
ATOM 2758 C C . SER B 1 15 ? -13.875 -2.947 22.938 1 26.92 15 SER B C 1
ATOM 2760 O O . SER B 1 15 ? -13.656 -3.555 23.984 1 26.92 15 SER B O 1
ATOM 2762 N N . VAL B 1 16 ? -14.328 -3.67 21.875 1 25.95 16 VAL B N 1
ATOM 2763 C CA . VAL B 1 16 ? -14.398 -5.094 22.172 1 25.95 16 VAL B CA 1
ATOM 2764 C C . VAL B 1 16 ? -12.984 -5.684 22.203 1 25.95 16 VAL B C 1
ATOM 2766 O O . VAL B 1 16 ? -12.5 -6.188 21.188 1 25.95 16 VAL B O 1
ATOM 2769 N N . LEU B 1 17 ? -11.859 -4.957 22.406 1 27.8 17 LEU B N 1
ATOM 2770 C CA . LEU B 1 17 ? -10.75 -5.82 22.812 1 27.8 17 LEU B CA 1
ATOM 2771 C C . LEU B 1 17 ? -11.117 -6.645 24.031 1 27.8 17 LEU B C 1
ATOM 2773 O O . LEU B 1 17 ? -10.242 -7.031 24.812 1 27.8 17 LEU B O 1
ATOM 2777 N N . THR B 1 18 ? -12.25 -6.629 24.484 1 25.36 18 THR B N 1
ATOM 2778 C CA . THR B 1 18 ? -12.461 -7.691 25.469 1 25.36 18 THR B CA 1
ATOM 2779 C C . THR B 1 18 ? -12.086 -9.047 24.875 1 25.36 18 THR B C 1
ATOM 2781 O O . THR B 1 18 ? -12.07 -9.219 23.656 1 25.36 18 THR B O 1
ATOM 2784 N N . ASP B 1 19 ? -11.773 -10.203 25.625 1 27.56 19 ASP B N 1
ATOM 2785 C CA . ASP B 1 19 ? -11.391 -11.609 25.531 1 27.56 19 ASP B CA 1
ATOM 2786 C C . ASP B 1 19 ? -12.133 -12.305 24.406 1 27.56 19 ASP B C 1
ATOM 2788 O O . ASP B 1 19 ? -12.023 -13.523 24.234 1 27.56 19 ASP B O 1
ATOM 2792 N N . ASN B 1 20 ? -13.398 -11.977 24.047 1 27.88 20 ASN B N 1
ATOM 2793 C CA . ASN B 1 20 ? -14.078 -13.031 23.297 1 27.88 20 ASN B CA 1
ATOM 2794 C C . ASN B 1 20 ? -13.438 -13.258 21.922 1 27.88 20 ASN B C 1
ATOM 2796 O O . ASN B 1 20 ? -12.938 -12.32 21.312 1 27.88 20 ASN B O 1
ATOM 2800 N N . ALA B 1 21 ? -13.367 -14.57 21.359 1 30.52 21 ALA B N 1
ATOM 2801 C CA . ALA B 1 21 ? -12.867 -15.234 20.156 1 30.52 21 ALA B CA 1
ATOM 2802 C C . ALA B 1 21 ? -13.141 -14.383 18.922 1 30.52 21 ALA B C 1
ATOM 2804 O O . ALA B 1 21 ? -12.969 -14.852 17.781 1 30.52 21 ALA B O 1
ATOM 2805 N N . ASN B 1 22 ? -13.977 -13.352 18.828 1 31.7 22 ASN B N 1
ATOM 2806 C CA . ASN B 1 22 ? -14.68 -12.766 17.703 1 31.7 22 ASN B CA 1
ATOM 2807 C C . ASN B 1 22 ? -13.727 -12.031 16.766 1 31.7 22 ASN B C 1
ATOM 2809 O O . ASN B 1 22 ? -12.594 -11.727 17.141 1 31.7 22 ASN B O 1
ATOM 2813 N N . ASN B 1 23 ? -14.125 -11.086 15.68 1 35.47 23 ASN B N 1
ATOM 2814 C CA . ASN B 1 23 ? -13.484 -10.594 14.461 1 35.47 23 ASN B CA 1
ATOM 2815 C C . ASN B 1 23 ? -12.305 -9.688 14.781 1 35.47 23 ASN B C 1
ATOM 2817 O O . ASN B 1 23 ? -12.461 -8.469 14.898 1 35.47 23 ASN B O 1
ATOM 2821 N N . GLU B 1 24 ? -11.461 -9.922 15.602 1 42.69 24 GLU B N 1
ATOM 2822 C CA . GLU B 1 24 ? -10.344 -9.117 16.078 1 42.69 24 GLU B CA 1
ATOM 2823 C C . GLU B 1 24 ? -9.578 -8.484 14.914 1 42.69 24 GLU B C 1
ATOM 2825 O O . GLU B 1 24 ? -8.945 -9.188 14.125 1 42.69 24 GLU B O 1
ATOM 2830 N N . ALA B 1 25 ? -10.078 -7.344 14.398 1 54.03 25 ALA B N 1
ATOM 2831 C CA . ALA B 1 25 ? -9.375 -6.531 13.406 1 54.03 25 ALA B CA 1
ATOM 2832 C C . ALA B 1 25 ? -7.898 -6.379 13.781 1 54.03 25 ALA B C 1
ATOM 2834 O O . ALA B 1 25 ? -7.555 -6.266 14.953 1 54.03 25 ALA B O 1
ATOM 2835 N N . PHE B 1 26 ? -7.055 -6.887 12.992 1 62.28 26 PHE B N 1
ATOM 2836 C CA . PHE B 1 26 ? -5.629 -6.652 13.164 1 62.28 26 PHE B CA 1
ATOM 2837 C C . PHE B 1 26 ? -5.359 -5.203 13.555 1 62.28 26 PHE B C 1
ATOM 2839 O O . PHE B 1 26 ? -6.109 -4.305 13.172 1 62.28 26 PHE B O 1
ATOM 2846 N N . PRO B 1 27 ? -4.344 -5.133 14.477 1 70.75 27 PRO B N 1
ATOM 2847 C CA . PRO B 1 27 ? -3.896 -3.754 14.688 1 70.75 27 PRO B CA 1
ATOM 2848 C C . PRO B 1 27 ? -3.719 -2.98 13.383 1 70.75 27 PRO B C 1
ATOM 2850 O O . PRO B 1 27 ? -3.467 -3.582 12.336 1 70.75 27 PRO B O 1
ATOM 2853 N N . LEU B 1 28 ? -3.898 -1.726 13.508 1 76.81 28 LEU B N 1
ATOM 2854 C CA . LEU B 1 28 ? -3.92 -0.849 12.336 1 76.81 28 LEU B CA 1
ATOM 2855 C C . LEU B 1 28 ? -2.658 -1.025 11.5 1 76.81 28 LEU B C 1
ATOM 2857 O O . LEU B 1 28 ? -2.684 -0.827 10.281 1 76.81 28 LEU B O 1
ATOM 2861 N N . GLN B 1 29 ? -1.691 -1.527 12.133 1 81.88 29 GLN B N 1
ATOM 2862 C CA . GLN B 1 29 ? -0.391 -1.553 11.477 1 81.88 29 GLN B CA 1
ATOM 2863 C C . GLN B 1 29 ? -0.139 -2.9 10.805 1 81.88 29 GLN B C 1
ATOM 2865 O O . GLN B 1 29 ? 0.862 -3.078 10.109 1 81.88 29 GLN B O 1
ATOM 2870 N N . ILE B 1 30 ? -1.058 -3.834 10.969 1 86.75 30 ILE B N 1
ATOM 2871 C CA . ILE B 1 30 ? -0.776 -5.188 10.5 1 86.75 30 ILE B CA 1
ATOM 2872 C C . ILE B 1 30 ? -1.524 -5.445 9.195 1 86.75 30 ILE B C 1
ATOM 2874 O O . ILE B 1 30 ? -2.75 -5.316 9.141 1 86.75 30 ILE B O 1
ATOM 2878 N N . TYR B 1 31 ? -0.803 -5.828 8.203 1 89.81 31 TYR B N 1
ATOM 2879 C CA . TYR B 1 31 ? -1.311 -6.246 6.902 1 89.81 31 TYR B CA 1
ATOM 2880 C C . TYR B 1 31 ? -0.95 -7.699 6.617 1 89.81 31 TYR B C 1
ATOM 2882 O O . TYR B 1 31 ? 0.082 -7.977 6.004 1 89.81 31 TYR B O 1
ATOM 2890 N N . PRO B 1 32 ? -1.761 -8.57 6.969 1 87.38 32 PRO B N 1
ATOM 2891 C CA . PRO B 1 32 ? -1.366 -9.984 6.883 1 87.38 32 PRO B CA 1
ATOM 2892 C C . PRO B 1 32 ? -1.429 -10.523 5.457 1 87.38 32 PRO B C 1
ATOM 2894 O O . PRO B 1 32 ? -0.696 -11.461 5.117 1 87.38 32 PRO B O 1
ATOM 2897 N N . GLY B 1 33 ? -2.326 -10 4.621 1 91.88 33 GLY B N 1
ATOM 2898 C CA . GLY B 1 33 ? -2.514 -10.508 3.271 1 91.88 33 GLY B CA 1
ATOM 2899 C C . GLY B 1 33 ? -3.482 -11.672 3.205 1 91.88 33 GLY B C 1
ATOM 2900 O O . GLY B 1 33 ? -3.648 -12.289 2.148 1 91.88 33 GLY B O 1
ATOM 2901 N N . TYR B 1 34 ? -4.02 -12.094 4.316 1 92.06 34 TYR B N 1
ATOM 2902 C CA . TYR B 1 34 ? -5.012 -13.164 4.379 1 92.06 34 TYR B CA 1
ATOM 2903 C C . TYR B 1 34 ? -6.066 -12.867 5.441 1 92.06 34 TYR B C 1
ATOM 2905 O O . TYR B 1 34 ? -5.957 -11.883 6.172 1 92.06 34 TYR B O 1
ATOM 2913 N N . GLU B 1 35 ? -7.133 -13.656 5.402 1 89.75 35 GLU B N 1
ATOM 2914 C CA . GLU B 1 35 ? -8.234 -13.508 6.348 1 89.75 35 GLU B CA 1
ATOM 2915 C C . GLU B 1 35 ? -8.367 -14.742 7.238 1 89.75 35 GLU B C 1
ATOM 2917 O O . GLU B 1 35 ? -7.703 -15.75 7.012 1 89.75 35 GLU B O 1
ATOM 2922 N N . ALA B 1 36 ? -9.156 -14.617 8.273 1 85.12 36 ALA B N 1
ATOM 2923 C CA . ALA B 1 36 ? -9.32 -15.68 9.258 1 85.12 36 ALA B CA 1
ATOM 2924 C C . ALA B 1 36 ? -9.773 -16.984 8.594 1 85.12 36 ALA B C 1
ATOM 2926 O O . ALA B 1 36 ? -9.289 -18.062 8.938 1 85.12 36 ALA B O 1
ATOM 2927 N N . GLY B 1 37 ? -10.594 -16.953 7.66 1 90.44 37 GLY B N 1
ATOM 2928 C CA . GLY B 1 37 ? -11.102 -18.141 6.984 1 90.44 37 GLY B CA 1
ATOM 2929 C C . GLY B 1 37 ? -10.062 -18.812 6.117 1 90.44 37 GLY B C 1
ATOM 2930 O O . GLY B 1 37 ? -10.227 -19.984 5.742 1 90.44 37 GLY B O 1
ATOM 2931 N N . ASP B 1 38 ? -8.984 -18.172 5.902 1 94.69 38 ASP B N 1
ATOM 2932 C CA . ASP B 1 38 ? -7.98 -18.719 4.996 1 94.69 38 ASP B CA 1
ATOM 2933 C C . ASP B 1 38 ? -7.211 -19.859 5.656 1 94.69 38 ASP B C 1
ATOM 2935 O O . ASP B 1 38 ? -6.715 -20.75 4.969 1 94.69 38 ASP B O 1
ATOM 2939 N N . SER B 1 39 ? -7.137 -19.828 6.977 1 94.06 39 SER B N 1
ATOM 2940 C CA . SER B 1 39 ? -6.516 -20.953 7.668 1 94.06 39 SER B CA 1
ATOM 2941 C C . SER B 1 39 ? -7.289 -22.25 7.426 1 94.06 39 SER B C 1
ATOM 2943 O O . SER B 1 39 ? -6.691 -23.297 7.152 1 94.06 39 SER B O 1
ATOM 2945 N N . THR B 1 40 ? -8.57 -22.172 7.48 1 95.12 40 THR B N 1
ATOM 2946 C CA . THR B 1 40 ? -9.422 -23.328 7.223 1 95.12 40 THR B CA 1
ATOM 2947 C C . THR B 1 40 ? -9.289 -23.781 5.773 1 95.12 40 THR B C 1
ATOM 2949 O O . THR B 1 40 ? -9.281 -24.984 5.496 1 95.12 40 THR B O 1
ATOM 2952 N N . LEU B 1 41 ? -9.227 -22.844 4.934 1 96.69 41 LEU B N 1
ATOM 2953 C CA . LEU B 1 41 ? -9.039 -23.172 3.521 1 96.69 41 LEU B CA 1
ATOM 2954 C C . LEU B 1 41 ? -7.754 -23.953 3.307 1 96.69 41 LEU B C 1
ATOM 2956 O O . LEU B 1 41 ? -7.77 -25.016 2.672 1 96.69 41 LEU B O 1
ATOM 2960 N N . LEU B 1 42 ? -6.629 -23.484 3.834 1 97.56 42 LEU B N 1
ATOM 2961 C CA . LEU B 1 42 ? -5.348 -24.156 3.629 1 97.56 42 LEU B CA 1
ATOM 2962 C C . LEU B 1 42 ? -5.34 -25.531 4.297 1 97.56 42 LEU B C 1
ATOM 2964 O O . LEU B 1 42 ? -4.719 -26.453 3.789 1 97.56 42 LEU B O 1
ATOM 2968 N N . GLU B 1 43 ? -6.016 -25.625 5.387 1 96.06 43 GLU B N 1
ATOM 2969 C CA . GLU B 1 43 ? -6.074 -26.891 6.105 1 96.06 43 GLU B CA 1
ATOM 2970 C C . GLU B 1 43 ? -6.676 -27.984 5.238 1 96.06 43 GLU B C 1
ATOM 2972 O O . GLU B 1 43 ? -6.293 -29.156 5.348 1 96.06 43 GLU B O 1
ATOM 2977 N N . GLN B 1 44 ? -7.559 -27.625 4.379 1 96 44 GLN B N 1
ATOM 2978 C CA . GLN B 1 44 ? -8.203 -28.578 3.494 1 96 44 GLN B CA 1
ATOM 2979 C C . GLN B 1 44 ? -7.207 -29.156 2.48 1 96 44 GLN B C 1
ATOM 2981 O O . GLN B 1 44 ? -7.434 -30.219 1.913 1 96 44 GLN B O 1
ATOM 2986 N N . TYR B 1 45 ? -6.133 -28.438 2.307 1 97.12 45 TYR B N 1
ATOM 2987 C CA . TYR B 1 45 ? -5.203 -28.844 1.255 1 97.12 45 TYR B CA 1
ATOM 2988 C C . TYR B 1 45 ? -3.867 -29.281 1.846 1 97.12 45 TYR B C 1
ATOM 2990 O O . TYR B 1 45 ? -2.916 -29.547 1.109 1 97.12 45 TYR B O 1
ATOM 2998 N N . THR B 1 46 ? -3.77 -29.266 3.172 1 95.5 46 THR B N 1
ATOM 2999 C CA . THR B 1 46 ? -2.521 -29.656 3.822 1 95.5 46 THR B CA 1
ATOM 3000 C C . THR B 1 46 ? -2.701 -30.953 4.617 1 95.5 46 THR B C 1
ATOM 3002 O O . THR B 1 46 ? -2.754 -30.922 5.848 1 95.5 46 THR B O 1
ATOM 3005 N N . PRO B 1 47 ? -2.582 -32.062 3.969 1 88.88 47 PRO B N 1
ATOM 3006 C CA . PRO B 1 47 ? -2.889 -33.344 4.605 1 88.88 47 PRO B CA 1
ATOM 3007 C C . PRO B 1 47 ? -1.716 -33.906 5.41 1 88.88 47 PRO B C 1
ATOM 3009 O O . PRO B 1 47 ? -1.895 -34.844 6.215 1 88.88 47 PRO B O 1
ATOM 3012 N N . VAL B 1 48 ? -0.553 -33.406 5.266 1 92.44 48 VAL B N 1
ATOM 3013 C CA . VAL B 1 48 ? 0.604 -34.031 5.891 1 92.44 48 VAL B CA 1
ATOM 3014 C C . VAL B 1 48 ? 1.433 -32.969 6.625 1 92.44 48 VAL B C 1
ATOM 3016 O O . VAL B 1 48 ? 1.228 -31.781 6.438 1 92.44 48 VAL B O 1
ATOM 3019 N N . THR B 1 49 ? 2.279 -33.469 7.434 1 96.94 49 THR B N 1
ATOM 3020 C CA . THR B 1 49 ? 3.281 -32.625 8.078 1 96.94 49 THR B CA 1
ATOM 3021 C C . THR B 1 49 ? 4.531 -32.531 7.207 1 96.94 49 THR B C 1
ATOM 3023 O O . THR B 1 49 ? 4.984 -33.531 6.633 1 96.94 49 THR B O 1
ATOM 3026 N N . ALA B 1 50 ? 5.051 -31.344 7.129 1 97.69 50 ALA B N 1
ATOM 3027 C CA . ALA B 1 50 ? 6.254 -31.141 6.328 1 97.69 50 ALA B CA 1
ATOM 3028 C C . ALA B 1 50 ? 7.426 -31.953 6.867 1 97.69 50 ALA B C 1
ATOM 3030 O O . ALA B 1 50 ? 7.508 -32.219 8.07 1 97.69 50 ALA B O 1
ATOM 3031 N N . SER B 1 51 ? 8.336 -32.312 6.012 1 97.5 51 SER B N 1
ATOM 3032 C CA . SER B 1 51 ? 9.516 -33.062 6.383 1 97.5 51 SER B CA 1
ATOM 3033 C C . SER B 1 51 ? 10.703 -32.719 5.496 1 97.5 51 SER B C 1
ATOM 3035 O O . SER B 1 51 ? 10.547 -32.094 4.449 1 97.5 51 SER B O 1
ATOM 3037 N N . THR B 1 52 ? 11.883 -33.062 6.012 1 96.38 52 THR B N 1
ATOM 3038 C CA . THR B 1 52 ? 13.109 -32.844 5.258 1 96.38 52 THR B CA 1
ATOM 3039 C C . THR B 1 52 ? 13.93 -34.125 5.145 1 96.38 52 THR B C 1
ATOM 3041 O O . THR B 1 52 ? 13.742 -35.031 5.934 1 96.38 52 THR B O 1
ATOM 3044 N N . ASP B 1 53 ? 14.727 -34.219 4.176 1 96.25 53 ASP B N 1
ATOM 3045 C CA . ASP B 1 53 ? 15.75 -35.25 4.043 1 96.25 53 ASP B CA 1
ATOM 3046 C C . ASP B 1 53 ? 17.031 -34.688 3.439 1 96.25 53 ASP B C 1
ATOM 3048 O O . ASP B 1 53 ? 17.25 -33.469 3.459 1 96.25 53 ASP B O 1
ATOM 3052 N N . ALA B 1 54 ? 17.953 -35.469 2.967 1 95.44 54 ALA B N 1
ATOM 3053 C CA . ALA B 1 54 ? 19.266 -35.031 2.527 1 95.44 54 ALA B CA 1
ATOM 3054 C C . ALA B 1 54 ? 19.188 -34.219 1.24 1 95.44 54 ALA B C 1
ATOM 3056 O O . ALA B 1 54 ? 20.062 -33.406 0.955 1 95.44 54 ALA B O 1
ATOM 3057 N N . THR B 1 55 ? 18.109 -34.344 0.554 1 96.69 55 THR B N 1
ATOM 3058 C CA . THR B 1 55 ? 18.109 -33.781 -0.788 1 96.69 55 THR B CA 1
ATOM 3059 C C . THR B 1 55 ? 17.109 -32.625 -0.89 1 96.69 55 THR B C 1
ATOM 3061 O O . THR B 1 55 ? 17.156 -31.844 -1.832 1 96.69 55 THR B O 1
ATOM 3064 N N . GLY B 1 56 ? 16.156 -32.656 0.001 1 97.75 56 GLY B N 1
ATOM 3065 C CA . GLY B 1 56 ? 15.133 -31.609 -0.096 1 97.75 56 GLY B CA 1
ATOM 3066 C C . GLY B 1 56 ? 14.094 -31.703 0.999 1 97.75 56 GLY B C 1
ATOM 3067 O O . GLY B 1 56 ? 14.336 -32.281 2.057 1 97.75 56 GLY B O 1
ATOM 3068 N N . TYR B 1 57 ? 12.984 -31.016 0.83 1 97.5 57 TYR B N 1
ATOM 3069 C CA . TYR B 1 57 ? 11.875 -31.031 1.775 1 97.5 57 TYR B CA 1
ATOM 3070 C C . TYR B 1 57 ? 10.555 -31.297 1.06 1 97.5 57 TYR B C 1
ATOM 3072 O O . TYR B 1 57 ? 10.461 -31.141 -0.161 1 97.5 57 TYR B O 1
ATOM 3080 N N . THR B 1 58 ? 9.641 -31.859 1.749 1 98.12 58 THR B N 1
ATOM 3081 C CA . THR B 1 58 ? 8.234 -31.953 1.362 1 98.12 58 THR B CA 1
ATOM 3082 C C . THR B 1 58 ? 7.359 -31.109 2.277 1 98.12 58 THR B C 1
ATOM 3084 O O . THR B 1 58 ? 7.422 -31.234 3.502 1 98.12 58 THR B O 1
ATOM 3087 N N . ASP B 1 59 ? 6.598 -30.188 1.7 1 98.06 59 ASP B N 1
ATOM 3088 C CA . ASP B 1 59 ? 5.812 -29.266 2.523 1 98.06 59 ASP B CA 1
ATOM 3089 C C . ASP B 1 59 ? 4.457 -29.875 2.883 1 98.06 59 ASP B C 1
ATOM 3091 O O . ASP B 1 59 ? 4.199 -31.047 2.594 1 98.06 59 ASP B O 1
ATOM 3095 N N . GLY B 1 60 ? 3.643 -29.109 3.607 1 98.12 60 GLY B N 1
ATOM 3096 C CA . GLY B 1 60 ? 2.369 -29.609 4.105 1 98.12 60 GLY B CA 1
ATOM 3097 C C . GLY B 1 60 ? 1.397 -29.984 2.998 1 98.12 60 GLY B C 1
ATOM 3098 O O . GLY B 1 60 ? 0.425 -30.703 3.23 1 98.12 60 GLY B O 1
ATOM 3099 N N . PHE B 1 61 ? 1.614 -29.469 1.804 1 98.44 61 PHE B N 1
ATOM 3100 C CA . PHE B 1 61 ? 0.749 -29.719 0.658 1 98.44 61 PHE B CA 1
ATOM 3101 C C . PHE B 1 61 ? 1.172 -31 -0.069 1 98.44 61 PHE B C 1
ATOM 3103 O O . PHE B 1 61 ? 0.462 -31.469 -0.954 1 98.44 61 PHE B O 1
ATOM 3110 N N . GLY B 1 62 ? 2.33 -31.531 0.315 1 97.81 62 GLY B N 1
ATOM 3111 C CA . GLY B 1 62 ? 2.869 -32.719 -0.341 1 97.81 62 GLY B CA 1
ATOM 3112 C C . GLY B 1 62 ? 3.775 -32.375 -1.513 1 97.81 62 GLY B C 1
ATOM 3113 O O . GLY B 1 62 ? 4.07 -33.25 -2.34 1 97.81 62 GLY B O 1
ATOM 3114 N N . VAL B 1 63 ? 4.191 -31.172 -1.658 1 98.12 63 VAL B N 1
ATOM 3115 C CA . VAL B 1 63 ? 5.09 -30.766 -2.734 1 98.12 63 VAL B CA 1
ATOM 3116 C C . VAL B 1 63 ? 6.535 -31.062 -2.344 1 98.12 63 VAL B C 1
ATOM 3118 O O . VAL B 1 63 ? 7.004 -30.625 -1.292 1 98.12 63 VAL B O 1
ATOM 3121 N N . ARG B 1 64 ? 7.219 -31.797 -3.162 1 98.38 64 ARG B N 1
ATOM 3122 C CA . ARG B 1 64 ? 8.641 -32.094 -2.979 1 98.38 64 ARG B CA 1
ATOM 3123 C C . ARG B 1 64 ? 9.508 -31.016 -3.643 1 98.38 64 ARG B C 1
ATOM 3125 O O . ARG B 1 64 ? 9.375 -30.766 -4.84 1 98.38 64 ARG B O 1
ATOM 3132 N N . THR B 1 65 ? 10.375 -30.359 -2.873 1 98.19 65 THR B N 1
ATOM 3133 C CA . THR B 1 65 ? 11.289 -29.359 -3.391 1 98.19 65 THR B CA 1
ATOM 3134 C C . THR B 1 65 ? 12.734 -29.719 -3.059 1 98.19 65 THR B C 1
ATOM 3136 O O . THR B 1 65 ? 13.086 -29.875 -1.89 1 98.19 65 THR B O 1
ATOM 3139 N N . LEU B 1 66 ? 13.531 -29.859 -4.098 1 97.88 66 LEU B N 1
ATOM 3140 C CA . LEU B 1 66 ? 14.953 -30.109 -3.896 1 97.88 66 LEU B CA 1
ATOM 3141 C C . LEU B 1 66 ? 15.68 -28.859 -3.434 1 97.88 66 LEU B C 1
ATOM 3143 O O . LEU B 1 66 ? 15.312 -27.734 -3.826 1 97.88 66 LEU B O 1
ATOM 3147 N N . TYR B 1 67 ? 16.75 -29.078 -2.654 1 96 67 TYR B N 1
ATOM 3148 C CA . TYR B 1 67 ? 17.516 -27.938 -2.154 1 96 67 TYR B CA 1
ATOM 3149 C C . TYR B 1 67 ? 18.172 -27.172 -3.299 1 96 67 TYR B C 1
ATOM 3151 O O . TYR B 1 67 ? 18.438 -25.984 -3.184 1 96 67 TYR B O 1
ATOM 3159 N N . SER B 1 68 ? 18.391 -27.781 -4.383 1 94.25 68 SER B N 1
ATOM 3160 C CA . SER B 1 68 ? 18.984 -27.141 -5.547 1 94.25 68 SER B CA 1
ATOM 3161 C C . SER B 1 68 ? 18.062 -26.047 -6.086 1 94.25 68 SER B C 1
ATOM 3163 O O . SER B 1 68 ? 18.531 -25.078 -6.707 1 94.25 68 SER B O 1
ATOM 3165 N N . SER B 1 69 ? 16.75 -26.188 -5.887 1 94.75 69 SER B N 1
ATOM 3166 C CA . SER B 1 69 ? 15.789 -25.188 -6.352 1 94.75 69 SER B CA 1
ATOM 3167 C C . SER B 1 69 ? 15.82 -23.953 -5.473 1 94.75 69 SER B C 1
ATOM 3169 O O . SER B 1 69 ? 15.414 -22.875 -5.91 1 94.75 69 SER B O 1
ATOM 3171 N N . VAL B 1 70 ? 16.234 -24.125 -4.223 1 92 70 VAL B N 1
ATOM 3172 C CA . VAL B 1 70 ? 16.234 -23.031 -3.262 1 92 70 VAL B CA 1
ATOM 3173 C C . VAL B 1 70 ? 17.609 -22.906 -2.609 1 92 70 VAL B C 1
ATOM 3175 O O . VAL B 1 70 ? 17.734 -23 -1.386 1 92 70 VAL B O 1
ATOM 3178 N N . PRO B 1 71 ? 18.547 -22.516 -3.383 1 85.88 71 PRO B N 1
ATOM 3179 C CA . PRO B 1 71 ? 19.938 -22.531 -2.895 1 85.88 71 PRO B CA 1
ATOM 3180 C C . PRO B 1 71 ? 20.172 -21.516 -1.783 1 85.88 71 PRO B C 1
ATOM 3182 O O . PRO B 1 71 ? 21.172 -21.594 -1.073 1 85.88 71 PRO B O 1
ATOM 3185 N N . PHE B 1 72 ? 19.328 -20.703 -1.617 1 80 72 PHE B N 1
ATOM 3186 C CA . PHE B 1 72 ? 19.484 -19.656 -0.604 1 80 72 PHE B CA 1
ATOM 3187 C C . PHE B 1 72 ? 19.016 -20.156 0.757 1 80 72 PHE B C 1
ATOM 3189 O O . PHE B 1 72 ? 19.141 -19.453 1.76 1 80 72 PHE B O 1
ATOM 3196 N N . VAL B 1 73 ? 18.516 -21.328 0.794 1 85.31 73 VAL B N 1
ATOM 3197 C CA . VAL B 1 73 ? 18.016 -21.906 2.035 1 85.31 73 VAL B CA 1
ATOM 3198 C C . VAL B 1 73 ? 19.062 -22.859 2.615 1 85.31 73 VAL B C 1
ATOM 3200 O O . VAL B 1 73 ? 19.641 -23.672 1.89 1 85.31 73 VAL B O 1
ATOM 3203 N N . GLN B 1 74 ? 19.281 -22.609 3.887 1 85.44 74 GLN B N 1
ATOM 3204 C CA . GLN B 1 74 ? 20.016 -23.641 4.625 1 85.44 74 GLN B CA 1
ATOM 3205 C C . GLN B 1 74 ? 19.078 -24.719 5.137 1 85.44 74 GLN B C 1
ATOM 3207 O O . GLN B 1 74 ? 18.172 -24.453 5.922 1 85.44 74 GLN B O 1
ATOM 3212 N N . PRO B 1 75 ? 19.344 -25.953 4.719 1 87 75 PRO B N 1
ATOM 3213 C CA . PRO B 1 75 ? 18.422 -27.031 5.082 1 87 75 PRO B CA 1
ATOM 3214 C C . PRO B 1 75 ? 18.109 -27.078 6.578 1 87 75 PRO B C 1
ATOM 3216 O O . PRO B 1 75 ? 16.969 -27.266 6.977 1 87 75 PRO B O 1
ATOM 3219 N N . GLY B 1 76 ? 19.031 -26.875 7.398 1 85.94 76 GLY B N 1
ATOM 3220 C CA . GLY B 1 76 ? 18.859 -26.938 8.844 1 85.94 76 GLY B CA 1
ATOM 3221 C C . GLY B 1 76 ? 18.078 -25.766 9.398 1 85.94 76 GLY B C 1
ATOM 3222 O O . GLY B 1 76 ? 17.609 -25.812 10.539 1 85.94 76 GLY B O 1
ATOM 3223 N N . SER B 1 77 ? 17.75 -24.828 8.609 1 87.88 77 SER B N 1
ATOM 3224 C CA . SER B 1 77 ? 17.109 -23.609 9.094 1 87.88 77 SER B CA 1
ATOM 3225 C C . SER B 1 77 ? 15.625 -23.594 8.742 1 87.88 77 SER B C 1
ATOM 3227 O O . SER B 1 77 ? 14.891 -22.688 9.141 1 87.88 77 SER B O 1
ATOM 3229 N N . LEU B 1 78 ? 15.227 -24.656 8.125 1 92.56 78 LEU B N 1
ATOM 3230 C CA . LEU B 1 78 ? 13.836 -24.703 7.688 1 92.56 78 LEU B CA 1
ATOM 3231 C C . LEU B 1 78 ? 12.898 -24.875 8.875 1 92.56 78 LEU B C 1
ATOM 3233 O O . LEU B 1 78 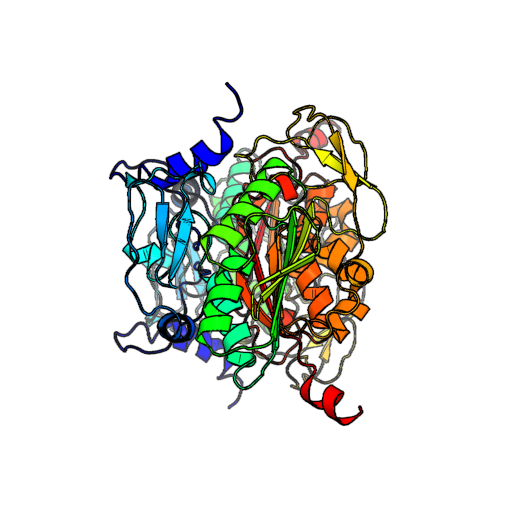? 13.156 -25.688 9.766 1 92.56 78 LEU B O 1
ATOM 3237 N N . ASN B 1 79 ? 11.852 -24.047 8.969 1 93.94 79 ASN B N 1
ATOM 3238 C CA . ASN B 1 79 ? 10.789 -24.188 9.953 1 93.94 79 ASN B CA 1
ATOM 3239 C C . ASN B 1 79 ? 9.68 -25.109 9.469 1 93.94 79 ASN B C 1
ATOM 3241 O O . ASN B 1 79 ? 8.836 -24.703 8.664 1 93.94 79 ASN B O 1
ATOM 3245 N N . LEU B 1 80 ? 9.602 -26.297 10.008 1 95.56 80 LEU B N 1
ATOM 3246 C CA . LEU B 1 80 ? 8.703 -27.312 9.492 1 95.56 80 LEU B CA 1
ATOM 3247 C C . LEU B 1 80 ? 7.25 -26.953 9.781 1 95.56 80 LEU B C 1
ATOM 3249 O O . LEU B 1 80 ? 6.348 -27.344 9.031 1 95.56 80 LEU B O 1
ATOM 3253 N N . GLN B 1 81 ? 7.012 -26.312 10.875 1 95.12 81 GLN B N 1
ATOM 3254 C CA . GLN B 1 81 ? 5.652 -25.859 11.156 1 95.12 81 GLN B CA 1
ATOM 3255 C C . GLN B 1 81 ? 5.156 -24.891 10.086 1 95.12 81 GLN B C 1
ATOM 3257 O O . GLN B 1 81 ? 4.023 -25.016 9.609 1 95.12 81 GLN B O 1
ATOM 3262 N N . ARG B 1 82 ? 6.023 -23.969 9.633 1 95.06 82 ARG B N 1
ATOM 3263 C CA . ARG B 1 82 ? 5.656 -22.969 8.633 1 95.06 82 ARG B CA 1
ATOM 3264 C C . ARG B 1 82 ? 5.578 -23.594 7.242 1 95.06 82 ARG B C 1
ATOM 3266 O O . ARG B 1 82 ? 4.793 -23.156 6.402 1 95.06 82 ARG B O 1
ATOM 3273 N N . LEU B 1 83 ? 6.355 -24.641 7.082 1 96.38 83 LEU B N 1
ATOM 3274 C CA . LEU B 1 83 ? 6.285 -25.344 5.809 1 96.38 83 LEU B CA 1
ATOM 3275 C C . LEU B 1 83 ? 5.016 -26.188 5.727 1 96.38 83 LEU B C 1
ATOM 3277 O O . LEU B 1 83 ? 4.516 -26.469 4.633 1 96.38 83 LEU B O 1
ATOM 3281 N N . THR B 1 84 ? 4.543 -26.625 6.906 1 97.44 84 THR B N 1
ATOM 3282 C CA . THR B 1 84 ? 3.303 -27.391 6.953 1 97.44 84 THR B CA 1
ATOM 3283 C C . THR B 1 84 ? 2.098 -26.484 6.727 1 97.44 84 THR B C 1
ATOM 3285 O O . THR B 1 84 ? 1.201 -26.812 5.949 1 97.44 84 THR B O 1
ATOM 3288 N N . MET B 1 85 ? 2.152 -25.391 7.426 1 96 85 MET B N 1
ATOM 3289 C CA . MET B 1 85 ? 1.105 -24.375 7.359 1 96 85 MET B CA 1
ATOM 3290 C C . MET B 1 85 ? 1.704 -22.984 7.156 1 96 85 MET B C 1
ATOM 3292 O O . MET B 1 85 ? 2.023 -22.297 8.125 1 96 85 MET B O 1
ATOM 3296 N N . PRO B 1 86 ? 1.695 -22.562 5.863 1 95.88 86 PRO B N 1
ATOM 3297 C CA . PRO B 1 86 ? 2.439 -21.328 5.578 1 95.88 86 PRO B CA 1
ATOM 3298 C C . PRO B 1 86 ? 1.615 -20.062 5.836 1 95.88 86 PRO B C 1
ATOM 3300 O O . PRO B 1 86 ? 1.458 -19.234 4.941 1 95.88 86 PRO B O 1
ATOM 3303 N N . LEU B 1 87 ? 1.119 -19.906 6.992 1 92.19 87 LEU B N 1
ATOM 3304 C CA . LEU B 1 87 ? 0.493 -18.703 7.52 1 92.19 87 LEU B CA 1
ATOM 3305 C C . LEU B 1 87 ? 1.223 -18.203 8.766 1 92.19 87 LEU B C 1
ATOM 3307 O O . LEU B 1 87 ? 1.283 -18.906 9.773 1 92.19 87 LEU B O 1
ATOM 3311 N N . PRO B 1 88 ? 1.82 -17.016 8.719 1 91.12 88 PRO B N 1
ATOM 3312 C CA . PRO B 1 88 ? 1.616 -15.961 7.723 1 91.12 88 PRO B CA 1
ATOM 3313 C C . PRO B 1 88 ? 2.502 -16.125 6.492 1 91.12 88 PRO B C 1
ATOM 3315 O O . PRO B 1 88 ? 2.316 -15.438 5.488 1 91.12 88 PRO B O 1
ATOM 3318 N N . ASP B 1 89 ? 3.52 -17.031 6.602 1 93 89 ASP B N 1
ATOM 3319 C CA . ASP B 1 89 ? 4.457 -17.281 5.512 1 93 89 ASP B CA 1
ATOM 3320 C C . ASP B 1 89 ? 5.113 -18.656 5.66 1 93 89 ASP B C 1
ATOM 3322 O O . ASP B 1 89 ? 4.82 -19.391 6.602 1 93 89 ASP B O 1
ATOM 3326 N N . ASP B 1 90 ? 5.984 -19.016 4.684 1 93.44 90 ASP B N 1
ATOM 3327 C CA . ASP B 1 90 ? 6.609 -20.344 4.734 1 93.44 90 ASP B CA 1
ATOM 3328 C C . ASP B 1 90 ? 8 -20.266 5.359 1 93.44 90 ASP B C 1
ATOM 3330 O O . ASP B 1 90 ? 8.719 -21.266 5.414 1 93.44 90 ASP B O 1
ATOM 3334 N N . GLY B 1 91 ? 8.375 -19.094 5.703 1 87.69 91 GLY B N 1
ATOM 3335 C CA . GLY B 1 91 ? 9.609 -18.922 6.453 1 87.69 91 GLY B CA 1
ATOM 3336 C C . GLY B 1 91 ? 10.766 -18.453 5.598 1 87.69 91 GLY B C 1
ATOM 3337 O O . GLY B 1 91 ? 11.789 -18 6.121 1 87.69 91 GLY B O 1
ATOM 3338 N N . PHE B 1 92 ? 10.609 -18.531 4.215 1 85 92 PHE B N 1
ATOM 3339 C CA . PHE B 1 92 ? 11.805 -18.141 3.479 1 85 92 PHE B CA 1
ATOM 3340 C C . PHE B 1 92 ? 11.438 -17.672 2.076 1 85 92 PHE B C 1
ATOM 3342 O O . PHE B 1 92 ? 12.164 -16.859 1.48 1 85 92 PHE B O 1
ATOM 3349 N N . HIS B 1 93 ? 10.359 -18.141 1.526 1 87.88 93 HIS B N 1
ATOM 3350 C CA . HIS B 1 93 ? 10.133 -17.922 0.102 1 87.88 93 HIS B CA 1
ATOM 3351 C C . HIS B 1 93 ? 8.898 -17.062 -0.133 1 87.88 93 HIS B C 1
ATOM 3353 O O . HIS B 1 93 ? 8.953 -16.078 -0.876 1 87.88 93 HIS B O 1
ATOM 3359 N N . ALA B 1 94 ? 7.848 -17.484 0.388 1 93.06 94 ALA B N 1
ATOM 3360 C CA . ALA B 1 94 ? 6.578 -16.875 0.01 1 93.06 94 ALA B CA 1
ATOM 3361 C C . ALA B 1 94 ? 5.715 -16.609 1.238 1 93.06 94 ALA B C 1
ATOM 3363 O O . ALA B 1 94 ? 5.902 -17.234 2.287 1 93.06 94 ALA B O 1
ATOM 3364 N N . GLU B 1 95 ? 4.789 -15.695 1.036 1 94.25 95 GLU B N 1
ATOM 3365 C CA . GLU B 1 95 ? 3.822 -15.391 2.088 1 94.25 95 GLU B CA 1
ATOM 3366 C C . GLU B 1 95 ? 2.518 -16.156 1.875 1 94.25 95 GLU B C 1
ATOM 3368 O O . GLU B 1 95 ? 2.271 -16.672 0.79 1 94.25 95 GLU B O 1
ATOM 3373 N N . GLY B 1 96 ? 1.749 -16.203 2.924 1 96 96 GLY B N 1
ATOM 3374 C CA . GLY B 1 96 ? 0.528 -17 2.957 1 96 96 GLY B CA 1
ATOM 3375 C C . GLY B 1 96 ? -0.438 -16.641 1.839 1 96 96 GLY B C 1
ATOM 3376 O O . GLY B 1 96 ? -1.144 -17.516 1.329 1 96 96 GLY B O 1
ATOM 3377 N N . ILE B 1 97 ? -0.459 -15.422 1.406 1 97.19 97 ILE B N 1
ATOM 3378 C CA . ILE B 1 97 ? -1.431 -14.938 0.432 1 97.19 97 ILE B CA 1
ATOM 3379 C C . ILE B 1 97 ? -1.286 -15.719 -0.872 1 97.19 97 ILE B C 1
ATOM 3381 O O . ILE B 1 97 ? -2.277 -15.992 -1.556 1 97.19 97 ILE B O 1
ATOM 3385 N N . GLU B 1 98 ? -0.112 -16.094 -1.263 1 97.94 98 GLU B N 1
ATOM 3386 C CA . GLU B 1 98 ? 0.088 -16.828 -2.508 1 97.94 98 GLU B CA 1
ATOM 3387 C C . GLU B 1 98 ? -0.479 -18.25 -2.41 1 97.94 98 GLU B C 1
ATOM 3389 O O . GLU B 1 98 ? -1.104 -18.734 -3.354 1 97.94 98 GLU B O 1
ATOM 3394 N N . TYR B 1 99 ? -0.291 -18.859 -1.273 1 98.5 99 TYR B N 1
ATOM 3395 C CA . TYR B 1 99 ? -0.882 -20.172 -1.028 1 98.5 99 TYR B CA 1
ATOM 3396 C C . TYR B 1 99 ? -2.404 -20.094 -1.019 1 98.5 99 TYR B C 1
ATOM 3398 O O . TYR B 1 99 ? -3.08 -20.953 -1.595 1 98.5 99 TYR B O 1
ATOM 3406 N N . VAL B 1 100 ? -2.885 -19.078 -0.356 1 98.31 100 VAL B N 1
ATOM 3407 C CA . VAL B 1 100 ? -4.324 -18.859 -0.295 1 98.31 100 VAL B CA 1
ATOM 3408 C C . VAL B 1 100 ? -4.887 -18.719 -1.708 1 98.31 100 VAL B C 1
ATOM 3410 O O . VAL B 1 100 ? -5.938 -19.297 -2.023 1 98.31 100 VAL B O 1
ATOM 3413 N N . ALA B 1 101 ? -4.199 -18 -2.539 1 98.62 101 ALA B N 1
ATOM 3414 C CA . ALA B 1 101 ? -4.664 -17.75 -3.9 1 98.62 101 ALA B CA 1
ATOM 3415 C C . ALA B 1 101 ? -4.785 -19.062 -4.688 1 98.62 101 ALA B C 1
ATOM 3417 O O . ALA B 1 101 ? -5.805 -19.312 -5.332 1 98.62 101 ALA B O 1
ATOM 3418 N N . VAL B 1 102 ? -3.773 -19.891 -4.641 1 98.75 102 VAL B N 1
ATOM 3419 C CA . VAL B 1 102 ? -3.797 -21.156 -5.359 1 98.75 102 VAL B CA 1
ATOM 3420 C C . VAL B 1 102 ? -4.938 -22.031 -4.836 1 98.75 102 VAL B C 1
ATOM 3422 O O . VAL B 1 102 ? -5.719 -22.578 -5.617 1 98.75 102 VAL B O 1
ATOM 3425 N N . CYS B 1 103 ? -5.035 -22.141 -3.541 1 98.5 103 CYS B N 1
ATOM 3426 C CA . CYS B 1 103 ? -6.035 -23.016 -2.928 1 98.5 103 CYS B CA 1
ATOM 3427 C C . CYS B 1 103 ? -7.445 -22.516 -3.219 1 98.5 103 CYS B C 1
ATOM 3429 O O . CYS B 1 103 ? -8.359 -23.297 -3.449 1 98.5 103 CYS B O 1
ATOM 3431 N N . ASP B 1 104 ? -7.586 -21.203 -3.164 1 97.94 104 ASP B N 1
ATOM 3432 C CA . ASP B 1 104 ? -8.906 -20.641 -3.461 1 97.94 104 ASP B CA 1
ATOM 3433 C C . ASP B 1 104 ? -9.297 -20.906 -4.914 1 97.94 104 ASP B C 1
ATOM 3435 O O . ASP B 1 104 ? -10.453 -21.203 -5.207 1 97.94 104 ASP B O 1
ATOM 3439 N N . ALA B 1 105 ? -8.344 -20.719 -5.844 1 98 105 ALA B N 1
ATOM 3440 C CA . ALA B 1 105 ? -8.617 -21.016 -7.246 1 98 105 ALA B CA 1
ATOM 3441 C C . ALA B 1 105 ? -9.062 -22.469 -7.426 1 98 105 ALA B C 1
ATOM 3443 O O . ALA B 1 105 ? -9.992 -22.75 -8.188 1 98 105 ALA B O 1
ATOM 3444 N N . LEU B 1 106 ? -8.414 -23.375 -6.734 1 97.88 106 LEU B N 1
ATOM 3445 C CA . LEU B 1 106 ? -8.766 -24.781 -6.801 1 97.88 106 LEU B CA 1
ATOM 3446 C C . LEU B 1 106 ? -10.148 -25.016 -6.207 1 97.88 106 LEU B C 1
ATOM 3448 O O . LEU B 1 106 ? -10.961 -25.766 -6.781 1 97.88 106 LEU B O 1
ATOM 3452 N N . ARG B 1 107 ? -10.352 -24.422 -5.047 1 96.75 107 ARG B N 1
ATOM 3453 C CA . ARG B 1 107 ? -11.656 -24.562 -4.414 1 96.75 107 ARG B CA 1
ATOM 3454 C C . ARG B 1 107 ? -12.773 -24.109 -5.355 1 96.75 107 ARG B C 1
ATOM 3456 O O . ARG B 1 107 ? -13.82 -24.75 -5.434 1 96.75 107 ARG B O 1
ATOM 3463 N N . ARG B 1 108 ? -12.516 -23.109 -6.094 1 94.62 108 ARG B N 1
ATOM 3464 C CA . ARG B 1 108 ? -13.516 -22.531 -6.98 1 94.62 108 ARG B CA 1
ATOM 3465 C C . ARG B 1 108 ? -13.711 -23.391 -8.227 1 94.62 108 ARG B C 1
ATOM 3467 O O . ARG B 1 108 ? -14.695 -23.234 -8.953 1 94.62 108 ARG B O 1
ATOM 3474 N N . SER B 1 109 ? -12.812 -24.234 -8.492 1 93.38 109 SER B N 1
ATOM 3475 C CA . SER B 1 109 ? -12.875 -25.094 -9.672 1 93.38 109 SER B CA 1
ATOM 3476 C C . SER B 1 109 ? -13.375 -26.484 -9.312 1 93.38 109 SER B C 1
ATOM 3478 O O . SER B 1 109 ? -13.312 -27.406 -10.125 1 93.38 109 SER B O 1
ATOM 3480 N N . ARG B 1 110 ? -13.812 -26.641 -8.109 1 89.19 110 ARG B N 1
ATOM 3481 C CA . ARG B 1 110 ? -14.289 -27.953 -7.684 1 89.19 110 ARG B CA 1
ATOM 3482 C C . ARG B 1 110 ? -15.398 -28.453 -8.594 1 89.19 110 ARG B C 1
ATOM 3484 O O . ARG B 1 110 ? -16.297 -27.703 -8.977 1 89.19 110 ARG B O 1
ATOM 3491 N N . GLY B 1 111 ? -15.328 -29.688 -8.898 1 88.12 111 GLY B N 1
ATOM 3492 C CA . GLY B 1 111 ? -16.344 -30.281 -9.758 1 88.12 111 GLY B CA 1
ATOM 3493 C C . GLY B 1 111 ? -15.977 -30.25 -11.227 1 88.12 111 GLY B C 1
ATOM 3494 O O . GLY B 1 111 ? -16.562 -30.984 -12.039 1 88.12 111 GLY B O 1
ATOM 3495 N N . ASN B 1 112 ? -15.016 -29.469 -11.578 1 91.25 112 ASN B N 1
ATOM 3496 C CA . ASN B 1 112 ? -14.539 -29.422 -12.961 1 91.25 112 ASN B CA 1
ATOM 3497 C C . ASN B 1 112 ? -13.602 -30.578 -13.281 1 91.25 112 ASN B C 1
ATOM 3499 O O . ASN B 1 112 ? -12.93 -31.094 -12.391 1 91.25 112 ASN B O 1
ATOM 3503 N N . ALA B 1 113 ? -13.547 -30.938 -14.523 1 96.06 113 ALA B N 1
ATOM 3504 C CA . ALA B 1 113 ? -12.625 -31.969 -14.984 1 96.06 113 ALA B CA 1
ATOM 3505 C C . ALA B 1 113 ? -11.266 -31.359 -15.344 1 96.06 113 ALA B C 1
ATOM 3507 O O . ALA B 1 113 ? -10.25 -32.062 -15.328 1 96.06 113 ALA B O 1
ATOM 3508 N N . SER B 1 114 ? -11.344 -30.062 -15.656 1 97.62 114 SER B N 1
ATOM 3509 C CA . SER B 1 114 ? -10.125 -29.406 -16.125 1 97.62 114 SER B CA 1
ATOM 3510 C C . SER B 1 114 ? -9.68 -28.312 -15.156 1 97.62 114 SER B C 1
ATOM 3512 O O . SER B 1 114 ? -10.492 -27.781 -14.398 1 97.62 114 SER B O 1
ATOM 3514 N N . PHE B 1 115 ? -8.406 -28.078 -15.109 1 98.25 115 PHE B N 1
ATOM 3515 C CA . PHE B 1 115 ? -7.781 -27 -14.367 1 98.25 115 PHE B CA 1
ATOM 3516 C C . PHE B 1 115 ? -6.527 -26.5 -15.078 1 98.25 115 PHE B C 1
ATOM 3518 O O . PHE B 1 115 ? -5.672 -27.297 -15.469 1 98.25 115 PHE B O 1
ATOM 3525 N N . CYS B 1 116 ? -6.426 -25.234 -15.297 1 98.81 116 CYS B N 1
ATOM 3526 C CA . CYS B 1 116 ? -5.266 -24.641 -15.953 1 98.81 116 CYS B CA 1
ATOM 3527 C C . CYS B 1 116 ? -4.605 -23.594 -15.062 1 98.81 116 CYS B C 1
ATOM 3529 O O . CYS B 1 116 ? -5.258 -22.656 -14.625 1 98.81 116 CYS B O 1
ATOM 3531 N N . ALA B 1 117 ? -3.334 -23.812 -14.773 1 98.94 117 ALA B N 1
ATOM 3532 C CA . ALA B 1 117 ? -2.547 -22.844 -14 1 98.94 117 ALA B CA 1
ATOM 3533 C C . ALA B 1 117 ? -1.372 -22.312 -14.82 1 98.94 117 ALA B C 1
ATOM 3535 O O . ALA B 1 117 ? -0.692 -23.078 -15.508 1 98.94 117 ALA B O 1
ATOM 3536 N N . VAL B 1 118 ? -1.158 -21 -14.758 1 98.94 118 VAL B N 1
ATOM 3537 C CA . VAL B 1 118 ? -0.086 -20.312 -15.469 1 98.94 118 VAL B CA 1
ATOM 3538 C C . VAL B 1 118 ? 0.773 -19.531 -14.477 1 98.94 118 VAL B C 1
ATOM 3540 O O . VAL B 1 118 ? 0.248 -18.828 -13.609 1 98.94 118 VAL B O 1
ATOM 3543 N N . GLU B 1 119 ? 2.062 -19.672 -14.609 1 98.88 119 GLU B N 1
ATOM 3544 C CA . GLU B 1 119 ? 3.014 -18.938 -13.781 1 98.88 119 GLU B CA 1
ATOM 3545 C C . GLU B 1 119 ? 4.012 -18.172 -14.648 1 98.88 119 GLU B C 1
ATOM 3547 O O . GLU B 1 119 ? 4.832 -18.766 -15.344 1 98.88 119 GLU B O 1
ATOM 3552 N N . ILE B 1 120 ? 3.928 -16.828 -14.641 1 98.5 120 ILE B N 1
ATOM 3553 C CA . ILE B 1 120 ? 4.805 -15.938 -15.391 1 98.5 120 ILE B CA 1
ATOM 3554 C C . ILE B 1 120 ? 5.867 -15.359 -14.461 1 98.5 120 ILE B C 1
ATOM 3556 O O . ILE B 1 120 ? 5.547 -14.688 -13.477 1 98.5 120 ILE B O 1
ATOM 3560 N N . GLY B 1 121 ? 7.125 -15.445 -14.805 1 96.88 121 GLY B N 1
ATOM 3561 C CA . GLY B 1 121 ? 8.195 -15.281 -13.836 1 96.88 121 GLY B CA 1
ATOM 3562 C C . GLY B 1 121 ? 8.273 -16.406 -12.828 1 96.88 121 GLY B C 1
ATOM 3563 O O . GLY B 1 121 ? 8.305 -16.172 -11.617 1 96.88 121 GLY B O 1
ATOM 3564 N N . ALA B 1 122 ? 8.406 -17.594 -13.336 1 97.62 122 ALA B N 1
ATOM 3565 C CA . ALA B 1 122 ? 8.102 -18.797 -12.562 1 97.62 122 ALA B CA 1
ATOM 3566 C C . ALA B 1 122 ? 9.258 -19.172 -11.648 1 97.62 122 ALA B C 1
ATOM 3568 O O . ALA B 1 122 ? 9.07 -19.891 -10.664 1 97.62 122 ALA B O 1
ATOM 3569 N N . GLY B 1 123 ? 10.461 -18.719 -11.953 1 95.38 123 GLY B N 1
ATOM 3570 C CA . GLY B 1 123 ? 11.586 -19.266 -11.211 1 95.38 123 GLY B CA 1
ATOM 3571 C C . GLY B 1 123 ? 11.703 -20.766 -11.305 1 95.38 123 GLY B C 1
ATOM 3572 O O . GLY B 1 123 ? 11.75 -21.328 -12.406 1 95.38 123 GLY B O 1
ATOM 3573 N N . TRP B 1 124 ? 11.656 -21.438 -10.219 1 97.19 124 TRP B N 1
ATOM 3574 C CA . TRP B 1 124 ? 11.742 -22.891 -10.25 1 97.19 124 TRP B CA 1
ATOM 3575 C C . TRP B 1 124 ? 10.352 -23.516 -10.328 1 97.19 124 TRP B C 1
ATOM 3577 O O . TRP B 1 124 ? 10.195 -24.719 -10.18 1 97.19 124 TRP B O 1
ATOM 3587 N N . GLY B 1 125 ? 9.305 -22.781 -10.508 1 98.5 125 GLY B N 1
ATOM 3588 C CA . GLY B 1 125 ? 7.949 -23.25 -10.758 1 98.5 125 GLY B CA 1
ATOM 3589 C C . GLY B 1 125 ? 7.23 -23.688 -9.492 1 98.5 125 GLY B C 1
ATOM 3590 O O . GLY B 1 125 ? 6.633 -24.766 -9.453 1 98.5 125 GLY B O 1
ATOM 3591 N N . PRO B 1 126 ? 7.32 -22.859 -8.438 1 98.44 126 PRO B N 1
ATOM 3592 C CA . PRO B 1 126 ? 6.711 -23.297 -7.176 1 98.44 126 PRO B CA 1
ATOM 3593 C C . PRO B 1 126 ? 5.184 -23.312 -7.238 1 98.44 126 PRO B C 1
ATOM 3595 O O . PRO B 1 126 ? 4.551 -24.188 -6.645 1 98.44 126 PRO B O 1
ATOM 3598 N N . TRP B 1 127 ? 4.594 -22.422 -7.988 1 98.81 127 TRP B N 1
ATOM 3599 C CA . TRP B 1 127 ? 3.145 -22.25 -7.902 1 98.81 127 TRP B CA 1
ATOM 3600 C C . TRP B 1 127 ? 2.43 -23.203 -8.867 1 98.81 127 TRP B C 1
ATOM 3602 O O . TRP B 1 127 ? 1.384 -23.766 -8.531 1 98.81 127 TRP B O 1
ATOM 3612 N N . ILE B 1 128 ? 3 -23.375 -10.055 1 98.88 128 ILE B N 1
ATOM 3613 C CA . ILE B 1 128 ? 2.396 -24.375 -10.922 1 98.88 128 ILE B CA 1
ATOM 3614 C C . ILE B 1 128 ? 2.664 -25.781 -10.367 1 98.88 128 ILE B C 1
ATOM 3616 O O . ILE B 1 128 ? 1.853 -26.688 -10.539 1 98.88 128 ILE B O 1
ATOM 3620 N N . GLY B 1 129 ? 3.818 -25.984 -9.711 1 98.75 129 GLY B N 1
ATOM 3621 C CA . GLY B 1 129 ? 4.027 -27.234 -9 1 98.75 129 GLY B CA 1
ATOM 3622 C C . GLY B 1 129 ? 2.967 -27.516 -7.949 1 98.75 129 GLY B C 1
ATOM 3623 O O . GLY B 1 129 ? 2.369 -28.594 -7.93 1 98.75 129 GLY B O 1
ATOM 3624 N N . LEU B 1 130 ? 2.744 -26.547 -7.121 1 98.81 130 LEU B N 1
ATOM 3625 C CA . LEU B 1 130 ? 1.734 -26.656 -6.074 1 98.81 130 LEU B CA 1
ATOM 3626 C C . LEU B 1 130 ? 0.351 -26.875 -6.676 1 98.81 130 LEU B C 1
ATOM 3628 O O . LEU B 1 130 ? -0.367 -27.781 -6.266 1 98.81 130 LEU B O 1
ATOM 3632 N N . ALA B 1 131 ? -0.012 -26.078 -7.645 1 98.88 131 ALA B N 1
ATOM 3633 C CA . ALA B 1 131 ? -1.314 -26.188 -8.297 1 98.88 131 ALA B CA 1
ATOM 3634 C C . ALA B 1 131 ? -1.51 -27.578 -8.898 1 98.88 131 ALA B C 1
ATOM 3636 O O . ALA B 1 131 ? -2.59 -28.172 -8.781 1 98.88 131 ALA B O 1
ATOM 3637 N N . GLY B 1 132 ? -0.465 -28.062 -9.523 1 98.75 132 GLY B N 1
ATOM 3638 C CA . GLY B 1 132 ? -0.549 -29.359 -10.164 1 98.75 132 GLY B CA 1
ATOM 3639 C C . GLY B 1 132 ? -0.835 -30.484 -9.188 1 98.75 132 GLY B C 1
ATOM 3640 O O . GLY B 1 132 ? -1.748 -31.281 -9.398 1 98.75 132 GLY B O 1
ATOM 3641 N N . ILE B 1 133 ? -0.078 -30.531 -8.117 1 98.12 133 ILE B N 1
ATOM 3642 C CA . ILE B 1 133 ? -0.213 -31.578 -7.117 1 98.12 133 ILE B CA 1
ATOM 3643 C C . ILE B 1 133 ? -1.607 -31.531 -6.5 1 98.12 133 ILE B C 1
ATOM 3645 O O . ILE B 1 133 ? -2.277 -32.562 -6.375 1 98.12 133 ILE B O 1
ATOM 3649 N N . LEU B 1 134 ? -2.057 -30.391 -6.184 1 98.31 134 LEU B N 1
ATOM 3650 C CA . LEU B 1 134 ? -3.352 -30.234 -5.527 1 98.31 134 LEU B CA 1
ATOM 3651 C C . LEU B 1 134 ? -4.488 -30.562 -6.488 1 98.31 134 LEU B C 1
ATOM 3653 O O . LEU B 1 134 ? -5.488 -31.156 -6.09 1 98.31 134 LEU B O 1
ATOM 3657 N N . ALA B 1 135 ? -4.328 -30.125 -7.719 1 98.44 135 ALA B N 1
ATOM 3658 C CA . ALA B 1 135 ? -5.355 -30.406 -8.719 1 98.44 135 ALA B CA 1
ATOM 3659 C C . ALA B 1 135 ? -5.527 -31.906 -8.938 1 98.44 135 ALA B C 1
ATOM 3661 O O . ALA B 1 135 ? -6.652 -32.406 -8.992 1 98.44 135 ALA B O 1
ATOM 3662 N N . LEU B 1 136 ? -4.406 -32.562 -9.086 1 97.19 136 LEU B N 1
ATOM 3663 C CA . LEU B 1 136 ? -4.473 -34.031 -9.273 1 97.19 136 LEU B CA 1
ATOM 3664 C C . LEU B 1 136 ? -5.117 -34.688 -8.07 1 97.19 136 LEU B C 1
ATOM 3666 O O . LEU B 1 136 ? -5.938 -35.594 -8.234 1 97.19 136 LEU B O 1
ATOM 3670 N N . ARG B 1 137 ? -4.777 -34.281 -6.902 1 96.12 137 ARG B N 1
ATOM 3671 C CA . ARG B 1 137 ? -5.359 -34.844 -5.688 1 96.12 137 ARG B CA 1
ATOM 3672 C C . ARG B 1 137 ? -6.863 -34.562 -5.633 1 96.12 137 ARG B C 1
ATOM 3674 O O . ARG B 1 137 ? -7.621 -35.406 -5.125 1 96.12 137 ARG B O 1
ATOM 3681 N N . GLN B 1 138 ? -7.273 -33.469 -6.195 1 95.88 138 GLN B N 1
ATOM 3682 C CA . GLN B 1 138 ? -8.68 -33.062 -6.195 1 95.88 138 GLN B CA 1
ATOM 3683 C C . GLN B 1 138 ? -9.469 -33.844 -7.238 1 95.88 138 GLN B C 1
ATOM 3685 O O . GLN B 1 138 ? -10.703 -33.781 -7.266 1 95.88 138 GLN B O 1
ATOM 3690 N N . GLY B 1 139 ? -8.773 -34.5 -8.125 1 95.69 139 GLY B N 1
ATOM 3691 C CA . GLY B 1 139 ? -9.453 -35.344 -9.086 1 95.69 139 GLY B CA 1
ATOM 3692 C C . GLY B 1 139 ? -9.516 -34.75 -10.477 1 95.69 139 GLY B C 1
ATOM 3693 O O . GLY B 1 139 ? -10.234 -35.25 -11.344 1 95.69 139 GLY B O 1
ATOM 3694 N N . ILE B 1 140 ? -8.766 -33.75 -10.711 1 96.75 140 ILE B N 1
ATOM 3695 C CA . ILE B 1 140 ? -8.703 -33.156 -12.039 1 96.75 140 ILE B CA 1
ATOM 3696 C C . ILE B 1 140 ? -8.133 -34.188 -13.031 1 96.75 140 ILE B C 1
ATOM 3698 O O . ILE B 1 140 ? -7.113 -34.812 -12.766 1 96.75 140 ILE B O 1
ATOM 3702 N N . THR B 1 141 ? -8.766 -34.25 -14.203 1 96.94 141 THR B N 1
ATOM 3703 C CA . THR B 1 141 ? -8.336 -35.219 -15.188 1 96.94 141 THR B CA 1
ATOM 3704 C C . THR B 1 141 ? -7.723 -34.562 -16.406 1 96.94 141 THR B C 1
ATOM 3706 O O . THR B 1 141 ? -7.086 -35.219 -17.234 1 96.94 141 THR B O 1
ATOM 3709 N N . GLU B 1 142 ? -7.934 -33.281 -16.562 1 98.12 142 GLU B N 1
ATOM 3710 C CA . GLU B 1 142 ? -7.309 -32.469 -17.609 1 98.12 142 GLU B CA 1
ATOM 3711 C C . GLU B 1 142 ? -6.559 -31.297 -17 1 98.12 142 GLU B C 1
ATOM 3713 O O . GLU B 1 142 ? -7.082 -30.172 -16.969 1 98.12 142 GLU B O 1
ATOM 3718 N N . LEU B 1 143 ? -5.363 -31.594 -16.672 1 98.5 143 LEU B N 1
ATOM 3719 C CA . LEU B 1 143 ? -4.52 -30.594 -16.031 1 98.5 143 LEU B CA 1
ATOM 3720 C C . LEU B 1 143 ? -3.6 -29.938 -17.047 1 98.5 143 LEU B C 1
ATOM 3722 O O . LEU B 1 143 ? -2.953 -30.609 -17.844 1 98.5 143 LEU B O 1
ATOM 3726 N N . LYS B 1 144 ? -3.572 -28.641 -17.094 1 98.88 144 LYS B N 1
ATOM 3727 C CA . LYS B 1 144 ? -2.648 -27.859 -17.922 1 98.88 144 LYS B CA 1
ATOM 3728 C C . LYS B 1 144 ? -1.819 -26.906 -17.047 1 98.88 144 LYS B C 1
ATOM 3730 O O . LYS B 1 144 ? -2.371 -26.125 -16.281 1 98.88 144 LYS B O 1
ATOM 3735 N N . LEU B 1 145 ? -0.515 -27.016 -17.125 1 98.94 145 LEU B N 1
ATOM 3736 C CA . LEU B 1 145 ? 0.428 -26.172 -16.391 1 98.94 145 LEU B CA 1
ATOM 3737 C C . LEU B 1 145 ? 1.341 -25.422 -17.359 1 98.94 145 LEU B C 1
ATOM 3739 O O . LEU B 1 145 ? 1.997 -26.047 -18.203 1 98.94 145 LEU B O 1
ATOM 3743 N N . VAL B 1 146 ? 1.381 -24.094 -17.25 1 98.94 146 VAL B N 1
ATOM 3744 C CA . VAL B 1 146 ? 2.24 -23.281 -18.094 1 98.94 146 VAL B CA 1
ATOM 3745 C C . VAL B 1 146 ? 3.227 -22.5 -17.234 1 98.94 146 VAL B C 1
ATOM 3747 O O . VAL B 1 146 ? 2.83 -21.828 -16.281 1 98.94 146 VAL B O 1
ATOM 3750 N N . GLY B 1 147 ? 4.488 -22.609 -17.484 1 98.88 147 GLY B N 1
ATOM 3751 C CA . GLY B 1 147 ? 5.531 -21.875 -16.797 1 98.88 147 GLY B CA 1
ATOM 3752 C C . GLY B 1 147 ? 6.398 -21.047 -17.719 1 98.88 147 GLY B C 1
ATOM 3753 O O . GLY B 1 147 ? 6.824 -21.531 -18.781 1 98.88 147 GLY B O 1
ATOM 3754 N N . VAL B 1 148 ? 6.629 -19.797 -17.391 1 98.5 148 VAL B N 1
ATOM 3755 C CA . VAL B 1 148 ? 7.484 -18.891 -18.141 1 98.5 148 VAL B CA 1
ATOM 3756 C C . VAL B 1 148 ? 8.609 -18.375 -17.25 1 98.5 148 VAL B C 1
ATOM 3758 O O . VAL B 1 148 ? 8.352 -17.797 -16.188 1 98.5 148 VAL B O 1
ATOM 3761 N N . GLU B 1 149 ? 9.812 -18.578 -17.688 1 97.12 149 GLU B N 1
ATOM 3762 C CA . GLU B 1 149 ? 10.969 -18.109 -16.922 1 97.12 149 GLU B CA 1
ATOM 3763 C C . GLU B 1 149 ? 12.086 -17.656 -17.844 1 97.12 149 GLU B C 1
ATOM 3765 O O . GLU B 1 149 ? 12.492 -18.375 -18.75 1 97.12 149 GLU B O 1
ATOM 3770 N N . ALA B 1 150 ? 12.57 -16.453 -17.578 1 93.25 150 ALA B N 1
ATOM 3771 C CA . ALA B 1 150 ? 13.57 -15.828 -18.438 1 93.25 150 ALA B CA 1
ATOM 3772 C C . ALA B 1 150 ? 14.953 -16.422 -18.203 1 93.25 150 ALA B C 1
ATOM 3774 O O . ALA B 1 150 ? 15.719 -16.625 -19.141 1 93.25 150 ALA B O 1
ATOM 3775 N N . SER B 1 151 ? 15.305 -16.719 -17.016 1 90.25 151 SER B N 1
ATOM 3776 C CA . SER B 1 151 ? 16.609 -17.266 -16.656 1 90.25 151 SER B CA 1
ATOM 3777 C C . SER B 1 151 ? 16.75 -18.719 -17.094 1 90.25 151 SER B C 1
ATOM 3779 O O . SER B 1 151 ? 15.977 -19.578 -16.672 1 90.25 151 SER B O 1
ATOM 3781 N N . ALA B 1 152 ? 17.766 -18.969 -17.844 1 92.44 152 ALA B N 1
ATOM 3782 C CA . ALA B 1 152 ? 17.984 -20.328 -18.328 1 92.44 152 ALA B CA 1
ATOM 3783 C C . ALA B 1 152 ? 18.219 -21.281 -17.172 1 92.44 152 ALA B C 1
ATOM 3785 O O . ALA B 1 152 ? 17.719 -22.422 -17.188 1 92.44 152 ALA B O 1
ATOM 3786 N N . SER B 1 153 ? 18.969 -20.812 -16.234 1 91.88 153 SER B N 1
ATOM 3787 C CA . SER B 1 153 ? 19.266 -21.672 -15.094 1 91.88 153 SER B CA 1
ATOM 3788 C C . SER B 1 153 ? 18.016 -21.953 -14.281 1 91.88 153 SER B C 1
ATOM 3790 O O . SER B 1 153 ? 17.781 -23.094 -13.875 1 91.88 153 SER B O 1
ATOM 3792 N N . ARG B 1 154 ? 17.172 -21 -14.047 1 93.5 154 ARG B N 1
ATOM 3793 C CA . ARG B 1 154 ? 15.945 -21.203 -13.281 1 93.5 154 ARG B CA 1
ATOM 3794 C C . ARG B 1 154 ? 14.93 -22 -14.086 1 93.5 154 ARG B C 1
ATOM 3796 O O . ARG B 1 154 ? 14.164 -22.781 -13.516 1 93.5 154 ARG B O 1
ATOM 3803 N N . PHE B 1 155 ? 14.984 -21.766 -15.367 1 96.19 155 PHE B N 1
ATOM 3804 C CA . PHE B 1 155 ? 14.125 -22.547 -16.25 1 96.19 155 PHE B CA 1
ATOM 3805 C C . PHE B 1 155 ? 14.414 -24.047 -16.109 1 96.19 155 PHE B C 1
ATOM 3807 O O . PHE B 1 155 ? 13.492 -24.859 -16.062 1 96.19 155 PHE B O 1
ATOM 3814 N N . GLN B 1 156 ? 15.688 -24.391 -16.031 1 95.88 156 GLN B N 1
ATOM 3815 C CA . GLN B 1 156 ? 16.062 -25.781 -15.82 1 95.88 156 GLN B CA 1
ATOM 3816 C C . GLN B 1 156 ? 15.57 -26.297 -14.477 1 95.88 156 GLN B C 1
ATOM 3818 O O . GLN B 1 156 ? 15.133 -27.453 -14.375 1 95.88 156 GLN B O 1
ATOM 3823 N N . LEU B 1 157 ? 15.648 -25.469 -13.484 1 96.25 157 LEU B N 1
ATOM 3824 C CA . LEU B 1 157 ? 15.148 -25.844 -12.164 1 96.25 157 LEU B CA 1
ATOM 3825 C C . LEU B 1 157 ? 13.641 -26.062 -12.195 1 96.25 157 LEU B C 1
ATOM 3827 O O . LEU B 1 157 ? 13.125 -26.922 -11.492 1 96.25 157 LEU B O 1
ATOM 3831 N N . MET B 1 158 ? 12.945 -25.281 -12.953 1 97.88 158 MET B N 1
ATOM 3832 C CA . MET B 1 158 ? 11.508 -25.453 -13.109 1 97.88 158 MET B CA 1
ATOM 3833 C C . MET B 1 158 ? 11.18 -26.812 -13.711 1 97.88 158 MET B C 1
ATOM 3835 O O . MET B 1 158 ? 10.297 -27.516 -13.219 1 97.88 158 MET B O 1
ATOM 3839 N N . GLN B 1 159 ? 11.898 -27.141 -14.758 1 97.81 159 GLN B N 1
ATOM 3840 C CA . GLN B 1 159 ? 11.703 -28.453 -15.359 1 97.81 159 GLN B CA 1
ATOM 3841 C C . GLN B 1 159 ? 11.945 -29.578 -14.352 1 97.81 159 GLN B C 1
ATOM 3843 O O . GLN B 1 159 ? 11.141 -30.5 -14.227 1 97.81 159 GLN B O 1
ATOM 3848 N N . GLN B 1 160 ? 13.031 -29.438 -13.648 1 97.19 160 GLN B N 1
ATOM 3849 C CA . GLN B 1 160 ? 13.391 -30.438 -12.648 1 97.19 160 GLN B CA 1
ATOM 3850 C C . GLN B 1 160 ? 12.32 -30.531 -11.562 1 97.19 160 GLN B C 1
ATOM 3852 O O . GLN B 1 160 ? 11.984 -31.625 -11.117 1 97.19 160 GLN B O 1
ATOM 3857 N N . HIS B 1 161 ? 11.797 -29.453 -11.148 1 98.25 161 HIS B N 1
ATOM 3858 C CA . HIS B 1 161 ? 10.797 -29.406 -10.086 1 98.25 161 HIS B CA 1
ATOM 3859 C C . HIS B 1 161 ? 9.523 -30.125 -10.508 1 98.25 161 HIS B C 1
ATOM 3861 O O . HIS B 1 161 ? 8.93 -30.859 -9.727 1 98.25 161 HIS B O 1
ATOM 3867 N N . LEU B 1 162 ? 9.094 -29.891 -11.727 1 98.56 162 LEU B N 1
ATOM 3868 C CA . LEU B 1 162 ? 7.879 -30.531 -12.234 1 98.56 162 LEU B CA 1
ATOM 3869 C C . LEU B 1 162 ? 8.078 -32.031 -12.43 1 98.56 162 LEU B C 1
ATOM 3871 O O . LEU B 1 162 ? 7.168 -32.812 -12.188 1 98.56 162 LEU B O 1
ATOM 3875 N N . VAL B 1 163 ? 9.289 -32.406 -12.812 1 98.31 163 VAL B N 1
ATOM 3876 C CA . VAL B 1 163 ? 9.609 -33.844 -12.953 1 98.31 163 VAL B CA 1
ATOM 3877 C C . VAL B 1 163 ? 9.625 -34.5 -11.57 1 98.31 163 VAL B C 1
ATOM 3879 O O . VAL B 1 163 ? 9.055 -35.562 -11.391 1 98.31 163 VAL B O 1
ATOM 3882 N N . THR B 1 164 ? 10.281 -33.844 -10.633 1 98 164 THR B N 1
ATOM 3883 C CA . THR B 1 164 ? 10.398 -34.344 -9.266 1 98 164 THR B CA 1
ATOM 3884 C C . THR B 1 164 ? 9.023 -34.625 -8.672 1 98 164 THR B C 1
ATOM 3886 O O . THR B 1 164 ? 8.844 -35.562 -7.914 1 98 164 THR B O 1
ATOM 3889 N N . ASN B 1 165 ? 8.047 -33.844 -9.062 1 98.31 165 ASN B N 1
ATOM 3890 C CA . ASN B 1 165 ? 6.699 -33.969 -8.516 1 98.31 165 ASN B CA 1
ATOM 3891 C C . ASN B 1 165 ? 5.773 -34.719 -9.477 1 98.31 165 ASN B C 1
ATOM 3893 O O . ASN B 1 165 ? 4.551 -34.656 -9.352 1 98.31 165 ASN B O 1
ATOM 3897 N N . GLN B 1 166 ? 6.297 -35.375 -10.516 1 97.69 166 GLN B N 1
ATOM 3898 C CA . GLN B 1 166 ? 5.602 -36.25 -11.445 1 97.69 166 GLN B CA 1
ATOM 3899 C C . GLN B 1 166 ? 4.516 -35.5 -12.211 1 97.69 166 GLN B C 1
ATOM 3901 O O . GLN B 1 166 ? 3.408 -36 -12.391 1 97.69 166 GLN B O 1
ATOM 3906 N N . LEU B 1 167 ? 4.879 -34.281 -12.586 1 98.38 167 LEU B N 1
ATOM 3907 C CA . LEU B 1 167 ? 3.947 -33.438 -13.344 1 98.38 167 LEU B CA 1
ATOM 3908 C C . LEU B 1 167 ? 4.375 -33.344 -14.797 1 98.38 167 LEU B C 1
ATOM 3910 O O . LEU B 1 167 ? 3.594 -32.906 -15.648 1 98.38 167 LEU B O 1
ATOM 3914 N N . ARG B 1 168 ? 5.59 -33.688 -15.016 1 98.25 168 ARG B N 1
ATOM 3915 C CA . ARG B 1 168 ? 6.195 -33.656 -16.344 1 98.25 168 ARG B CA 1
ATOM 3916 C C . ARG B 1 168 ? 7.125 -34.844 -16.562 1 98.25 168 ARG B C 1
ATOM 3918 O O . ARG B 1 168 ? 7.785 -35.281 -15.617 1 98.25 168 ARG B O 1
ATOM 3925 N N . PRO B 1 169 ? 7.238 -35.281 -17.812 1 97.44 169 PRO B N 1
ATOM 3926 C CA . PRO B 1 169 ? 8.164 -36.406 -18.047 1 97.44 169 PRO B CA 1
ATOM 3927 C C . PRO B 1 169 ? 9.633 -35.969 -17.953 1 97.44 169 PRO B C 1
ATOM 3929 O O . PRO B 1 169 ? 9.961 -34.844 -18.297 1 97.44 169 PRO B O 1
ATOM 3932 N N . SER B 1 170 ? 10.594 -36.688 -17.438 1 91.19 170 SER B N 1
ATOM 3933 C CA . SER B 1 170 ? 12 -36.375 -17.234 1 91.19 170 SER B CA 1
ATOM 3934 C C . SER B 1 170 ? 12.734 -36.25 -18.562 1 91.19 170 SER B C 1
ATOM 3936 O O . SER B 1 170 ? 13.664 -35.438 -18.688 1 91.19 170 SER B O 1
ATOM 3938 N N . ALA B 1 171 ? 12.367 -36.844 -19.562 1 83.06 171 ALA B N 1
ATOM 3939 C CA . ALA B 1 171 ? 13.172 -37 -20.781 1 83.06 171 ALA B CA 1
ATOM 3940 C C . ALA B 1 171 ? 12.656 -36.094 -21.891 1 83.06 171 ALA B C 1
ATOM 3942 O O . ALA B 1 171 ? 12.664 -36.469 -23.062 1 83.06 171 ALA B O 1
ATOM 3943 N N . THR B 1 172 ? 12.234 -34.906 -21.5 1 88.75 172 THR B N 1
ATOM 3944 C CA . THR B 1 172 ? 11.773 -34.062 -22.609 1 88.75 172 THR B CA 1
ATOM 3945 C C . THR B 1 172 ? 12.312 -32.656 -22.469 1 88.75 172 THR B C 1
ATOM 3947 O O . THR B 1 172 ? 12.422 -32.125 -21.359 1 88.75 172 THR B O 1
ATOM 3950 N N . THR B 1 173 ? 12.742 -32.094 -23.531 1 87.38 173 THR B N 1
ATOM 3951 C CA . THR B 1 173 ? 13.148 -30.688 -23.594 1 87.38 173 THR B CA 1
ATOM 3952 C C . THR B 1 173 ? 12.141 -29.875 -24.406 1 87.38 173 THR B C 1
ATOM 3954 O O . THR B 1 173 ? 12.344 -28.672 -24.641 1 87.38 173 THR B O 1
ATOM 3957 N N . ALA B 1 174 ? 11.094 -30.547 -24.859 1 94 174 ALA B N 1
ATOM 3958 C CA . ALA B 1 174 ? 10.07 -29.875 -25.641 1 94 174 ALA B CA 1
ATOM 3959 C C . ALA B 1 174 ? 9.305 -28.859 -24.797 1 94 174 ALA B C 1
ATOM 3961 O O . ALA B 1 174 ? 9.164 -29.031 -23.578 1 94 174 ALA B O 1
ATOM 3962 N N . GLU B 1 175 ? 8.906 -27.859 -25.453 1 97.56 175 GLU B N 1
ATOM 3963 C CA . GLU B 1 175 ? 8.078 -26.859 -24.781 1 97.56 175 GLU B CA 1
ATOM 3964 C C . GLU B 1 175 ? 6.801 -27.5 -24.234 1 97.56 175 GLU B C 1
ATOM 3966 O O . GLU B 1 175 ? 6.484 -27.344 -23.047 1 97.56 175 GLU B O 1
ATOM 3971 N N . ASP B 1 176 ? 6.137 -28.281 -25.094 1 98.12 176 ASP B N 1
ATOM 3972 C CA . ASP B 1 176 ? 4.926 -29 -24.703 1 98.12 176 ASP B CA 1
ATOM 3973 C C . ASP B 1 176 ? 5.23 -30.453 -24.359 1 98.12 176 ASP B C 1
ATOM 3975 O O . ASP B 1 176 ? 6.012 -31.109 -25.062 1 98.12 176 ASP B O 1
ATOM 3979 N N . ALA B 1 177 ? 4.641 -30.938 -23.266 1 98.19 177 ALA B N 1
ATOM 3980 C CA . ALA B 1 177 ? 4.797 -32.344 -22.891 1 98.19 177 ALA B CA 1
ATOM 3981 C C . ALA B 1 177 ? 3.564 -32.844 -22.156 1 98.19 177 ALA B C 1
ATOM 3983 O O . ALA B 1 177 ? 2.889 -32.094 -21.453 1 98.19 177 ALA B O 1
ATOM 3984 N N . GLN B 1 178 ? 3.303 -34.156 -22.344 1 97.75 178 GLN B N 1
ATOM 3985 C CA . GLN B 1 178 ? 2.168 -34.812 -21.703 1 97.75 178 GLN B CA 1
ATOM 3986 C C . GLN B 1 178 ? 2.631 -35.938 -20.797 1 97.75 178 GLN B C 1
ATOM 3988 O O . GLN B 1 178 ? 3.455 -36.75 -21.188 1 97.75 178 GLN B O 1
ATOM 3993 N N . LEU B 1 179 ? 2.195 -35.938 -19.578 1 97.69 179 LEU B N 1
ATOM 3994 C CA . LEU B 1 179 ? 2.359 -37.062 -18.641 1 97.69 179 LEU B CA 1
ATOM 3995 C C . LEU B 1 179 ? 1.035 -37.406 -17.984 1 97.69 179 LEU B C 1
ATOM 3997 O O . LEU B 1 179 ? 0.612 -36.719 -17.031 1 97.69 179 LEU B O 1
ATOM 4001 N N . GLY B 1 180 ? 0.428 -38.5 -18.438 1 96.38 180 GLY B N 1
ATOM 4002 C CA . GLY B 1 180 ? -0.901 -38.812 -17.938 1 96.38 180 GLY B CA 1
ATOM 4003 C C . GLY B 1 180 ? -1.905 -37.688 -18.172 1 96.38 180 GLY B C 1
ATOM 4004 O O . GLY B 1 180 ? -2.086 -37.219 -19.297 1 96.38 180 GLY B O 1
ATOM 4005 N N . SER B 1 181 ? -2.467 -37.188 -17.031 1 96.31 181 SER B N 1
ATOM 4006 C CA . SER B 1 181 ? -3.486 -36.156 -17.078 1 96.31 181 SER B CA 1
ATOM 4007 C C . SER B 1 181 ? -2.855 -34.75 -17.094 1 96.31 181 SER B C 1
ATOM 4009 O O . SER B 1 181 ? -3.559 -33.75 -17.203 1 96.31 181 SER B O 1
ATOM 4011 N N . SER B 1 182 ? -1.519 -34.688 -17.062 1 98 182 SER B N 1
ATOM 4012 C CA . SER B 1 182 ? -0.828 -33.438 -16.891 1 98 182 SER B CA 1
ATOM 4013 C C . SER B 1 182 ? -0.168 -32.969 -18.203 1 98 182 SER B C 1
ATOM 4015 O O . SER B 1 182 ? 0.773 -33.625 -18.672 1 98 182 SER B O 1
ATOM 4017 N N . PHE B 1 183 ? -0.667 -31.969 -18.766 1 98.38 183 PHE B N 1
ATOM 4018 C CA . PHE B 1 183 ? -0.026 -31.266 -19.875 1 98.38 183 PHE B CA 1
ATOM 4019 C C . PHE B 1 183 ? 0.788 -30.078 -19.359 1 98.38 183 PHE B C 1
ATOM 4021 O O . PHE B 1 183 ? 0.316 -29.312 -18.516 1 98.38 183 PHE B O 1
ATOM 4028 N N . THR B 1 184 ? 2.035 -29.953 -19.828 1 98.62 184 THR B N 1
ATOM 4029 C CA . THR B 1 184 ? 2.846 -28.797 -19.453 1 98.62 184 THR B CA 1
ATOM 4030 C C . THR B 1 184 ? 3.328 -28.047 -20.703 1 98.62 184 THR B C 1
ATOM 4032 O O . THR B 1 184 ? 3.658 -28.672 -21.719 1 98.62 184 THR B O 1
ATOM 4035 N N . ARG B 1 185 ? 3.312 -26.781 -20.719 1 98.81 185 ARG B N 1
ATOM 4036 C CA . ARG B 1 185 ? 3.967 -25.875 -21.656 1 98.81 185 ARG B CA 1
ATOM 4037 C C . ARG B 1 185 ? 4.973 -24.984 -20.938 1 98.81 185 ARG B C 1
ATOM 4039 O O . ARG B 1 185 ? 4.59 -24.141 -20.125 1 98.81 185 ARG B O 1
ATOM 4046 N N . LEU B 1 186 ? 6.211 -25.203 -21.172 1 98.75 186 LEU B N 1
ATOM 4047 C CA . LEU B 1 186 ? 7.262 -24.422 -20.516 1 98.75 186 LEU B CA 1
ATOM 4048 C C . LEU B 1 186 ? 8.016 -23.578 -21.531 1 98.75 186 LEU B C 1
ATOM 4050 O O . LEU B 1 186 ? 8.438 -24.078 -22.578 1 98.75 186 LEU B O 1
ATOM 4054 N N . PHE B 1 187 ? 8.148 -22.281 -21.203 1 98.38 187 PHE B N 1
ATOM 4055 C CA . PHE B 1 187 ? 8.766 -21.328 -22.125 1 98.38 187 PHE B CA 1
ATOM 4056 C C . PHE B 1 187 ? 9.938 -20.625 -21.453 1 98.38 187 PHE B C 1
ATOM 4058 O O . PHE B 1 187 ? 9.758 -19.906 -20.469 1 98.38 187 PHE B O 1
ATOM 4065 N N . ASN B 1 188 ? 11.148 -20.844 -21.953 1 97.06 188 ASN B N 1
ATOM 4066 C CA . ASN B 1 188 ? 12.312 -20.094 -21.5 1 97.06 188 ASN B CA 1
ATOM 4067 C C . ASN B 1 188 ? 12.391 -18.719 -22.172 1 97.06 188 ASN B C 1
ATOM 4069 O O . ASN B 1 188 ? 13.023 -18.578 -23.219 1 97.06 188 ASN B O 1
ATOM 4073 N N . GLY B 1 189 ? 11.828 -17.781 -21.562 1 96.56 189 GLY B N 1
ATOM 4074 C CA . GLY B 1 189 ? 11.672 -16.422 -22.062 1 96.56 189 GLY B CA 1
ATOM 4075 C C . GLY B 1 189 ? 10.812 -15.547 -21.172 1 96.56 189 GLY B C 1
ATOM 4076 O O . GLY B 1 189 ? 10.742 -15.766 -19.969 1 96.56 189 GLY B O 1
ATOM 4077 N N . ALA B 1 190 ? 10.258 -14.477 -21.844 1 95.81 190 ALA B N 1
ATOM 4078 C CA . ALA B 1 190 ? 9.445 -13.531 -21.078 1 95.81 190 ALA B CA 1
ATOM 4079 C C . ALA B 1 190 ? 8.078 -13.336 -21.734 1 95.81 190 ALA B C 1
ATOM 4081 O O . ALA B 1 190 ? 7.918 -13.555 -22.938 1 95.81 190 ALA B O 1
ATOM 4082 N N . VAL B 1 191 ? 7.102 -13.062 -20.922 1 96.44 191 VAL B N 1
ATOM 4083 C CA . VAL B 1 191 ? 5.855 -12.516 -21.453 1 96.44 191 VAL B CA 1
ATOM 4084 C C . VAL B 1 191 ? 5.969 -11 -21.578 1 96.44 191 VAL B C 1
ATOM 4086 O O . VAL B 1 191 ? 6.484 -10.336 -20.672 1 96.44 191 VAL B O 1
ATOM 4089 N N . TRP B 1 192 ? 5.492 -10.547 -22.688 1 92.62 192 TRP B N 1
ATOM 4090 C CA . TRP B 1 192 ? 5.629 -9.117 -22.969 1 92.62 192 TRP B CA 1
ATOM 4091 C C . TRP B 1 192 ? 4.477 -8.617 -23.828 1 92.62 192 TRP B C 1
ATOM 4093 O O . TRP B 1 192 ? 3.502 -9.336 -24.047 1 92.62 192 TRP B O 1
ATOM 4103 N N . THR B 1 193 ? 4.562 -7.305 -24.219 1 91.69 193 THR B N 1
ATOM 4104 C CA . THR B 1 193 ? 3.48 -6.656 -24.953 1 91.69 193 THR B CA 1
ATOM 4105 C C . THR B 1 193 ? 3.568 -6.98 -26.438 1 91.69 193 THR B C 1
ATOM 4107 O O . THR B 1 193 ? 2.65 -6.668 -27.203 1 91.69 193 THR B O 1
ATOM 4110 N N . HIS B 1 194 ? 4.688 -7.668 -26.844 1 92.31 194 HIS B N 1
ATOM 4111 C CA . HIS B 1 194 ? 4.832 -8.086 -28.234 1 92.31 194 HIS B CA 1
ATOM 4112 C C . HIS B 1 194 ? 5.504 -9.445 -28.344 1 92.31 194 HIS B C 1
ATOM 4114 O O . HIS B 1 194 ? 6.023 -9.961 -27.344 1 92.31 194 HIS B O 1
ATOM 4120 N N . ASP B 1 195 ? 5.43 -10.109 -29.562 1 95.19 195 ASP B N 1
ATOM 4121 C CA . ASP B 1 195 ? 6.203 -11.312 -29.875 1 95.19 195 ASP B CA 1
ATOM 4122 C C . ASP B 1 195 ? 7.551 -10.945 -30.484 1 95.19 195 ASP B C 1
ATOM 4124 O O . ASP B 1 195 ? 7.633 -10.07 -31.359 1 95.19 195 ASP B O 1
ATOM 4128 N N . GLY B 1 196 ? 8.508 -11.375 -29.922 1 94.56 196 GLY B N 1
ATOM 4129 C CA . GLY B 1 196 ? 9.836 -11.07 -30.438 1 94.56 196 GLY B CA 1
ATOM 4130 C C . GLY B 1 196 ? 10.938 -11.305 -29.422 1 94.56 196 GLY B C 1
ATOM 4131 O O . GLY B 1 196 ? 11.062 -12.398 -28.875 1 94.56 196 GLY B O 1
ATOM 4132 N N . GLU B 1 197 ? 11.781 -10.242 -29.266 1 92.12 197 GLU B N 1
ATOM 4133 C CA . GLU B 1 197 ? 12.891 -10.336 -28.328 1 92.12 197 GLU B CA 1
ATOM 4134 C C . GLU B 1 197 ? 12.945 -9.125 -27.391 1 92.12 197 GLU B C 1
ATOM 4136 O O . GLU B 1 197 ? 12.484 -8.039 -27.766 1 92.12 197 GLU B O 1
ATOM 4141 N N . ILE B 1 198 ? 13.344 -9.414 -26.219 1 86.75 198 ILE B N 1
ATOM 4142 C CA . ILE B 1 198 ? 13.625 -8.359 -25.25 1 86.75 198 ILE B CA 1
ATOM 4143 C C . ILE B 1 198 ? 14.953 -8.633 -24.547 1 86.75 198 ILE B C 1
ATOM 4145 O O . ILE B 1 198 ? 15.555 -9.688 -24.75 1 86.75 198 ILE B O 1
ATOM 4149 N N . TRP B 1 199 ? 15.375 -7.59 -23.828 1 78.44 199 TRP B N 1
ATOM 4150 C CA . TRP B 1 199 ? 16.656 -7.73 -23.156 1 78.44 199 TRP B CA 1
ATOM 4151 C C . TRP B 1 199 ? 16.469 -8.07 -21.688 1 78.44 199 TRP B C 1
ATOM 4153 O O . TRP B 1 199 ? 15.594 -7.516 -21.016 1 78.44 199 TRP B O 1
ATOM 4163 N N . PHE B 1 200 ? 17.172 -9.031 -21.219 1 72.5 200 PHE B N 1
ATOM 4164 C CA . PHE B 1 200 ? 17.141 -9.492 -19.844 1 72.5 200 PHE B CA 1
ATOM 4165 C C . PHE B 1 200 ? 18.547 -9.547 -19.25 1 72.5 200 PHE B C 1
ATOM 4167 O O . PHE B 1 200 ? 19.469 -10.078 -19.875 1 72.5 200 PHE B O 1
ATOM 4174 N N . PRO B 1 201 ? 18.641 -8.828 -18.016 1 64.62 201 PRO B N 1
ATOM 4175 C CA . PRO B 1 201 ? 19.984 -8.836 -17.406 1 64.62 201 PRO B CA 1
ATOM 4176 C C . PRO B 1 201 ? 20.406 -10.227 -16.938 1 64.62 201 PRO B C 1
ATOM 4178 O O . PRO B 1 201 ? 19.562 -11.031 -16.531 1 64.62 201 PRO B O 1
ATOM 4181 N N . GLU B 1 202 ? 21.672 -10.617 -17.203 1 54.03 202 GLU B N 1
ATOM 4182 C CA . GLU B 1 202 ? 22.219 -11.883 -16.734 1 54.03 202 GLU B CA 1
ATOM 4183 C C . GLU B 1 202 ? 22.438 -11.867 -15.219 1 54.03 202 GLU B C 1
ATOM 4185 O O . GLU B 1 202 ? 23.25 -11.086 -14.711 1 54.03 202 GLU B O 1
ATOM 4190 N N . ALA B 1 203 ? 21.484 -11.93 -14.484 1 51.66 203 ALA B N 1
ATOM 4191 C CA . ALA B 1 203 ? 21.703 -11.93 -13.047 1 51.66 203 ALA B CA 1
ATOM 4192 C C . ALA B 1 203 ? 21.984 -13.336 -12.531 1 51.66 203 ALA B C 1
ATOM 4194 O O . ALA B 1 203 ? 21.609 -14.32 -13.18 1 51.66 203 ALA B O 1
ATOM 4195 N N . ALA B 1 204 ? 22.859 -13.484 -11.461 1 46.84 204 ALA B N 1
ATOM 4196 C CA . ALA B 1 204 ? 23.141 -14.75 -10.789 1 46.84 204 ALA B CA 1
ATOM 4197 C C . ALA B 1 204 ? 21.859 -15.43 -10.336 1 46.84 204 ALA B C 1
ATOM 4199 O O . ALA B 1 204 ? 20.844 -14.773 -10.125 1 46.84 204 ALA B O 1
ATOM 4200 N N . VAL B 1 205 ? 21.828 -16.781 -10.336 1 42.16 205 VAL B N 1
ATOM 4201 C CA . VAL B 1 205 ? 20.719 -17.656 -10 1 42.16 205 VAL B CA 1
ATOM 4202 C C . VAL B 1 205 ? 20.125 -17.25 -8.648 1 42.16 205 VAL B C 1
ATOM 4204 O O . VAL B 1 205 ? 18.938 -17.422 -8.406 1 42.16 205 VAL B O 1
ATOM 4207 N N . ASP B 1 206 ? 20.953 -16.703 -7.773 1 41.66 206 ASP B N 1
ATOM 4208 C CA . ASP B 1 206 ? 20.5 -16.391 -6.418 1 41.66 206 ASP B CA 1
ATOM 4209 C C . ASP B 1 206 ? 19.812 -15.023 -6.383 1 41.66 206 ASP B C 1
ATOM 4211 O O . ASP B 1 206 ? 19.234 -14.648 -5.363 1 41.66 206 ASP B O 1
ATOM 4215 N N . ASP B 1 207 ? 19.922 -14.422 -7.543 1 45.78 207 ASP B N 1
ATOM 4216 C CA . ASP B 1 207 ? 19.25 -13.133 -7.621 1 45.78 207 ASP B CA 1
ATOM 4217 C C . ASP B 1 207 ? 17.828 -13.289 -8.148 1 45.78 207 ASP B C 1
ATOM 4219 O O . ASP B 1 207 ? 17.609 -13.336 -9.359 1 45.78 207 ASP B O 1
ATOM 4223 N N . MET B 1 208 ? 16.891 -13.414 -7.238 1 44 208 MET B N 1
ATOM 4224 C CA . MET B 1 208 ? 15.508 -13.664 -7.621 1 44 208 MET B CA 1
ATOM 4225 C C . MET B 1 208 ? 14.836 -12.375 -8.086 1 44 208 MET B C 1
ATOM 4227 O O . MET B 1 208 ? 13.641 -12.367 -8.383 1 44 208 MET B O 1
ATOM 4231 N N . GLY B 1 209 ? 15.57 -11.273 -8.188 1 47.94 209 GLY B N 1
ATOM 4232 C CA . GLY B 1 209 ? 14.945 -9.992 -8.469 1 47.94 209 GLY B CA 1
ATOM 4233 C C . GLY B 1 209 ? 15.273 -9.461 -9.852 1 47.94 209 GLY B C 1
ATOM 4234 O O . GLY B 1 209 ? 15.07 -8.281 -10.133 1 47.94 209 GLY B O 1
ATOM 4235 N N . ALA B 1 210 ? 15.82 -10.25 -10.703 1 41.69 210 ALA B N 1
ATOM 4236 C CA . ALA B 1 210 ? 16.156 -9.766 -12.039 1 41.69 210 ALA B CA 1
ATOM 4237 C C . ALA B 1 210 ? 14.891 -9.5 -12.859 1 41.69 210 ALA B C 1
ATOM 4239 O O . ALA B 1 210 ? 13.938 -10.273 -12.797 1 41.69 210 ALA B O 1
ATOM 4240 N N . ALA B 1 211 ? 14.844 -8.266 -13.539 1 41.91 211 ALA B N 1
ATOM 4241 C CA . ALA B 1 211 ? 13.664 -7.867 -14.289 1 41.91 211 ALA B CA 1
ATOM 4242 C C . ALA B 1 211 ? 13.984 -7.691 -15.773 1 41.91 211 ALA B C 1
ATOM 4244 O O . ALA B 1 211 ? 15.047 -7.176 -16.125 1 41.91 211 ALA B O 1
ATOM 4245 N N . ALA B 1 212 ? 13.133 -8.195 -16.625 1 43.22 212 ALA B N 1
ATOM 4246 C CA . ALA B 1 212 ? 13.234 -7.969 -18.062 1 43.22 212 ALA B CA 1
ATOM 4247 C C . ALA B 1 212 ? 12.977 -6.504 -18.406 1 43.22 212 ALA B C 1
ATOM 4249 O O . ALA B 1 212 ? 12.18 -5.836 -17.75 1 43.22 212 ALA B O 1
ATOM 4250 N N . SER B 1 213 ? 13.867 -5.895 -19.391 1 41.5 213 SER B N 1
ATOM 4251 C CA . SER B 1 213 ? 13.703 -4.523 -19.875 1 41.5 213 SER B CA 1
ATOM 4252 C C . SER B 1 213 ? 13.656 -4.469 -21.391 1 41.5 213 SER B C 1
ATOM 4254 O O . SER B 1 213 ? 14.242 -5.316 -22.062 1 41.5 213 SER B O 1
ATOM 4256 N N . ALA B 1 214 ? 12.844 -3.641 -21.953 1 41.19 214 ALA B N 1
ATOM 4257 C CA . ALA B 1 214 ? 12.773 -3.455 -23.406 1 41.19 214 ALA B CA 1
ATOM 4258 C C . ALA B 1 214 ? 14.055 -2.828 -23.938 1 41.19 214 ALA B C 1
ATOM 4260 O O . ALA B 1 214 ? 14.312 -2.861 -25.141 1 41.19 214 ALA B O 1
ATOM 4261 N N . HIS B 1 215 ? 14.672 -2.021 -23.281 1 44.06 215 HIS B N 1
ATOM 4262 C CA . HIS B 1 215 ? 15.859 -1.33 -23.766 1 44.06 215 HIS B CA 1
ATOM 4263 C C . HIS B 1 215 ? 17.141 -2.027 -23.312 1 44.06 215 HIS B C 1
ATOM 4265 O O . HIS B 1 215 ? 17.188 -2.574 -22.203 1 44.06 215 HIS B O 1
ATOM 4271 N N . ALA B 1 216 ? 18.016 -2.344 -24.359 1 41.94 216 ALA B N 1
ATOM 4272 C CA . ALA B 1 216 ? 19.359 -2.855 -24.062 1 41.94 216 ALA B CA 1
ATOM 4273 C C . ALA B 1 216 ? 20.047 -2.006 -23 1 41.94 216 ALA B C 1
ATOM 4275 O O . ALA B 1 216 ? 20.703 -1.015 -23.312 1 41.94 216 ALA B O 1
ATOM 4276 N N . GLU B 1 217 ? 19.391 -1.229 -22.234 1 41.88 217 GLU B N 1
ATOM 4277 C CA . GLU B 1 217 ? 19.984 -0.193 -21.406 1 41.88 217 GLU B CA 1
ATOM 4278 C C . GLU B 1 217 ? 21.203 -0.716 -20.656 1 41.88 217 GLU B C 1
ATOM 4280 O O . GLU B 1 217 ? 21.359 -1.926 -20.469 1 41.88 217 GLU B O 1
ATOM 4285 N N . GLU B 1 218 ? 22.297 0.252 -20.469 1 39.88 218 GLU B N 1
ATOM 4286 C CA . GLU B 1 218 ? 23.531 0.288 -19.672 1 39.88 218 GLU B CA 1
ATOM 4287 C C . GLU B 1 218 ? 23.328 -0.379 -18.312 1 39.88 218 GLU B C 1
ATOM 4289 O O . GLU B 1 218 ? 22.219 -0.821 -17.984 1 39.88 218 GLU B O 1
ATOM 4294 N N . THR B 1 219 ? 23.703 0.458 -17.156 1 38.34 219 THR B N 1
ATOM 4295 C CA . THR B 1 219 ? 23.969 0.194 -15.75 1 38.34 219 THR B CA 1
ATOM 4296 C C . THR B 1 219 ? 22.703 -0.277 -15.039 1 38.34 219 THR B C 1
ATOM 4298 O O . THR B 1 219 ? 21.625 0.314 -15.211 1 38.34 219 THR B O 1
ATOM 4301 N N . ASP B 1 220 ? 22.547 -1.438 -14.797 1 39.31 220 ASP B N 1
ATOM 4302 C CA . ASP B 1 220 ? 21.375 -1.883 -14.023 1 39.31 220 ASP B CA 1
ATOM 4303 C C . ASP B 1 220 ? 21 -0.851 -12.969 1 39.31 220 ASP B C 1
ATOM 4305 O O . ASP B 1 220 ? 21.781 0.04 -12.648 1 39.31 220 ASP B O 1
ATOM 4309 N N . TYR B 1 221 ? 19.844 -0.685 -12.742 1 38.12 221 TYR B N 1
ATOM 4310 C CA . TYR B 1 221 ? 19.375 0.352 -11.828 1 38.12 221 TYR B CA 1
ATOM 4311 C C . TYR B 1 221 ? 20.25 0.408 -10.578 1 38.12 221 TYR B C 1
ATOM 4313 O O . TYR B 1 221 ? 20.172 1.368 -9.805 1 38.12 221 TYR B O 1
ATOM 4321 N N . ARG B 1 222 ? 20.984 -0.651 -10.281 1 39.5 222 ARG B N 1
ATOM 4322 C CA . ARG B 1 222 ? 21.953 -0.713 -9.188 1 39.5 222 ARG B CA 1
ATOM 4323 C C . ARG B 1 222 ? 23.344 -0.325 -9.672 1 39.5 222 ARG B C 1
ATOM 4325 O O . ARG B 1 222 ? 24.312 -0.403 -8.914 1 39.5 222 ARG B O 1
ATOM 4332 N N . GLY B 1 223 ? 23.5 0.113 -10.836 1 41.88 223 GLY B N 1
ATOM 4333 C CA . GLY B 1 223 ? 24.812 0.458 -11.383 1 41.88 223 GLY B CA 1
ATOM 4334 C C . GLY B 1 223 ? 25.531 -0.728 -11.992 1 41.88 223 GLY B C 1
ATOM 4335 O O . GLY B 1 223 ? 26.672 -0.602 -12.438 1 41.88 223 GLY B O 1
ATOM 4336 N N . THR B 1 224 ? 25.188 -1.94 -11.617 1 40.97 224 THR B N 1
ATOM 4337 C CA . THR B 1 224 ? 25.984 -3.041 -12.156 1 40.97 224 THR B CA 1
ATOM 4338 C C . THR B 1 224 ? 25.656 -3.254 -13.633 1 40.97 224 THR B C 1
ATOM 4340 O O . THR B 1 224 ? 24.484 -3.303 -14.023 1 40.97 224 THR B O 1
ATOM 4343 N N . THR B 1 225 ? 26.625 -3.006 -14.516 1 43.84 225 THR B N 1
ATOM 4344 C CA . THR B 1 225 ? 26.625 -3.295 -15.945 1 43.84 225 THR B CA 1
ATOM 4345 C C . THR B 1 225 ? 26.156 -4.727 -16.203 1 43.84 225 THR B C 1
ATOM 4347 O O . THR B 1 225 ? 26.859 -5.684 -15.867 1 43.84 225 THR B O 1
ATOM 4350 N N . LEU B 1 226 ? 25.016 -5.059 -15.875 1 47.97 226 LEU B N 1
ATOM 4351 C CA . LEU B 1 226 ? 24.688 -6.445 -16.172 1 47.97 226 LEU B CA 1
ATOM 4352 C C . LEU B 1 226 ? 24.609 -6.672 -17.688 1 47.97 226 LEU B C 1
ATOM 4354 O O . LEU B 1 226 ? 24.203 -5.785 -18.438 1 47.97 226 LEU B O 1
ATOM 4358 N N . LYS B 1 227 ? 25.594 -7.457 -18.234 1 53.19 227 LYS B N 1
ATOM 4359 C CA . LYS B 1 227 ? 25.469 -8 -19.578 1 53.19 227 LYS B CA 1
ATOM 4360 C C . LYS B 1 227 ? 24.031 -8.398 -19.891 1 53.19 227 LYS B C 1
ATOM 4362 O O . LYS B 1 227 ? 23.406 -9.125 -19.125 1 53.19 227 LYS B O 1
ATOM 4367 N N . HIS B 1 228 ? 23.328 -7.645 -20.797 1 63.81 228 HIS B N 1
ATOM 4368 C CA . HIS B 1 228 ? 21.969 -7.957 -21.25 1 63.81 228 HIS B CA 1
ATOM 4369 C C . HIS B 1 228 ? 21.984 -8.945 -22.406 1 63.81 228 HIS B C 1
ATOM 4371 O O . HIS B 1 228 ? 22.766 -8.797 -23.344 1 63.81 228 HIS B O 1
ATOM 4377 N N . ASN B 1 229 ? 21.422 -10.133 -22.125 1 74.81 229 ASN B N 1
ATOM 4378 C CA . ASN B 1 229 ? 21.188 -11.094 -23.203 1 74.81 229 ASN B CA 1
ATOM 4379 C C . ASN B 1 229 ? 19.781 -10.945 -23.781 1 74.81 229 ASN B C 1
ATOM 4381 O O . ASN B 1 229 ? 18.844 -10.625 -23.062 1 74.81 229 ASN B O 1
ATOM 4385 N N . ALA B 1 230 ? 19.75 -11.062 -25.109 1 84.94 230 ALA B N 1
ATOM 4386 C CA . ALA B 1 230 ? 18.453 -11.094 -25.766 1 84.94 230 ALA B CA 1
ATOM 4387 C C . ALA B 1 230 ? 17.719 -12.406 -25.484 1 84.94 230 ALA B C 1
ATOM 4389 O O . ALA B 1 230 ? 18.312 -13.484 -25.562 1 84.94 230 ALA B O 1
ATOM 4390 N N . ILE B 1 231 ? 16.5 -12.297 -25.016 1 90.69 231 ILE B N 1
ATOM 4391 C CA . ILE B 1 231 ? 15.68 -13.492 -24.781 1 90.69 231 ILE B CA 1
ATOM 4392 C C . ILE B 1 231 ? 14.375 -13.391 -25.562 1 90.69 231 ILE B C 1
ATOM 4394 O O . ILE B 1 231 ? 13.906 -12.289 -25.859 1 90.69 231 ILE B O 1
ATOM 4398 N N . PRO B 1 232 ? 13.852 -14.547 -26 1 95.5 232 PRO B N 1
ATOM 4399 C CA . PRO B 1 232 ? 12.539 -14.5 -26.656 1 95.5 232 PRO B CA 1
ATOM 4400 C C . PRO B 1 232 ? 11.43 -14.016 -25.719 1 95.5 232 PRO B C 1
ATOM 4402 O O . PRO B 1 232 ? 11.492 -14.234 -24.516 1 95.5 232 PRO B O 1
ATOM 4405 N N . CYS B 1 233 ? 10.453 -13.328 -26.297 1 96 233 CYS B N 1
ATOM 4406 C CA . CYS B 1 233 ? 9.273 -12.922 -25.547 1 96 233 CYS B CA 1
ATOM 4407 C C . CYS B 1 233 ? 8 -13.18 -26.344 1 96 233 CYS B C 1
ATOM 4409 O O . CYS B 1 233 ? 8.039 -13.203 -27.578 1 96 233 CYS B O 1
ATOM 4411 N N . ARG B 1 234 ? 6.949 -13.43 -25.719 1 97.44 234 ARG B N 1
ATOM 4412 C CA . ARG B 1 234 ? 5.641 -13.672 -26.312 1 97.44 234 ARG B CA 1
ATOM 4413 C C . ARG B 1 234 ? 4.543 -12.945 -25.547 1 97.44 234 ARG B C 1
ATOM 4415 O O . ARG B 1 234 ? 4.66 -12.742 -24.328 1 97.44 234 ARG B O 1
ATOM 4422 N N . ARG B 1 235 ? 3.506 -12.641 -26.281 1 97.25 235 ARG B N 1
ATOM 4423 C CA . ARG B 1 235 ? 2.291 -12.133 -25.656 1 97.25 235 ARG B CA 1
ATOM 4424 C C . ARG B 1 235 ? 1.53 -13.25 -24.953 1 97.25 235 ARG B C 1
ATOM 4426 O O . ARG B 1 235 ? 1.716 -14.43 -25.266 1 97.25 235 ARG B O 1
ATOM 4433 N N . LEU B 1 236 ? 0.634 -12.859 -24.031 1 97.56 236 LEU B N 1
ATOM 4434 C CA . LEU B 1 236 ? -0.193 -13.828 -23.328 1 97.56 236 LEU B CA 1
ATOM 4435 C C . LEU B 1 236 ? -1.081 -14.602 -24.297 1 97.56 236 LEU B C 1
ATOM 4437 O O . LEU B 1 236 ? -1.168 -15.836 -24.219 1 97.56 236 LEU B O 1
ATOM 4441 N N . ASP B 1 237 ? -1.756 -13.883 -25.188 1 96.19 237 ASP B N 1
ATOM 4442 C CA . ASP B 1 237 ? -2.719 -14.516 -26.078 1 96.19 237 ASP B CA 1
ATOM 4443 C C . ASP B 1 237 ? -2.025 -15.477 -27.031 1 96.19 237 ASP B C 1
ATOM 4445 O O . ASP B 1 237 ? -2.59 -16.516 -27.406 1 96.19 237 ASP B O 1
ATOM 4449 N N . THR B 1 238 ? -0.745 -15.141 -27.406 1 97.62 238 THR B N 1
ATOM 4450 C CA . THR B 1 238 ? 0.032 -16.031 -28.25 1 97.62 238 THR B CA 1
ATOM 4451 C C . THR B 1 238 ? 0.502 -17.25 -27.469 1 97.62 238 THR B C 1
ATOM 4453 O O . THR B 1 238 ? 0.35 -18.391 -27.938 1 97.62 238 THR B O 1
ATOM 4456 N N . LEU B 1 239 ? 1.055 -17.078 -26.344 1 98.19 239 LEU B N 1
ATOM 4457 C CA . LEU B 1 239 ? 1.635 -18.125 -25.516 1 98.19 239 LEU B CA 1
ATOM 4458 C C . LEU B 1 239 ? 0.563 -19.109 -25.062 1 98.19 239 LEU B C 1
ATOM 4460 O O . LEU B 1 239 ? 0.827 -20.312 -24.938 1 98.19 239 LEU B O 1
ATOM 4464 N N . LEU B 1 240 ? -0.639 -18.609 -24.828 1 98.25 240 LEU B N 1
ATOM 4465 C CA . LEU B 1 240 ? -1.655 -19.438 -24.172 1 98.25 240 LEU B CA 1
ATOM 4466 C C . LEU B 1 240 ? -2.75 -19.828 -25.156 1 98.25 240 LEU B C 1
ATOM 4468 O O . LEU B 1 240 ? -3.824 -20.281 -24.75 1 98.25 240 LEU B O 1
ATOM 4472 N N . ASP B 1 241 ? -2.438 -19.641 -26.375 1 95.94 241 ASP B N 1
ATOM 4473 C CA . ASP B 1 241 ? -3.393 -20.016 -27.406 1 95.94 241 ASP B CA 1
ATOM 4474 C C . ASP B 1 241 ? -3.754 -21.5 -27.312 1 95.94 241 ASP B C 1
ATOM 4476 O O . ASP B 1 241 ? -2.887 -22.344 -27.094 1 95.94 241 ASP B O 1
ATOM 4480 N N . GLY B 1 242 ? -5.055 -21.797 -27.359 1 95.38 242 GLY B N 1
ATOM 4481 C CA . GLY B 1 242 ? -5.531 -23.172 -27.422 1 95.38 242 GLY B CA 1
ATOM 4482 C C . GLY B 1 242 ? -5.734 -23.797 -26.047 1 95.38 242 GLY B C 1
ATOM 4483 O O . GLY B 1 242 ? -6.18 -24.938 -25.953 1 95.38 242 GLY B O 1
ATOM 4484 N N . LEU B 1 243 ? -5.457 -23.094 -25 1 96.38 243 LEU B N 1
ATOM 4485 C CA . LEU B 1 243 ? -5.531 -23.703 -23.672 1 96.38 243 LEU B CA 1
ATOM 4486 C C . LEU B 1 243 ? -6.895 -23.453 -23.031 1 96.38 243 LEU B C 1
ATOM 4488 O O . LEU B 1 243 ? -7.215 -24.031 -22 1 96.38 243 LEU B O 1
ATOM 4492 N N . GLY B 1 244 ? -7.703 -22.625 -23.656 1 94.25 244 GLY B N 1
ATOM 4493 C CA . GLY B 1 244 ? -9.016 -22.328 -23.109 1 94.25 244 GLY B CA 1
ATOM 4494 C C . GLY B 1 244 ? -8.953 -21.406 -21.906 1 94.25 244 GLY B C 1
ATOM 4495 O O . GLY B 1 244 ? -8.25 -20.391 -21.922 1 94.25 244 GLY B O 1
ATOM 4496 N N . VAL B 1 245 ? -9.781 -21.75 -20.906 1 94.75 245 VAL B N 1
ATOM 4497 C CA . VAL B 1 245 ? -9.898 -20.922 -19.719 1 94.75 245 VAL B CA 1
ATOM 4498 C C . VAL B 1 245 ? -8.711 -21.172 -18.781 1 94.75 245 VAL B C 1
ATOM 4500 O O . VAL B 1 245 ? -8.289 -22.312 -18.594 1 94.75 245 VAL B O 1
ATOM 4503 N N . ILE B 1 246 ? -8.211 -20.094 -18.297 1 98.12 246 ILE B N 1
ATOM 4504 C CA . ILE B 1 246 ? -7.156 -20.156 -17.297 1 98.12 246 ILE B CA 1
ATOM 4505 C C . ILE B 1 246 ? -7.766 -19.984 -15.906 1 98.12 246 ILE B C 1
ATOM 4507 O O . ILE B 1 246 ? -8.273 -18.906 -15.562 1 98.12 246 ILE B O 1
ATOM 4511 N N . ASP B 1 247 ? -7.672 -21.031 -15.102 1 98.19 247 ASP B N 1
ATOM 4512 C CA . ASP B 1 247 ? -8.297 -21 -13.781 1 98.19 247 ASP B CA 1
ATOM 4513 C C . ASP B 1 247 ? -7.48 -20.156 -12.805 1 98.19 247 ASP B C 1
ATOM 4515 O O . ASP B 1 247 ? -8.047 -19.484 -11.93 1 98.19 247 ASP B O 1
ATOM 4519 N N . PHE B 1 248 ? -6.172 -20.203 -12.961 1 98.69 248 PHE B N 1
ATOM 4520 C CA . PHE B 1 248 ? -5.273 -19.5 -12.055 1 98.69 248 PHE B CA 1
ATOM 4521 C C . PHE B 1 248 ? -4.055 -18.969 -12.805 1 98.69 248 PHE B C 1
ATOM 4523 O O . PHE B 1 248 ? -3.365 -19.719 -13.492 1 98.69 248 PHE B O 1
ATOM 4530 N N . MET B 1 249 ? -3.75 -17.656 -12.648 1 98.88 249 MET B N 1
ATOM 4531 C CA . MET B 1 249 ? -2.555 -17.047 -13.227 1 98.88 249 MET B CA 1
ATOM 4532 C C . MET B 1 249 ? -1.754 -16.297 -12.172 1 98.88 249 MET B C 1
ATOM 4534 O O . MET B 1 249 ? -2.297 -15.453 -11.461 1 98.88 249 MET B O 1
ATOM 4538 N N . HIS B 1 250 ? -0.521 -16.688 -12.016 1 98.81 250 HIS B N 1
ATOM 4539 C CA . HIS B 1 250 ? 0.427 -16.031 -11.125 1 98.81 250 HIS B CA 1
ATOM 4540 C C . HIS B 1 250 ? 1.433 -15.195 -11.914 1 98.81 250 HIS B C 1
ATOM 4542 O O . HIS B 1 250 ? 2.076 -15.703 -12.836 1 98.81 250 HIS B O 1
ATOM 4548 N N . ILE B 1 251 ? 1.545 -13.938 -11.602 1 98.5 251 ILE B N 1
ATOM 4549 C CA . ILE B 1 251 ? 2.484 -13.055 -12.289 1 98.5 251 ILE B CA 1
ATOM 4550 C C . ILE B 1 251 ? 3.455 -12.453 -11.281 1 98.5 251 ILE B C 1
ATOM 4552 O O . ILE B 1 251 ? 3.037 -11.781 -10.328 1 98.5 251 ILE B O 1
ATOM 4556 N N . ASP B 1 252 ? 4.676 -12.633 -11.422 1 96.69 252 ASP B N 1
ATOM 4557 C CA . ASP B 1 252 ? 5.762 -12.039 -10.648 1 96.69 252 ASP B CA 1
ATOM 4558 C C . ASP B 1 252 ? 6.969 -11.742 -11.531 1 96.69 252 ASP B C 1
ATOM 4560 O O . ASP B 1 252 ? 7.895 -12.555 -11.625 1 96.69 252 ASP B O 1
ATOM 4564 N N . ILE B 1 253 ? 6.977 -10.492 -12.156 1 92.88 253 ILE B N 1
ATOM 4565 C CA . ILE B 1 253 ? 7.945 -10.258 -13.219 1 92.88 253 ILE B CA 1
ATOM 4566 C C . ILE B 1 253 ? 8.766 -9.016 -12.914 1 92.88 253 ILE B C 1
ATOM 4568 O O . ILE B 1 253 ? 9.273 -8.352 -13.82 1 92.88 253 ILE B O 1
ATOM 4572 N N . GLN B 1 254 ? 8.805 -8.531 -11.711 1 87.81 254 GLN B N 1
ATOM 4573 C CA . GLN B 1 254 ? 9.758 -7.594 -11.133 1 87.81 254 GLN B CA 1
ATOM 4574 C C . GLN B 1 254 ? 9.594 -6.203 -11.734 1 87.81 254 GLN B C 1
ATOM 4576 O O . GLN B 1 254 ? 10.578 -5.555 -12.094 1 87.81 254 GLN B O 1
ATOM 4581 N N . GLY B 1 255 ? 8.344 -5.781 -12.055 1 88.81 255 GLY B N 1
ATOM 4582 C CA . GLY B 1 255 ? 8.203 -4.363 -12.336 1 88.81 255 GLY B CA 1
ATOM 4583 C C . GLY B 1 255 ? 7.277 -4.074 -13.508 1 88.81 255 GLY B C 1
ATOM 4584 O O . GLY B 1 255 ? 6.777 -2.957 -13.648 1 88.81 255 GLY B O 1
ATOM 4585 N N . ALA B 1 256 ? 6.98 -5.012 -14.352 1 90.56 256 ALA B N 1
ATOM 4586 C CA . ALA B 1 256 ? 6.211 -4.75 -15.562 1 90.56 256 ALA B CA 1
ATOM 4587 C C . ALA B 1 256 ? 4.777 -5.25 -15.43 1 90.56 256 ALA B C 1
ATOM 4589 O O . ALA B 1 256 ? 4.047 -5.34 -16.422 1 90.56 256 ALA B O 1
ATOM 4590 N N . GLU B 1 257 ? 4.348 -5.574 -14.266 1 95.31 257 GLU B N 1
ATOM 4591 C CA . GLU B 1 257 ? 3.068 -6.246 -14.055 1 95.31 257 GLU B CA 1
ATOM 4592 C C . GLU B 1 257 ? 1.908 -5.402 -14.578 1 95.31 257 GLU B C 1
ATOM 4594 O O . GLU B 1 257 ? 1.045 -5.906 -15.305 1 95.31 257 GLU B O 1
ATOM 4599 N N . ALA B 1 258 ? 1.909 -4.102 -14.188 1 95.94 258 ALA B N 1
ATOM 4600 C CA . ALA B 1 258 ? 0.796 -3.242 -14.586 1 95.94 258 ALA B CA 1
ATOM 4601 C C . ALA B 1 258 ? 0.774 -3.035 -16.094 1 95.94 258 ALA B C 1
ATOM 4603 O O . ALA B 1 258 ? -0.29 -3.076 -16.719 1 95.94 258 ALA B O 1
ATOM 4604 N N . ASP B 1 259 ? 1.925 -2.814 -16.688 1 93.75 259 ASP B N 1
ATOM 4605 C CA . ASP B 1 259 ? 2.021 -2.598 -18.141 1 93.75 259 ASP B CA 1
ATOM 4606 C C . ASP B 1 259 ? 1.556 -3.83 -18.906 1 93.75 259 ASP B C 1
ATOM 4608 O O . ASP B 1 259 ? 0.823 -3.711 -19.891 1 93.75 259 ASP B O 1
ATOM 4612 N N . LEU B 1 260 ? 2.039 -4.945 -18.453 1 95.5 260 LEU B N 1
ATOM 4613 C CA . LEU B 1 260 ? 1.683 -6.203 -19.094 1 95.5 260 LEU B CA 1
ATOM 4614 C C . LEU B 1 260 ? 0.172 -6.414 -19.094 1 95.5 260 LEU B C 1
ATOM 4616 O O . LEU B 1 260 ? -0.422 -6.723 -20.125 1 95.5 260 LEU B O 1
ATOM 4620 N N . LEU B 1 261 ? -0.456 -6.234 -17.969 1 97.88 261 LEU B N 1
ATOM 4621 C CA . LEU B 1 261 ? -1.888 -6.477 -17.828 1 97.88 261 LEU B CA 1
ATOM 4622 C C . LEU B 1 261 ? -2.695 -5.418 -18.578 1 97.88 261 LEU B C 1
ATOM 4624 O O . LEU B 1 261 ? -3.721 -5.727 -19.188 1 97.88 261 LEU B O 1
ATOM 4628 N N . GLN B 1 262 ? -2.23 -4.172 -18.469 1 97.38 262 GLN B N 1
ATOM 4629 C CA . GLN B 1 262 ? -2.92 -3.113 -19.203 1 97.38 262 GLN B CA 1
ATOM 4630 C C . GLN B 1 262 ? -2.947 -3.4 -20.688 1 97.38 262 GLN B C 1
ATOM 4632 O O . GLN B 1 262 ? -3.975 -3.213 -21.344 1 97.38 262 GLN B O 1
ATOM 4637 N N . ASP B 1 263 ? -1.854 -3.836 -21.234 1 96.69 263 ASP B N 1
ATOM 4638 C CA . ASP B 1 263 ? -1.697 -4.082 -22.672 1 96.69 263 ASP B CA 1
ATOM 4639 C C . ASP B 1 263 ? -2.604 -5.223 -23.125 1 96.69 263 ASP B C 1
ATOM 4641 O O . ASP B 1 263 ? -3.072 -5.223 -24.266 1 96.69 263 ASP B O 1
ATOM 4645 N N . GLN B 1 264 ? -2.877 -6.164 -22.297 1 97.06 264 GLN B N 1
ATOM 4646 C CA . GLN B 1 264 ? -3.602 -7.359 -22.719 1 97.06 264 GLN B CA 1
ATOM 4647 C C . GLN B 1 264 ? -4.859 -7.562 -21.891 1 97.06 264 GLN B C 1
ATOM 4649 O O . GLN B 1 264 ? -5.289 -8.703 -21.672 1 97.06 264 GLN B O 1
ATOM 4654 N N . ILE B 1 265 ? -5.445 -6.551 -21.406 1 97.44 265 ILE B N 1
ATOM 4655 C CA . ILE B 1 265 ? -6.508 -6.602 -20.406 1 97.44 265 ILE B CA 1
ATOM 4656 C C . ILE B 1 265 ? -7.746 -7.262 -21 1 97.44 265 ILE B C 1
ATOM 4658 O O . ILE B 1 265 ? -8.453 -8 -20.328 1 97.44 265 ILE B O 1
ATOM 4662 N N . ASP B 1 266 ? -8.062 -7.027 -22.297 1 96.38 266 ASP B N 1
ATOM 4663 C CA . ASP B 1 266 ? -9.25 -7.613 -22.922 1 96.38 266 ASP B CA 1
ATOM 4664 C C . ASP B 1 266 ? -9.156 -9.141 -22.938 1 96.38 266 ASP B C 1
ATOM 4666 O O . ASP B 1 266 ? -10.133 -9.828 -22.656 1 96.38 266 ASP B O 1
ATOM 4670 N N . TRP B 1 267 ? -7.988 -9.57 -23.312 1 96.75 267 TRP B N 1
ATOM 4671 C CA . TRP B 1 267 ? -7.789 -11.016 -23.312 1 96.75 267 TRP B CA 1
ATOM 4672 C C . TRP B 1 267 ? -7.883 -11.586 -21.906 1 96.75 267 TRP B C 1
ATOM 4674 O O . TRP B 1 267 ? -8.523 -12.617 -21.688 1 96.75 267 TRP B O 1
ATOM 4684 N N . VAL B 1 268 ? -7.266 -10.969 -20.938 1 97.75 268 VAL B N 1
ATOM 4685 C CA . VAL B 1 268 ? -7.27 -11.391 -19.547 1 97.75 268 VAL B CA 1
ATOM 4686 C C . VAL B 1 268 ? -8.703 -11.438 -19.016 1 97.75 268 VAL B C 1
ATOM 4688 O O . VAL B 1 268 ? -9.109 -12.406 -18.375 1 97.75 268 VAL B O 1
ATOM 4691 N N . ASN B 1 269 ? -9.484 -10.43 -19.375 1 96.81 269 ASN B N 1
ATOM 4692 C CA . ASN B 1 269 ? -10.883 -10.359 -18.969 1 96.81 269 ASN B CA 1
ATOM 4693 C C . ASN B 1 269 ? -11.672 -11.586 -19.438 1 96.81 269 ASN B C 1
ATOM 4695 O O . ASN B 1 269 ? -12.555 -12.062 -18.719 1 96.81 269 ASN B O 1
ATOM 4699 N N . THR B 1 270 ? -11.289 -12.062 -20.562 1 95.88 270 THR B N 1
ATOM 4700 C CA . THR B 1 270 ? -12.078 -13.102 -21.219 1 95.88 270 THR B CA 1
ATOM 4701 C C . THR B 1 270 ? -11.602 -14.484 -20.781 1 95.88 270 THR B C 1
ATOM 4703 O O . THR B 1 270 ? -12.414 -15.414 -20.656 1 95.88 270 THR B O 1
ATOM 4706 N N . HIS B 1 271 ? -10.344 -14.633 -20.453 1 97.12 271 HIS B N 1
ATOM 4707 C CA . HIS B 1 271 ? -9.805 -15.984 -20.391 1 97.12 271 HIS B CA 1
ATOM 4708 C C . HIS B 1 271 ? -9.383 -16.344 -18.984 1 97.12 271 HIS B C 1
ATOM 4710 O O . HIS B 1 271 ? -9.219 -17.531 -18.656 1 97.12 271 HIS B O 1
ATOM 4716 N N . VAL B 1 272 ? -9.148 -15.414 -18.078 1 97.94 272 VAL B N 1
ATOM 4717 C CA . VAL B 1 272 ? -8.539 -15.695 -16.781 1 97.94 272 VAL B CA 1
ATOM 4718 C C . VAL B 1 272 ? -9.594 -15.586 -15.688 1 97.94 272 VAL B C 1
ATOM 4720 O O . VAL B 1 272 ? -10.32 -14.586 -15.609 1 97.94 272 VAL B O 1
ATOM 4723 N N . ARG B 1 273 ? -9.648 -16.578 -14.812 1 97.5 273 ARG B N 1
ATOM 4724 C CA . ARG B 1 273 ? -10.664 -16.609 -13.758 1 97.5 273 ARG B CA 1
ATOM 4725 C C . ARG B 1 273 ? -10.133 -15.984 -12.469 1 97.5 273 ARG B C 1
ATOM 4727 O O . ARG B 1 273 ? -10.883 -15.336 -11.734 1 97.5 273 ARG B O 1
ATOM 4734 N N . SER B 1 274 ? -8.93 -16.281 -12.102 1 98.25 274 SER B N 1
ATOM 4735 C CA . SER B 1 274 ? -8.281 -15.734 -10.906 1 98.25 274 SER B CA 1
ATOM 4736 C C . SER B 1 274 ? -6.84 -15.336 -11.195 1 98.25 274 SER B C 1
ATOM 4738 O O . SER B 1 274 ? -6.156 -15.984 -11.984 1 98.25 274 SER B O 1
ATOM 4740 N N . LEU B 1 275 ? -6.414 -14.234 -10.594 1 98.56 275 LEU B N 1
ATOM 4741 C CA . LEU B 1 275 ? -5.121 -13.617 -10.883 1 98.56 275 LEU B CA 1
ATOM 4742 C C . LEU B 1 275 ? -4.395 -13.266 -9.586 1 98.56 275 LEU B C 1
ATOM 4744 O O . LEU B 1 275 ? -4.93 -12.531 -8.75 1 98.56 275 LEU B O 1
ATOM 4748 N N . MET B 1 276 ? -3.232 -13.883 -9.297 1 98.75 276 MET B N 1
ATOM 4749 C CA . MET B 1 276 ? -2.295 -13.484 -8.25 1 98.75 276 MET B CA 1
ATOM 4750 C C . MET B 1 276 ? -1.127 -12.703 -8.828 1 98.75 276 MET B C 1
ATOM 4752 O O . MET B 1 276 ? -0.343 -13.234 -9.617 1 98.75 276 MET B O 1
ATOM 4756 N N . VAL B 1 277 ? -0.969 -11.438 -8.445 1 98.69 277 VAL B N 1
ATOM 4757 C CA . VAL B 1 277 ? 0.078 -10.594 -9.008 1 98.69 277 VAL B CA 1
ATOM 4758 C C . VAL B 1 277 ? 0.983 -10.078 -7.887 1 98.69 277 VAL B C 1
ATOM 4760 O O . VAL B 1 277 ? 0.512 -9.453 -6.938 1 98.69 277 VAL B O 1
ATOM 4763 N N . ALA B 1 278 ? 2.252 -10.43 -7.973 1 97.62 278 ALA B N 1
ATOM 4764 C CA . ALA B 1 278 ? 3.236 -9.766 -7.121 1 97.62 278 ALA B CA 1
ATOM 4765 C C . ALA B 1 278 ? 3.479 -8.328 -7.582 1 97.62 278 ALA B C 1
ATOM 4767 O O . ALA B 1 278 ? 3.539 -8.055 -8.781 1 97.62 278 ALA B O 1
ATOM 4768 N N . THR B 1 279 ? 3.578 -7.418 -6.641 1 96.94 279 THR B N 1
ATOM 4769 C CA . THR B 1 279 ? 3.77 -6.012 -6.98 1 96.94 279 THR B CA 1
ATOM 4770 C C . THR B 1 279 ? 5.105 -5.504 -6.449 1 96.94 279 THR B C 1
ATOM 4772 O O . THR B 1 279 ? 5.523 -5.871 -5.348 1 96.94 279 THR B O 1
ATOM 4775 N N . HIS B 1 280 ? 5.793 -4.664 -7.23 1 95 280 HIS B N 1
ATOM 4776 C CA . HIS B 1 280 ? 7.168 -4.289 -6.922 1 95 280 HIS B CA 1
ATOM 4777 C C . HIS B 1 280 ? 7.293 -2.781 -6.719 1 95 280 HIS B C 1
ATOM 4779 O O . HIS B 1 280 ? 8.375 -2.213 -6.902 1 95 280 HIS B O 1
ATOM 4785 N N . SER B 1 281 ? 6.215 -2.121 -6.492 1 94.88 281 SER B N 1
ATOM 4786 C CA . SER B 1 281 ? 6.191 -0.723 -6.074 1 94.88 281 SER B CA 1
ATOM 4787 C C . SER B 1 281 ? 4.777 -0.27 -5.734 1 94.88 281 SER B C 1
ATOM 4789 O O . SER B 1 281 ? 3.801 -0.868 -6.195 1 94.88 281 SER B O 1
ATOM 4791 N N . ARG B 1 282 ? 4.695 0.842 -4.969 1 95.81 282 ARG B N 1
ATOM 4792 C CA . ARG B 1 282 ? 3.396 1.42 -4.648 1 95.81 282 ARG B CA 1
ATOM 4793 C C . ARG B 1 282 ? 2.676 1.889 -5.91 1 95.81 282 ARG B C 1
ATOM 4795 O O . ARG B 1 282 ? 1.465 1.704 -6.043 1 95.81 282 ARG B O 1
ATOM 4802 N N . PRO B 1 283 ? 3.373 2.506 -6.855 1 96.88 283 PRO B N 1
ATOM 4803 C CA . PRO B 1 283 ? 2.713 2.898 -8.102 1 96.88 283 PRO B CA 1
ATOM 4804 C C . PRO B 1 283 ? 2.105 1.711 -8.852 1 96.88 283 PRO B C 1
ATOM 4806 O O . PRO B 1 283 ? 0.985 1.806 -9.359 1 96.88 283 PRO B O 1
ATOM 4809 N N . ILE B 1 284 ? 2.834 0.632 -8.898 1 97.38 284 ILE B N 1
ATOM 4810 C CA . ILE B 1 284 ? 2.332 -0.55 -9.586 1 97.38 284 ILE B CA 1
ATOM 4811 C C . ILE B 1 284 ? 1.078 -1.066 -8.883 1 97.38 284 ILE B C 1
ATOM 4813 O O . ILE B 1 284 ? 0.096 -1.427 -9.539 1 97.38 284 ILE B O 1
ATOM 4817 N N . GLU B 1 285 ? 1.099 -1.067 -7.543 1 97.88 285 GLU B N 1
ATOM 4818 C CA . GLU B 1 285 ? -0.078 -1.463 -6.773 1 97.88 285 GLU B CA 1
ATOM 4819 C C . GLU B 1 285 ? -1.299 -0.637 -7.168 1 97.88 285 GLU B C 1
ATOM 4821 O O . GLU B 1 285 ? -2.375 -1.188 -7.414 1 97.88 285 GLU B O 1
ATOM 4826 N N . GLY B 1 286 ? -1.11 0.648 -7.148 1 97.88 286 GLY B N 1
ATOM 4827 C CA . GLY B 1 286 ? -2.209 1.55 -7.457 1 97.88 286 GLY B CA 1
ATOM 4828 C C . GLY B 1 286 ? -2.738 1.383 -8.867 1 97.88 286 GLY B C 1
ATOM 4829 O O . GLY B 1 286 ? -3.951 1.366 -9.086 1 97.88 286 GLY B O 1
ATOM 4830 N N . ARG B 1 287 ? -1.881 1.25 -9.836 1 97.81 287 ARG B N 1
ATOM 4831 C CA . ARG B 1 287 ? -2.262 1.1 -11.234 1 97.81 287 ARG B CA 1
ATOM 4832 C C . ARG B 1 287 ? -3.062 -0.18 -11.445 1 97.81 287 ARG B C 1
ATOM 4834 O O . ARG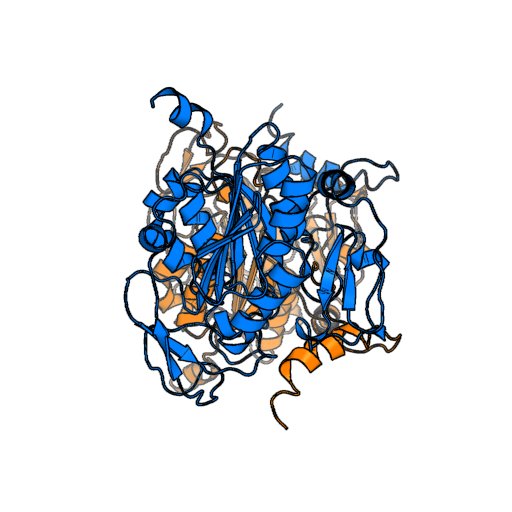 B 1 287 ? -4.035 -0.189 -12.211 1 97.81 287 ARG B O 1
ATOM 4841 N N . LEU B 1 288 ? -2.604 -1.215 -10.812 1 98.5 288 LEU B N 1
ATOM 4842 C CA . LEU B 1 288 ? -3.309 -2.484 -10.953 1 98.5 288 LEU B CA 1
ATOM 4843 C C . LEU B 1 288 ? -4.707 -2.396 -10.352 1 98.5 288 LEU B C 1
ATOM 4845 O O . LEU B 1 288 ? -5.668 -2.914 -10.922 1 98.5 288 LEU B O 1
ATOM 4849 N N . VAL B 1 289 ? -4.809 -1.76 -9.172 1 97.69 289 VAL B N 1
ATOM 4850 C CA . VAL B 1 289 ? -6.109 -1.596 -8.531 1 97.69 289 VAL B CA 1
ATOM 4851 C C . VAL B 1 289 ? -7.043 -0.813 -9.453 1 97.69 289 VAL B C 1
ATOM 4853 O O . VAL B 1 289 ? -8.18 -1.228 -9.688 1 97.69 289 VAL B O 1
ATOM 4856 N N . GLU B 1 290 ? -6.582 0.254 -9.961 1 96.69 290 GLU B N 1
ATOM 4857 C CA . GLU B 1 290 ? -7.406 1.063 -10.852 1 96.69 290 GLU B CA 1
ATOM 4858 C C . GLU B 1 290 ? -7.82 0.274 -12.094 1 96.69 290 GLU B C 1
ATOM 4860 O O . GLU B 1 290 ? -8.992 0.284 -12.477 1 96.69 290 GLU B O 1
ATOM 4865 N N . LEU B 1 291 ? -6.859 -0.394 -12.727 1 97.88 291 LEU B N 1
ATOM 4866 C CA . LEU B 1 291 ? -7.086 -1.13 -13.961 1 97.88 291 LEU B CA 1
ATOM 4867 C C . LEU B 1 291 ? -8.109 -2.238 -13.758 1 97.88 291 LEU B C 1
ATOM 4869 O O . LEU B 1 291 ? -9.109 -2.309 -14.477 1 97.88 291 LEU B O 1
ATOM 4873 N N . LEU B 1 292 ? -7.867 -3.074 -12.773 1 97.81 292 LEU B N 1
ATOM 4874 C CA . LEU B 1 292 ? -8.688 -4.27 -12.609 1 97.81 292 LEU B CA 1
ATOM 4875 C C . LEU B 1 292 ? -10.062 -3.918 -12.047 1 97.81 292 LEU B C 1
ATOM 4877 O O . LEU B 1 292 ? -11.062 -4.52 -12.43 1 97.81 292 LEU B O 1
ATOM 4881 N N . PHE B 1 293 ? -10.109 -2.912 -11.195 1 94.88 293 PHE B N 1
ATOM 4882 C CA . PHE B 1 293 ? -11.406 -2.434 -10.719 1 94.88 293 PHE B CA 1
ATOM 4883 C C . PHE B 1 293 ? -12.242 -1.895 -11.875 1 94.88 293 PHE B C 1
ATOM 4885 O O . PHE B 1 293 ? -13.445 -2.156 -11.953 1 94.88 293 PHE B O 1
ATOM 4892 N N . ALA B 1 294 ? -11.633 -1.173 -12.703 1 95.31 294 ALA B N 1
ATOM 4893 C CA . ALA B 1 294 ? -12.336 -0.585 -13.844 1 95.31 294 ALA B CA 1
ATOM 4894 C C . ALA B 1 294 ? -12.914 -1.668 -14.75 1 95.31 294 ALA B C 1
ATOM 4896 O O . ALA B 1 294 ? -13.883 -1.43 -15.469 1 95.31 294 ALA B O 1
ATOM 4897 N N . HIS B 1 295 ? -12.344 -2.844 -14.734 1 96.06 295 HIS B N 1
ATOM 4898 C CA . HIS B 1 295 ? -12.789 -3.941 -15.586 1 96.06 295 HIS B CA 1
ATOM 4899 C C . HIS B 1 295 ? -13.633 -4.938 -14.805 1 96.06 295 HIS B C 1
ATOM 4901 O O . HIS B 1 295 ? -13.875 -6.055 -15.266 1 96.06 295 HIS B O 1
ATOM 4907 N N . GLY B 1 296 ? -13.961 -4.598 -13.617 1 94.25 296 GLY B N 1
ATOM 4908 C CA . GLY B 1 296 ? -14.961 -5.344 -12.875 1 94.25 296 GLY B CA 1
ATOM 4909 C C . GLY B 1 296 ? -14.367 -6.441 -12.016 1 94.25 296 GLY B C 1
ATOM 4910 O O . GLY B 1 296 ? -15.102 -7.184 -11.352 1 94.25 296 GLY B O 1
ATOM 4911 N N . TRP B 1 297 ? -13.055 -6.57 -11.969 1 96.44 297 TRP B N 1
ATOM 4912 C CA . TRP B 1 297 ? -12.43 -7.582 -11.125 1 96.44 297 TRP B CA 1
ATOM 4913 C C . TRP B 1 297 ? -12.617 -7.238 -9.648 1 96.44 297 TRP B C 1
ATOM 4915 O O . TRP B 1 297 ? -12.812 -6.074 -9.289 1 96.44 297 TRP B O 1
ATOM 4925 N N . GLN B 1 298 ? -12.578 -8.25 -8.82 1 95 298 GLN B N 1
ATOM 4926 C CA . GLN B 1 298 ? -12.695 -8.086 -7.375 1 95 298 GLN B CA 1
ATOM 4927 C C . GLN B 1 298 ? -11.367 -8.398 -6.68 1 95 298 GLN B C 1
ATOM 4929 O O . GLN B 1 298 ? -10.82 -9.484 -6.855 1 95 298 GLN B O 1
ATOM 4934 N N . LEU B 1 299 ? -10.906 -7.438 -5.98 1 96.25 299 LEU B N 1
ATOM 4935 C CA . LEU B 1 299 ? -9.711 -7.68 -5.18 1 96.25 299 LEU B CA 1
ATOM 4936 C C . LEU B 1 299 ? -10.055 -8.484 -3.928 1 96.25 299 LEU B C 1
ATOM 4938 O O . LEU B 1 299 ? -10.719 -7.98 -3.021 1 96.25 299 LEU B O 1
ATOM 4942 N N . HIS B 1 300 ? -9.555 -9.688 -3.871 1 95.19 300 HIS B N 1
ATOM 4943 C CA . HIS B 1 300 ? -9.969 -10.641 -2.846 1 95.19 300 HIS B CA 1
ATOM 4944 C C . HIS B 1 300 ? -9 -10.641 -1.669 1 95.19 300 HIS B C 1
ATOM 4946 O O . HIS B 1 300 ? -9.414 -10.812 -0.52 1 95.19 300 HIS B O 1
ATOM 4952 N N . ARG B 1 301 ? -7.754 -10.547 -1.866 1 95.19 301 ARG B N 1
ATOM 4953 C CA . ARG B 1 301 ? -6.695 -10.406 -0.876 1 95.19 301 ARG B CA 1
ATOM 4954 C C . ARG B 1 301 ? -5.594 -9.477 -1.383 1 95.19 301 ARG B C 1
ATOM 4956 O O . ARG B 1 301 ? -5.297 -9.453 -2.58 1 95.19 301 ARG B O 1
ATOM 4963 N N . GLU B 1 302 ? -4.996 -8.766 -0.436 1 94.94 302 GLU B N 1
ATOM 4964 C CA . GLU B 1 302 ? -3.895 -7.898 -0.844 1 94.94 302 GLU B CA 1
ATOM 4965 C C . GLU B 1 302 ? -2.949 -7.621 0.322 1 94.94 302 GLU B C 1
ATOM 4967 O O . GLU B 1 302 ? -3.355 -7.68 1.484 1 94.94 302 GLU B O 1
ATOM 4972 N N . LYS B 1 303 ? -1.771 -7.41 0.004 1 94.81 303 LYS B N 1
ATOM 4973 C CA . LYS B 1 303 ? -0.727 -6.941 0.91 1 94.81 303 LYS B CA 1
ATOM 4974 C C . LYS B 1 303 ? 0.217 -5.973 0.205 1 94.81 303 LYS B C 1
ATOM 4976 O O . LYS B 1 303 ? 0.75 -6.281 -0.863 1 94.81 303 LYS B O 1
ATOM 4981 N N . PRO B 1 304 ? 0.401 -4.773 0.805 1 95.56 304 PRO B N 1
ATOM 4982 C CA . PRO B 1 304 ? 1.31 -3.82 0.167 1 95.56 304 PRO B CA 1
ATOM 4983 C C . PRO B 1 304 ? 2.766 -4.277 0.203 1 95.56 304 PRO B C 1
ATOM 4985 O O . PRO B 1 304 ? 3.164 -5.016 1.108 1 95.56 304 PRO B O 1
ATOM 4988 N N . CYS B 1 305 ? 3.541 -3.812 -0.77 1 94.56 305 CYS B N 1
ATOM 4989 C CA . CYS B 1 305 ? 4.977 -4.062 -0.736 1 94.56 305 CYS B CA 1
ATOM 4990 C C . CYS B 1 305 ? 5.648 -3.25 0.365 1 94.56 305 CYS B C 1
ATOM 4992 O O . CYS B 1 305 ? 5.074 -2.275 0.857 1 94.56 305 CYS B O 1
ATOM 4994 N N . ARG B 1 306 ? 6.754 -3.719 0.79 1 90.19 306 ARG B N 1
ATOM 4995 C CA . ARG B 1 306 ? 7.617 -2.959 1.688 1 90.19 306 ARG B CA 1
ATOM 4996 C C . ARG B 1 306 ? 8.773 -2.326 0.927 1 90.19 306 ARG B C 1
ATOM 4998 O O . ARG B 1 306 ? 9.375 -2.961 0.053 1 90.19 306 ARG B O 1
ATOM 5005 N N . VAL B 1 307 ? 9 -1.083 1.249 1 88.06 307 VAL B N 1
ATOM 5006 C CA . VAL B 1 307 ? 9.961 -0.313 0.465 1 88.06 307 VAL B CA 1
ATOM 5007 C C . VAL B 1 307 ? 11 0.315 1.392 1 88.06 307 VAL B C 1
ATOM 5009 O O . VAL B 1 307 ? 10.672 0.737 2.504 1 88.06 307 VAL B O 1
ATOM 5012 N N . ASP B 1 308 ? 12.242 0.263 0.989 1 86.44 308 ASP B N 1
ATOM 5013 C CA . ASP B 1 308 ? 13.289 1.077 1.605 1 86.44 308 ASP B CA 1
ATOM 5014 C C . ASP B 1 308 ? 13.406 2.434 0.913 1 86.44 308 ASP B C 1
ATOM 5016 O O . ASP B 1 308 ? 14.164 2.58 -0.051 1 86.44 308 ASP B O 1
ATOM 5020 N N . TRP B 1 309 ? 12.781 3.371 1.44 1 84 309 TRP B N 1
ATOM 5021 C CA . TRP B 1 309 ? 12.68 4.676 0.793 1 84 309 TRP B CA 1
ATOM 5022 C C . TRP B 1 309 ? 14.008 5.418 0.852 1 84 309 TRP B C 1
ATOM 5024 O O . TRP B 1 309 ? 14.211 6.398 0.131 1 84 309 TRP B O 1
ATOM 5034 N N . GLY B 1 310 ? 14.914 5.012 1.686 1 83 310 GLY B N 1
ATOM 5035 C CA . GLY B 1 310 ? 16.219 5.641 1.799 1 83 310 GLY B CA 1
ATOM 5036 C C . GLY B 1 310 ? 17.203 5.16 0.753 1 83 310 GLY B C 1
ATOM 5037 O O . GLY B 1 310 ? 18.266 5.773 0.556 1 83 310 GLY B O 1
ATOM 5038 N N . LYS B 1 311 ? 16.844 4.074 0.14 1 81.5 311 LYS B N 1
ATOM 5039 C CA . LYS B 1 311 ? 17.734 3.512 -0.876 1 81.5 311 LYS B CA 1
ATOM 5040 C C . LYS B 1 311 ? 17.781 4.398 -2.117 1 81.5 311 LYS B C 1
ATOM 5042 O O . LYS B 1 311 ? 16.75 4.895 -2.572 1 81.5 311 LYS B O 1
ATOM 5047 N N . ASN B 1 312 ? 18.984 4.688 -2.555 1 80.75 312 ASN B N 1
ATOM 5048 C CA . ASN B 1 312 ? 19.156 5.438 -3.795 1 80.75 312 ASN B CA 1
ATOM 5049 C C . ASN B 1 312 ? 18.984 4.547 -5.02 1 80.75 312 ASN B C 1
ATOM 5051 O O . ASN B 1 312 ? 19.953 3.959 -5.5 1 80.75 312 ASN B O 1
ATOM 5055 N N . SER B 1 313 ? 17.875 4.426 -5.5 1 82.44 313 SER B N 1
ATOM 5056 C CA . SER B 1 313 ? 17.5 3.566 -6.617 1 82.44 313 SER B CA 1
ATOM 5057 C C . SER B 1 313 ? 16.188 4.004 -7.242 1 82.44 313 SER B C 1
ATOM 5059 O O . SER B 1 313 ? 15.602 5.012 -6.836 1 82.44 313 SER B O 1
ATOM 5061 N N . SER B 1 314 ? 15.875 3.316 -8.43 1 83.19 314 SER B N 1
ATOM 5062 C CA . SER B 1 314 ? 14.531 3.5 -8.961 1 83.19 314 SER B CA 1
ATOM 5063 C C . SER B 1 314 ? 13.469 3.115 -7.938 1 83.19 314 SER B C 1
ATOM 5065 O O . SER B 1 314 ? 13.773 2.48 -6.926 1 83.19 314 SER B O 1
ATOM 5067 N N . ILE B 1 315 ? 12.273 3.555 -8.148 1 85.19 315 ILE B N 1
ATOM 5068 C CA . ILE B 1 315 ? 11.172 3.234 -7.246 1 85.19 315 ILE B CA 1
ATOM 5069 C C . ILE B 1 315 ? 11.055 1.72 -7.098 1 85.19 315 ILE B C 1
ATOM 5071 O O . ILE B 1 315 ? 10.906 1.208 -5.988 1 85.19 315 ILE B O 1
ATOM 5075 N N . VAL B 1 316 ? 11.125 1.021 -8.188 1 79.81 316 VAL B N 1
ATOM 5076 C CA . VAL B 1 316 ? 11.039 -0.436 -8.172 1 79.81 316 VAL B CA 1
ATOM 5077 C C . VAL B 1 316 ? 12.227 -1.015 -7.406 1 79.81 316 VAL B C 1
ATOM 5079 O O . VAL B 1 316 ? 12.07 -1.967 -6.641 1 79.81 316 VAL B O 1
ATOM 5082 N N . GLY B 1 317 ? 13.375 -0.478 -7.602 1 84.38 317 GLY B N 1
ATOM 5083 C CA . GLY B 1 317 ? 14.578 -0.925 -6.93 1 84.38 317 GLY B CA 1
ATOM 5084 C C . GLY B 1 317 ? 14.531 -0.743 -5.422 1 84.38 317 GLY B C 1
ATOM 5085 O O . GLY B 1 317 ? 15.312 -1.352 -4.691 1 84.38 317 GLY B O 1
ATOM 5086 N N . LYS B 1 318 ? 13.602 0.098 -4.957 1 87.31 318 LYS B N 1
ATOM 5087 C CA . LYS B 1 318 ? 13.469 0.382 -3.531 1 87.31 318 LYS B CA 1
ATOM 5088 C C . LYS B 1 318 ? 12.664 -0.71 -2.828 1 87.31 318 LYS B C 1
ATOM 5090 O O . LYS B 1 318 ? 12.664 -0.787 -1.597 1 87.31 318 LYS B O 1
ATOM 5095 N N . THR B 1 319 ? 12.039 -1.562 -3.584 1 88.62 319 THR B N 1
ATOM 5096 C CA . THR B 1 319 ? 11.18 -2.586 -3.002 1 88.62 319 THR B CA 1
ATOM 5097 C C . THR B 1 319 ? 12.016 -3.639 -2.271 1 88.62 319 THR B C 1
ATOM 5099 O O . THR B 1 319 ? 12.938 -4.219 -2.848 1 88.62 319 THR B O 1
ATOM 5102 N N . LEU B 1 320 ? 11.688 -3.863 -0.993 1 86.12 320 LEU B N 1
ATOM 5103 C CA . LEU B 1 320 ? 12.352 -4.852 -0.148 1 86.12 320 LEU B CA 1
ATOM 5104 C C . LEU B 1 320 ? 11.586 -6.168 -0.148 1 86.12 320 LEU B C 1
ATOM 5106 O O . LEU B 1 320 ? 12.195 -7.242 -0.171 1 86.12 320 LEU B O 1
ATOM 5110 N N . VAL B 1 321 ? 10.328 -6.086 -0.016 1 89.12 321 VAL B N 1
ATOM 5111 C CA . VAL B 1 321 ? 9.422 -7.223 -0.039 1 89.12 321 VAL B CA 1
ATOM 5112 C C . VAL B 1 321 ? 8.273 -6.949 -1.01 1 89.12 321 VAL B C 1
ATOM 5114 O O . VAL B 1 321 ? 7.652 -5.887 -0.96 1 89.12 321 VAL B O 1
ATOM 5117 N N . ASP B 1 322 ? 8.062 -7.93 -1.833 1 93.25 322 ASP B N 1
ATOM 5118 C CA . ASP B 1 322 ? 7.016 -7.762 -2.84 1 93.25 322 ASP B CA 1
ATOM 5119 C C . ASP B 1 322 ? 5.648 -7.578 -2.189 1 93.25 322 ASP B C 1
ATOM 5121 O O . ASP B 1 322 ? 5.383 -8.141 -1.122 1 93.25 322 ASP B O 1
ATOM 5125 N N . GLY B 1 323 ? 4.828 -6.703 -2.816 1 95.75 323 GLY B N 1
ATOM 5126 C CA . GLY B 1 323 ? 3.402 -6.758 -2.529 1 95.75 323 GLY B CA 1
ATOM 5127 C C . GLY B 1 323 ? 2.689 -7.879 -3.264 1 95.75 323 GLY B C 1
ATOM 5128 O O . GLY B 1 323 ? 3.309 -8.617 -4.035 1 95.75 323 GLY B O 1
ATOM 5129 N N . SER B 1 324 ? 1.455 -8.055 -2.908 1 97.31 324 SER B N 1
ATOM 5130 C CA . SER B 1 324 ? 0.663 -9.109 -3.533 1 97.31 324 SER B CA 1
ATOM 5131 C C . SER B 1 324 ? -0.801 -8.703 -3.66 1 97.31 324 SER B C 1
ATOM 5133 O O . SER B 1 324 ? -1.36 -8.086 -2.748 1 97.31 324 SER B O 1
ATOM 5135 N N . GLN B 1 325 ? -1.346 -8.969 -4.789 1 98.31 325 GLN B N 1
ATOM 5136 C CA . GLN B 1 325 ? -2.773 -8.773 -5.027 1 98.31 325 GLN B CA 1
ATOM 5137 C C . GLN B 1 325 ? -3.4 -10.023 -5.637 1 98.31 325 GLN B C 1
ATOM 5139 O O . GLN B 1 325 ? -2.928 -10.531 -6.66 1 98.31 325 GLN B O 1
ATOM 5144 N N . TYR B 1 326 ? -4.434 -10.586 -5 1 98.5 326 TYR B N 1
ATOM 5145 C CA . TYR B 1 326 ? -5.211 -11.703 -5.512 1 98.5 326 TYR B CA 1
ATOM 5146 C C . TYR B 1 326 ? -6.582 -11.242 -5.992 1 98.5 326 TYR B C 1
ATOM 5148 O O . TYR B 1 326 ? -7.383 -10.734 -5.207 1 98.5 326 TYR B O 1
ATOM 5156 N N . TRP B 1 327 ? -6.801 -11.43 -7.285 1 98.25 327 TRP B N 1
ATOM 5157 C CA . TRP B 1 327 ? -7.992 -10.898 -7.945 1 98.25 327 TRP B CA 1
ATOM 5158 C C . TRP B 1 327 ? -8.867 -12.031 -8.469 1 98.25 327 TRP B C 1
ATOM 5160 O O . TRP B 1 327 ? -8.367 -13.047 -8.953 1 98.25 327 TRP B O 1
ATOM 5170 N N . LEU B 1 328 ? -10.203 -11.789 -8.398 1 97.38 328 LEU B N 1
ATOM 5171 C CA . LEU B 1 328 ? -11.188 -12.711 -8.961 1 97.38 328 LEU B CA 1
ATOM 5172 C C . LEU B 1 328 ? -11.969 -12.055 -10.086 1 97.38 328 LEU B C 1
ATOM 5174 O O . LEU B 1 328 ? -12.453 -10.93 -9.945 1 97.38 328 LEU B O 1
ATOM 5178 N N . ASN B 1 329 ? -11.977 -12.734 -11.195 1 96.38 329 ASN B N 1
ATOM 5179 C CA . ASN B 1 329 ? -12.797 -12.32 -12.328 1 96.38 329 ASN B CA 1
ATOM 5180 C C . ASN B 1 329 ? -14.273 -12.641 -12.094 1 96.38 329 ASN B C 1
ATOM 5182 O O . ASN B 1 329 ? -14.625 -13.789 -11.852 1 96.38 329 ASN B O 1
ATOM 5186 N N . PRO B 1 330 ? -15.203 -11.617 -12.031 1 82.81 330 PRO B N 1
ATOM 5187 C CA . PRO B 1 330 ? -16.609 -11.914 -11.742 1 82.81 330 PRO B CA 1
ATOM 5188 C C . PRO B 1 330 ? -17.281 -12.75 -12.828 1 82.81 330 PRO B C 1
ATOM 5190 O O . PRO B 1 330 ? -18.359 -13.305 -12.617 1 82.81 330 PRO B O 1
ATOM 5193 N N . THR B 1 331 ? -16.766 -12.711 -14.109 1 68.5 331 THR B N 1
ATOM 5194 C CA . THR B 1 331 ? -17.469 -13.328 -15.219 1 68.5 331 THR B CA 1
ATOM 5195 C C . THR B 1 331 ? -17.688 -14.82 -14.961 1 68.5 331 THR B C 1
ATOM 5197 O O . THR B 1 331 ? -16.766 -15.516 -14.523 1 68.5 331 THR B O 1
ATOM 5200 N N . ASP B 1 332 ? -18.938 -15.32 -14.648 1 54.16 332 ASP B N 1
ATOM 5201 C CA . ASP B 1 332 ? -19.391 -16.703 -14.555 1 54.16 332 ASP B CA 1
ATOM 5202 C C . ASP B 1 332 ? -19.016 -17.484 -15.812 1 54.16 332 ASP B C 1
ATOM 5204 O O . ASP B 1 332 ? -19.484 -17.188 -16.906 1 54.16 332 ASP B O 1
ATOM 5208 N N . TYR B 1 333 ? -17.797 -17.812 -15.992 1 46.81 333 TYR B N 1
ATOM 5209 C CA . TYR B 1 333 ? -17.531 -18.688 -17.125 1 46.81 333 TYR B CA 1
ATOM 5210 C C . TYR B 1 333 ? -18.547 -19.797 -17.219 1 46.81 333 TYR B C 1
ATOM 5212 O O . TYR B 1 333 ? -18.516 -20.609 -18.141 1 46.81 333 TYR B O 1
ATOM 5220 N N . HIS B 1 334 ? -19.297 -20.078 -16.219 1 41.66 334 HIS B N 1
ATOM 5221 C CA . HIS B 1 334 ? -20.156 -21.203 -16.562 1 41.66 334 HIS B CA 1
ATOM 5222 C C . HIS B 1 334 ? -20.984 -20.891 -17.812 1 41.66 334 HIS B C 1
ATOM 5224 O O . HIS B 1 334 ? -21.578 -21.797 -18.406 1 41.66 334 HIS B O 1
ATOM 5230 N N . SER B 1 335 ? -21.234 -19.672 -18.094 1 36.78 335 SER B N 1
ATOM 5231 C CA . SER B 1 335 ? -22.109 -19.484 -19.25 1 36.78 335 SER B CA 1
ATOM 5232 C C . SER B 1 335 ? -21.375 -19.75 -20.547 1 36.78 335 SER B C 1
ATOM 5234 O O . SER B 1 335 ? -21.984 -19.812 -21.625 1 36.78 335 SER B O 1
ATOM 5236 N N . LEU B 1 336 ? -20.125 -19.656 -20.656 1 35.81 336 LEU B N 1
ATOM 5237 C CA . LEU B 1 336 ? -19.547 -19.906 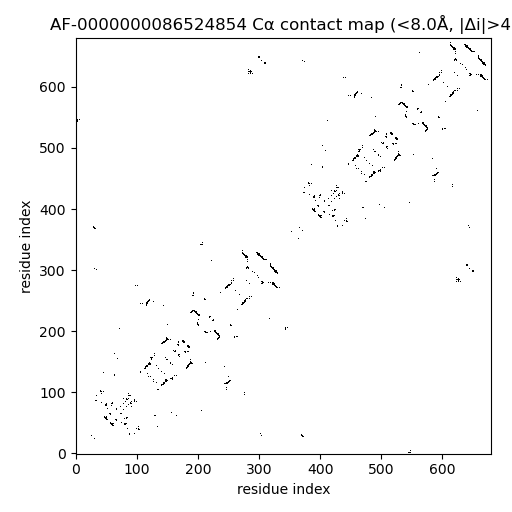-21.984 1 35.81 336 LEU B CA 1
ATOM 5238 C C . LEU B 1 336 ? -19.672 -21.375 -22.359 1 35.81 336 LEU B C 1
ATOM 5240 O O . LEU B 1 336 ? -19.531 -21.719 -23.547 1 35.81 336 LEU B O 1
ATOM 5244 N N . SER B 1 337 ? -19.688 -22.312 -21.516 1 31.64 337 SER B N 1
ATOM 5245 C CA . SER B 1 337 ? -19.969 -23.641 -22.062 1 31.64 337 SER B CA 1
ATOM 5246 C C . SER B 1 337 ? -21.406 -23.734 -22.578 1 31.64 337 SER B C 1
ATOM 5248 O O . SER B 1 337 ? -21.828 -24.781 -23.062 1 31.64 337 SER B O 1
ATOM 5250 N N . ARG B 1 338 ? -22.359 -22.891 -22.188 1 30.66 338 ARG B N 1
ATOM 5251 C CA . ARG B 1 338 ? -23.688 -23.125 -22.766 1 30.66 338 ARG B CA 1
ATOM 5252 C C . ARG B 1 338 ? -23.688 -22.844 -24.266 1 30.66 338 ARG B C 1
ATOM 5254 O O . ARG B 1 338 ? -24.656 -23.156 -24.953 1 30.66 338 ARG B O 1
ATOM 5261 N N . ASN B 1 339 ? -22.953 -21.766 -24.625 1 29.31 339 ASN B N 1
ATOM 5262 C CA . ASN B 1 339 ? -23.281 -21.562 -26.031 1 29.31 339 ASN B CA 1
ATOM 5263 C C . ASN B 1 339 ? -22.516 -22.531 -26.922 1 29.31 339 ASN B C 1
ATOM 5265 O O . ASN B 1 339 ? -22.516 -22.375 -28.156 1 29.31 339 ASN B O 1
ATOM 5269 N N . ASN B 1 340 ? -21.375 -23.25 -26.5 1 23.73 340 ASN B N 1
ATOM 5270 C CA . ASN B 1 340 ? -21.125 -24.188 -27.594 1 23.73 340 ASN B CA 1
ATOM 5271 C C . ASN B 1 340 ? -22.016 -25.422 -27.484 1 23.73 340 ASN B C 1
ATOM 5273 O O . ASN B 1 340 ? -22.203 -25.953 -26.391 1 23.73 340 ASN B O 1
#

Sequence (680 aa):
MMKHVFKRACQRVCSVLTDNANNEAFPLQIYPGYEAGDSTLLEQYTPVTASTDATGYTDGFGVRTLYSSVPFVQPGSLNLQRLTMPLPDDGFHAEGIEYVAVCDALRRSRGNASFCAVEIGAGWGPWIGLAGILALRQGITELKLVGVEASASRFQLMQQHLVTNQLRPSATTAEDAQLGSSFTRLFNGAVWTHDGEIWFPEAAVDDMGAAASAHAEETDYRGTTLKHNAIPCRRLDTLLDGLGVIDFMHIDIQGAEADLLQDQIDWVNTHVRSLMVATHSRPIEGRLVELLFAHGWQLHREKPCRVDWGKNSSIVGKTLVDGSQYWLNPTDYHSLSRNNMMKHVFKRACQRVCSVLTDNANNEAFPLQIYPGYEAGDSTLLEQYTPVTASTDATGYTDGFGVRTLYSSVPFVQPGSLNLQRLTMPLPDDGFHAEGIEYVAVCDALRRSRGNASFCAVEIGAGWGPWIGLAGILALRQGITELKLVGVEASASRFQLMQQHLVTNQLRPSATTAEDAQLGSSFTRLFNGAVWTHDGEIWFPEAAVDDMGAAASAHAEETDYRGTTLKHNAIPCRRLDTLLDGLGVIDFMHIDIQGAEADLLQDQIDWVNTHVRSLMVATHSRPIEGRLVELLFAHGWQLHREKPCRVDWGKNSSIVGKTLVDGSQYWLNPTDYHSLSRNN

Foldseek 3Di:
DPVCPPVVVVVVLPPPPPPDPDQNPPDPVDALQDGPCLQVLVVVQQCDFKDADPFFIQASNRQTAGCVLVVVDDRVPFDRVCRSPVVCHRRPDGGSNLVSQLSVLLVVCQPPQEAEEEEFLQQLNPSLSSNQSSCVVSPHQAYEYEYEHQAPVSLVSNLVRCVVSQQFPPPDPDQWGDRGNHIYGYYHFHEDLAWDKWWWFNDDSNPSQTATDRDCDAQPLPRNRGRIDIGTYHHPCVSCPPVAAHSEYEYDHQACQLVNCLSCVVVCLHHYFKYKYWAQAPVSVVSVCVSCVVSPKDFDTWDCFDFQPPDDGPRSVRTDGIIITMIGRPPPVVVVVVPD/DPVCPPVVVVVVQVPVVPPDPDQNPPDPVDALQDGPCLQVLVVVQQCDFKDADDFFIQASNRQTAGCVLVVVDDRVPFDRVCRSPVVCHRRPDGGSNLVSLLSVLLVVCQPPQEAEEEEFLQQLNPRLSSNQSSCVVSPHQAYEYEYEHQAPVSLVSNLVSCVVSQQFPPPDPDQWGDRGNHIYGYYHFHEDLAWDKWWWFPDPSNPSQTATDRDCDAQPLPGNRGRIDIGTYHHPCVSCPPVAAHSEYEEDHQACQLVNCLSCVVVCLHHYFKYKYWAQAPVSVVSVCVSCVVSPKDFDTWDCFDFQPPDDGDRSVRTDGIIITMIGRPPPVVVVVVVD

InterPro domains:
  IPR006342 Methyltransferase FkbM [PF05050] (209-269)
  IPR029063 S-adenosyl-L-methionine-dependent methyltransferase superfamily [G3DSA:3.40.50.150] (109-294)
  IPR029063 S-adenosyl-L-methionine-dependent methyltransferase superfamily [SSF53335] (114-309)

pLDDT: mean 83.83, std 23.12, range [17.36, 98.94]

Nearest PDB structures (foldseek):
  6nna-assembly2_B  TM=5.522E-01  e=6.119E-05  Homo sapiens
  6nna-assembly1_A  TM=4.923E-01  e=5.409E-05  Homo sapiens
  2f8l-assembly1_A  TM=5.662E-01  e=1.818E-03  Listeria monocytogenes
  5b3h-assembly1_A  TM=4.901E-01  e=1.420E-03  Arabidopsis thaliana
  5w7m-assembly1_A  TM=4.166E-01  e=3.968E-02  Penicillium rubens Wisconsin 54-1255